Protein AF-A0A3D5VA71-F1 (afdb_monomer)

Mean predicted aligned error: 4.75 Å

Solvent-accessible surface area (backbone atoms only — not comparable to full-atom values): 30125 Å² total; per-residue (Å²): 144,67,93,59,56,64,62,50,46,34,53,52,24,50,50,48,34,55,50,43,77,68,68,74,83,56,94,90,53,59,68,71,60,49,56,46,53,46,51,45,49,33,52,52,28,47,49,49,28,36,53,32,28,53,81,69,69,39,36,70,58,33,41,58,54,42,55,51,45,65,71,71,57,82,69,53,42,80,35,70,55,57,67,8,50,50,28,22,54,39,11,54,28,27,44,78,71,72,38,51,73,60,14,50,55,25,14,50,50,3,35,52,66,26,41,68,67,46,59,33,14,53,50,12,50,51,50,47,30,70,76,68,72,45,55,76,70,54,42,52,56,48,47,29,63,75,71,66,65,81,69,54,34,41,43,80,41,28,80,76,25,59,48,63,93,40,71,22,47,11,29,18,39,39,49,64,80,76,76,88,30,44,19,40,35,36,14,32,44,40,38,29,46,45,54,82,52,56,36,42,44,80,42,32,82,82,23,49,55,87,36,91,68,27,65,11,19,43,73,44,26,51,58,55,81,69,44,48,17,37,41,24,27,57,59,33,32,33,28,43,55,55,98,78,28,36,44,83,66,45,82,67,56,80,86,65,46,62,38,7,36,25,43,36,46,38,46,72,78,54,35,45,21,40,40,37,22,17,16,56,44,66,63,100,79,49,83,42,54,30,66,56,46,31,30,45,44,52,89,45,68,47,75,41,84,34,28,80,80,22,47,63,74,62,100,66,50,46,30,21,25,4,17,27,54,44,51,66,86,68,85,64,43,48,21,41,41,36,24,13,19,88,32,30,61,26,46,25,31,46,49,73,56,66,40,37,35,42,80,40,13,72,84,44,56,62,22,57,56,80,38,97,89,23,12,17,26,22,30,7,33,51,76,43,37,66,81,38,84,64,55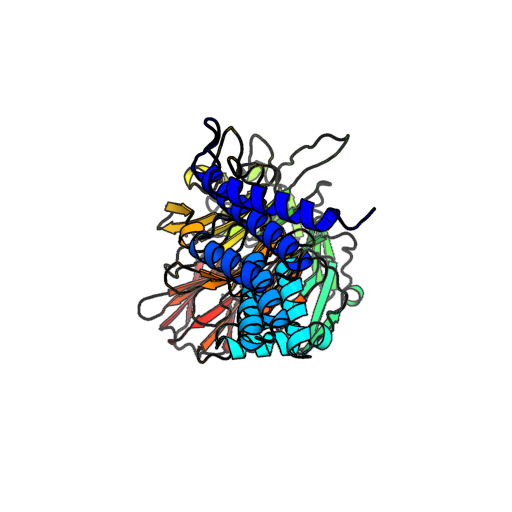,52,20,41,39,40,19,6,46,22,45,84,92,42,50,90,38,26,26,58,56,38,30,28,48,50,61,93,78,46,53,40,76,39,28,69,80,22,44,52,60,52,53,49,31,33,27,27,59,37,79,45,41,56,65,24,71,50,50,43,19,43,36,36,25,7,47,52,84,44,23,56,32,45,33,28,44,54,66,89,74,75,33,39,44,83,41,20,53,75,22,54,66,65,41,53,19,24,58,19,38,24,40,42,48,46,60,72,80,71,47,44,20,42,39,38,14,22,80,45,42,43,43,32,45,44,67,49,87,67,90,49,38,28,37,34,37,42,54,31,36,91,48,26,35,64,30,44,60,19,36,42,37,41,33,42,96,90,51,40,40,55,52,64,31,53,35,24,27,8,50,14,16,16,44,35,63,55,49,77,45,25,26,83,65,84,47,65,34,38,39,39,35,41,54,90,67,51,74,49,77,47,66,82,74,69,72,70,42,77,42,84,42,70,113

Sequence (605 aa):
MEMGKPVKALEFARKGYRLSKDYPVLSHYPPQQWNLERRAASVVAAETYAEALKENGNYEKIIEVLKTELQINKLGVNDEKTAAGLHYWVAAAYFKLGREQLALQHSITAAQLGDRGNIYAKKAEKLLQEITGFSEEELLQFARQKVGYNRVVFSNINKQVGLQNIKAKRVAWSDFNKDDFDDILVNGNRIFKNLAGKEFIEVTDSIFLEAPNSNGGLWADFNNDGWLDIISKDPEQIYVQEDGKFQLLANLDNKVSTEGVAVGDVNNDGWLDVYLANYESRQDGTIKYLSDQFYVNKNGEKFYEASERADLYSPEPMAGRGVNMCDFDKDGDLDIYVSNYRLCENFLWENDGSGHFQNKAEKFGLAGNETDGWWGHTIGSQWADIDSDGDWDLLTCNLAHPRYIDFSNKTMLYENENLEFRDIRAEAGIKFAETHSEPCWADFNNDGYLDLYITCVYPQRRSFLYLNNADGTFSDVTYLSGTRYFNGWGVASSDFDNDGDVDLLVAGNKLTLYENRTANDYNWIEFRIYGENHLDAIGSKIILQHANDSQIRQIQGGKGTTNQNSLKQHFGFNTVPKYVKIIFPDGKQRVLENIIPNNIYDIYQ

Foldseek 3Di:
DPPCPLVVQLVVLVVQLVVLVVDDDDPVDDPVLCVQVSLVSNLVSLLSNLVSCVVVVNLVVNLVSLVVNVVPRPDAQAHLAWCLSSLQSNLVSCVSVVNNVSSLVSLLVSLQRAHQQNPRNVSSLVVLCVSPVDDSVVSLVVSCVVVVPAFWAWDWCCVFAVQPPDAAQFWAWEDQPPPPFIWIDGLQQWTWDFDQPGYTDICRVVQARPPVQGRFKFWFQQQLPQGTWMATVRFTFTWDHDPSHTDTQDGPGPVAHFFEKFWDDQQLPLGIKIKTQTAWDCPPNDTAADQIWIWDRDNSRDTDTCCVVQQVDDPGHFGFAYKWWAPQLPPQGIWIWTFGADQFFTFIWDGPNRSHTDTCCVVLVNRADADPNGEFRWHWKDWFDQLQQPGIKMWTCGQADSVCVVGYGFTFTWDDDNSRTDGCCSVQRNHTDNFFHYKEWDQQQLAFGTWIWTQGADQRGWIFTWDHPSPSHTDTCCSSNPPIDGHWNYKAWDPRNLQQGIWIWTHGRGITTIHIDNDDPWWKEKEQEQENSIGLLAQKKKWFAADPGIGIDGQMRAIGRRYYYYSIDMHGHRDHGQWMWIQGSSRDIDIGGPDDTSYYDYHYD

Nearest PDB structures (foldseek):
  3gw4-assembly1_A  TM=6.391E-01  e=2.497E-02  Deinococcus radiodurans R1 = ATCC 13939 = DSM 20539
  3esk-assembly1_A  TM=5.382E-01  e=2.016E-02  Homo sapiens
  3uq3-assembly1_A  TM=4.932E-01  e=5.001E-02  Saccharomyces cerevisiae S288C
  9gaw-assembly1_Z  TM=5.793E-01  e=1.902E-01  Homo sapiens
  5gjr-assembly1_2  TM=6.582E-01  e=4.977E-01  Homo sapiens

Secondary structure (DSSP, 8-state):
--TTHHHHHHHHHHHHHHHTTS-PPPTTS-HHHHHHHHHHHHHHHHHHHHHHHHHTT-HHHHHHHHHHHHHH----TT-SS-THHHHHHHHHHHHHTT-HHHHHHHHHHHHHH--TTSSHHHHHHHHHHHHH---HHHHHHHHHHHHT--S--EEE-TTTTT-TT--BS-EEEE-TTSSSS-EEEETTTEEEEE-TTS-EEE-GGGGT---TT-S-EEEE-SSSSSS-EEEETTTTEEEEEETTEEEEEEE---SS-EEEEEEE-SSSSSS-EEEEEE-EE-STT--EE---EEEEEETTTEEEE-TTTTT---SS--EEEEEEEE--SSSSS-EEEEEEETTPPPEEEEE-SSS-EEE-TTTTT-S---BTTB---EEEEEEE-SSSSSS-EEEEEE---TTTTTTS---EEEEEETTEEEE-TTTTTPPP-TTEEEEEEE-SSSSSSPEEEEEE-STTPBPEEEEE-SSS-EEE-HHHHT---BSEEEEEEE-SSSSSS-EEEEEESS-EEEEE------EEEEEEEE-SSSTT-TT-EEEEE-SS-EEEEE--S-BTTTBB--SSEEEEESS--SEEEEE-TTS-EEEEESPPSSEEEEEE-

Structure (mmCIF, N/CA/C/O backbone):
data_AF-A0A3D5VA71-F1
#
_entry.id   AF-A0A3D5VA71-F1
#
loop_
_atom_site.group_PDB
_atom_site.id
_atom_site.type_symbol
_atom_site.label_atom_id
_atom_site.label_alt_id
_atom_site.label_comp_id
_atom_site.label_asym_id
_atom_site.label_entity_id
_atom_site.label_seq_id
_atom_site.pdbx_PDB_ins_code
_atom_site.Cartn_x
_atom_site.Cartn_y
_atom_site.Cartn_z
_atom_site.occupancy
_atom_site.B_iso_or_equiv
_atom_site.auth_seq_id
_atom_site.auth_comp_id
_atom_site.auth_asym_id
_atom_site.auth_atom_id
_atom_site.pdbx_PDB_model_num
ATOM 1 N N . MET A 1 1 ? -2.534 17.554 53.894 1.00 39.38 1 MET A N 1
ATOM 2 C CA . MET A 1 1 ? -2.551 18.731 52.993 1.00 39.38 1 MET A CA 1
ATOM 3 C C . MET A 1 1 ? -2.848 18.314 51.536 1.00 39.38 1 MET A C 1
ATOM 5 O O . MET A 1 1 ? -2.313 18.908 50.611 1.00 39.38 1 MET A O 1
ATOM 9 N N . GLU A 1 2 ? -3.728 17.321 51.311 1.00 49.09 2 GLU A N 1
ATOM 10 C CA . GLU A 1 2 ? -3.989 16.750 49.968 1.00 49.09 2 GLU A CA 1
ATOM 11 C C . GLU A 1 2 ? -5.442 16.876 49.469 1.00 49.09 2 GLU A C 1
ATOM 13 O O . GLU A 1 2 ? -5.679 16.733 48.275 1.00 49.09 2 GLU A O 1
ATOM 18 N N . MET A 1 3 ? -6.407 17.265 50.316 1.00 45.78 3 MET A N 1
ATOM 19 C CA . MET A 1 3 ? -7.835 17.358 49.941 1.00 45.78 3 MET A CA 1
ATOM 20 C C . MET A 1 3 ? -8.200 18.525 48.990 1.00 45.78 3 MET A C 1
ATOM 22 O O . MET A 1 3 ? -9.363 18.686 48.644 1.00 45.78 3 MET A O 1
ATOM 26 N N . GLY A 1 4 ? -7.242 19.357 48.558 1.00 58.56 4 GLY A N 1
ATOM 27 C CA . GLY A 1 4 ? -7.505 20.539 47.716 1.00 58.56 4 GLY A CA 1
ATOM 28 C C . GLY A 1 4 ? -7.116 20.407 46.238 1.00 58.56 4 GLY A C 1
ATOM 29 O O . GLY A 1 4 ? -7.447 21.287 45.445 1.00 58.56 4 GLY A O 1
ATOM 30 N N . LYS A 1 5 ? -6.391 19.348 45.853 1.00 69.69 5 LYS A N 1
ATOM 31 C CA . LYS A 1 5 ? -5.879 19.190 44.479 1.00 69.69 5 LYS A CA 1
ATOM 32 C C . LYS A 1 5 ? -6.989 18.859 43.458 1.00 69.69 5 LYS A C 1
ATOM 34 O O . LYS A 1 5 ? -7.014 19.532 42.428 1.00 69.69 5 LYS A O 1
ATOM 39 N N . PRO A 1 6 ? -7.947 17.944 43.732 1.00 74.25 6 PRO A N 1
ATOM 40 C CA . PRO A 1 6 ? -9.007 17.605 42.770 1.00 74.25 6 PRO A CA 1
ATOM 41 C C . PRO A 1 6 ? -9.989 18.754 42.499 1.00 74.25 6 PRO A C 1
ATOM 43 O O . PRO A 1 6 ? -10.399 18.964 41.361 1.00 74.25 6 PRO A O 1
ATOM 46 N N . VAL A 1 7 ? -10.322 19.545 43.526 1.00 79.44 7 VAL A N 1
ATOM 47 C CA . VAL A 1 7 ? -11.228 20.703 43.396 1.00 79.44 7 VAL A CA 1
ATOM 48 C C . VAL A 1 7 ? -10.593 21.804 42.545 1.00 79.44 7 VAL A C 1
ATOM 50 O O . VAL A 1 7 ? -11.234 22.335 41.641 1.00 79.44 7 VAL A O 1
ATOM 53 N N . LYS A 1 8 ? -9.310 22.112 42.781 1.00 84.94 8 LYS A N 1
ATOM 54 C CA . LYS A 1 8 ? -8.570 23.083 41.962 1.00 84.94 8 LYS A CA 1
ATOM 55 C C . LYS A 1 8 ? -8.409 22.603 40.521 1.00 84.94 8 LYS A C 1
ATOM 57 O O . LYS A 1 8 ? -8.595 23.392 39.601 1.00 84.94 8 LYS A O 1
ATOM 62 N N . ALA A 1 9 ? -8.106 21.320 40.313 1.00 86.19 9 ALA A N 1
ATOM 63 C CA . ALA A 1 9 ? -8.023 20.737 38.974 1.00 86.19 9 ALA A CA 1
ATOM 64 C C . ALA A 1 9 ? -9.352 20.877 38.213 1.00 86.19 9 ALA A C 1
ATOM 66 O O . ALA A 1 9 ? -9.354 21.301 37.060 1.00 86.19 9 ALA A O 1
ATOM 67 N N . LEU A 1 10 ? -10.483 20.615 38.879 1.00 91.31 10 LEU A N 1
ATOM 68 C CA . LEU A 1 10 ? -11.815 20.798 38.303 1.00 91.31 10 LEU A CA 1
ATOM 69 C C . LEU A 1 10 ? -12.099 22.256 37.924 1.00 91.31 10 LEU A C 1
ATOM 71 O O . LEU A 1 10 ? -12.649 22.516 36.853 1.00 91.31 10 LEU A O 1
ATOM 75 N N . GLU A 1 11 ? -11.723 23.208 38.777 1.00 92.25 11 GLU A N 1
ATOM 76 C CA . GLU A 1 11 ? -11.881 24.636 38.496 1.00 92.25 11 GLU A CA 1
ATOM 77 C C . GLU A 1 11 ? -11.063 25.067 37.270 1.00 92.25 11 GLU A C 1
ATOM 79 O O . GLU A 1 11 ? -11.604 25.697 36.355 1.00 92.25 11 GLU A O 1
ATOM 84 N N . PHE A 1 12 ? -9.785 24.676 37.209 1.00 93.56 12 PHE A N 1
ATOM 85 C CA . PHE A 1 12 ? -8.914 24.985 36.075 1.00 93.56 12 PHE A CA 1
ATOM 86 C C . PHE A 1 12 ? -9.399 24.334 34.780 1.00 93.56 12 PHE A C 1
ATOM 88 O O . PHE A 1 12 ? -9.487 25.021 33.763 1.00 93.56 12 PHE A O 1
ATOM 95 N N . ALA A 1 13 ? -9.783 23.056 34.814 1.00 94.12 13 ALA A N 1
ATOM 96 C CA . ALA A 1 13 ? -10.282 22.351 33.637 1.00 94.12 13 ALA A CA 1
ATOM 97 C C . ALA A 1 13 ? -11.601 22.957 33.131 1.00 94.12 13 ALA A C 1
ATOM 99 O O . ALA A 1 13 ? -11.752 23.204 31.935 1.00 94.12 13 ALA A O 1
ATOM 100 N N . ARG A 1 14 ? -12.524 23.314 34.038 1.00 94.94 14 ARG A N 1
ATOM 101 C CA . ARG A 1 14 ? -13.766 24.025 33.686 1.00 94.94 14 ARG A CA 1
ATOM 102 C C . ARG A 1 14 ? -13.479 25.380 33.041 1.00 94.94 14 ARG A C 1
ATOM 104 O O . ARG A 1 14 ? -14.166 25.762 32.093 1.00 94.94 14 ARG A O 1
ATOM 111 N N . LYS A 1 15 ? -12.503 26.129 33.567 1.00 93.31 15 LYS A N 1
ATOM 112 C CA . LYS A 1 15 ? -12.088 27.419 33.001 1.00 93.31 15 LYS A CA 1
ATOM 113 C C . LYS A 1 15 ? -11.472 27.235 31.612 1.00 93.31 15 LYS A C 1
ATOM 115 O O . LYS A 1 15 ? -11.880 27.944 30.700 1.00 93.31 15 LYS A O 1
ATOM 120 N N . GLY A 1 16 ? -10.562 26.276 31.443 1.00 92.88 16 GLY A N 1
ATOM 121 C CA . GLY A 1 16 ? -9.945 25.952 30.153 1.00 92.88 16 GLY A CA 1
ATOM 122 C C . GLY A 1 16 ? -10.976 25.542 29.102 1.00 92.88 16 GLY A C 1
ATOM 123 O O . GLY A 1 16 ? -10.998 26.104 28.013 1.00 92.88 16 GLY A O 1
ATOM 124 N N . TYR A 1 17 ? -11.907 24.658 29.462 1.00 94.25 17 TYR A N 1
ATOM 125 C CA . TYR A 1 17 ? -13.011 24.258 28.590 1.00 94.25 17 TYR A CA 1
ATOM 126 C C . TYR A 1 17 ? -13.891 25.439 28.157 1.00 94.25 17 TYR A C 1
ATOM 128 O O . TYR A 1 17 ? -14.213 25.561 26.979 1.00 94.25 17 TYR A O 1
ATOM 136 N N . ARG A 1 18 ? -14.232 26.357 29.071 1.00 91.81 18 ARG A N 1
ATOM 137 C CA . ARG A 1 18 ? -14.972 27.582 28.712 1.00 91.81 18 ARG A CA 1
ATOM 138 C C . ARG A 1 18 ? -14.194 28.458 27.735 1.00 91.81 18 ARG A C 1
ATOM 140 O O . ARG A 1 18 ? -14.738 28.822 26.704 1.00 91.81 18 ARG A O 1
ATOM 147 N N . LEU A 1 19 ? -12.927 28.739 28.041 1.00 90.25 19 LEU A N 1
ATOM 148 C CA . LEU A 1 19 ? -12.062 29.549 27.179 1.00 90.25 19 LEU A CA 1
ATOM 149 C C . LEU A 1 19 ? -11.878 28.921 25.794 1.00 90.25 19 LEU A C 1
ATOM 151 O O . LEU A 1 19 ? -11.750 29.650 24.818 1.00 90.25 19 LEU A O 1
ATOM 155 N N . SER A 1 20 ? -11.934 27.588 25.696 1.00 89.31 20 SER A N 1
ATOM 156 C CA . SER A 1 20 ? -11.790 26.894 24.416 1.00 89.31 20 SER A CA 1
ATOM 157 C C . SER A 1 20 ? -12.874 27.214 23.385 1.00 89.31 20 SER A C 1
ATOM 159 O O . SER A 1 20 ? -12.655 27.029 22.191 1.00 89.31 20 SER A O 1
ATOM 161 N N . LYS A 1 21 ? -14.025 27.728 23.831 1.00 83.44 21 LYS A N 1
ATOM 162 C CA . LYS A 1 21 ? -15.143 28.108 22.957 1.00 83.44 21 LYS A CA 1
ATOM 163 C C . LYS A 1 21 ? -14.992 29.507 22.365 1.00 83.44 21 LYS A C 1
ATOM 165 O O . LYS A 1 21 ? -15.554 29.774 21.309 1.00 83.44 21 LYS A O 1
ATOM 170 N N . ASP A 1 22 ? -14.195 30.354 23.013 1.00 80.31 22 ASP A N 1
ATOM 171 C CA . ASP A 1 22 ? -14.071 31.782 22.710 1.00 80.31 22 ASP A CA 1
ATOM 172 C C . ASP A 1 22 ? -12.673 32.145 22.167 1.00 80.31 22 ASP A C 1
ATOM 174 O O . ASP A 1 22 ? -12.248 33.297 22.250 1.00 80.31 22 ASP A O 1
ATOM 178 N N . TYR A 1 23 ? -11.923 31.171 21.636 1.00 77.44 23 TYR A N 1
ATOM 179 C CA . TYR A 1 23 ? -10.570 31.390 21.111 1.00 77.44 23 TYR A CA 1
ATOM 180 C C . TYR A 1 23 ? -10.576 32.391 19.933 1.00 77.44 23 TYR A C 1
ATOM 182 O O . TYR A 1 23 ? -11.142 32.081 18.877 1.00 77.44 23 TYR A O 1
ATOM 190 N N . PRO A 1 24 ? -9.936 33.573 20.063 1.00 77.88 24 PRO A N 1
ATOM 191 C CA . PRO A 1 24 ? -9.893 34.555 18.985 1.00 77.88 24 PRO A CA 1
ATOM 192 C C . PRO A 1 24 ? -8.967 34.082 17.862 1.00 77.88 24 PRO A C 1
ATOM 194 O O . PRO A 1 24 ? -7.896 33.547 18.133 1.00 77.88 24 PRO A O 1
ATOM 197 N N . VAL A 1 25 ? -9.353 34.319 16.604 1.00 76.88 25 VAL A N 1
ATOM 198 C CA . VAL A 1 25 ? -8.471 34.079 15.450 1.00 76.88 25 VAL A CA 1
ATOM 199 C C . VAL A 1 25 ? -7.248 34.987 15.566 1.00 76.88 25 VAL A C 1
ATOM 201 O O . VAL A 1 25 ? -7.387 36.207 15.672 1.00 76.88 25 VAL A O 1
ATOM 204 N N . LEU A 1 26 ? -6.051 34.403 15.561 1.00 76.50 26 LEU A N 1
ATOM 205 C CA . LEU A 1 26 ? -4.805 35.165 15.564 1.00 76.50 26 LEU A CA 1
ATOM 206 C C . LEU A 1 26 ? -4.587 35.784 14.176 1.00 76.50 26 LEU A C 1
ATOM 208 O O . LEU A 1 26 ? -4.645 35.093 13.167 1.00 76.50 26 LEU A O 1
ATOM 212 N N . SER A 1 27 ? -4.322 37.091 14.115 1.00 76.38 27 SER A N 1
ATOM 213 C CA . SER A 1 27 ? -4.293 37.862 12.858 1.00 76.38 27 SER A CA 1
ATOM 214 C C . SER A 1 27 ? -3.198 37.462 11.861 1.00 76.38 27 SER A C 1
ATOM 216 O O . SER A 1 27 ? -3.255 37.876 10.711 1.00 76.38 27 SER A O 1
ATOM 218 N N . HIS A 1 28 ? -2.192 36.708 12.302 1.00 76.88 28 HIS A N 1
ATOM 219 C CA . HIS A 1 28 ? -1.075 36.219 11.486 1.00 76.88 28 HIS A CA 1
ATOM 220 C C . HIS A 1 28 ? -1.213 34.733 11.126 1.00 76.88 28 HIS A C 1
ATOM 222 O O . HIS A 1 28 ? -0.292 34.160 10.557 1.00 76.88 28 HIS A O 1
ATOM 228 N N . TYR A 1 29 ? -2.322 34.098 11.508 1.00 74.50 29 TYR A N 1
ATOM 229 C CA . TYR A 1 29 ? -2.500 32.661 11.392 1.00 74.50 29 TYR A CA 1
ATOM 230 C C . TYR A 1 29 ? -3.514 32.342 10.280 1.00 74.50 29 TYR A C 1
ATOM 232 O O . TYR A 1 29 ? -4.600 32.938 10.281 1.00 74.50 29 TYR A O 1
ATOM 240 N N . PRO A 1 30 ? -3.214 31.425 9.338 1.00 80.00 30 PRO A N 1
ATOM 241 C CA . PRO A 1 30 ? -4.131 31.084 8.254 1.00 80.00 30 PRO A CA 1
ATOM 242 C C . PRO A 1 30 ? -5.509 30.655 8.792 1.00 80.00 30 PRO A C 1
ATOM 244 O O . PRO A 1 30 ? -5.590 29.729 9.605 1.00 80.00 30 PRO A O 1
ATOM 247 N N . PRO A 1 31 ? -6.626 31.276 8.359 1.00 80.56 31 PRO A N 1
ATOM 248 C CA . PRO A 1 31 ? -7.941 31.002 8.942 1.00 80.56 31 PRO A CA 1
ATOM 249 C C . PRO A 1 31 ? -8.373 29.533 8.859 1.00 80.56 31 PRO A C 1
ATOM 251 O O . PRO A 1 31 ? -9.013 29.022 9.778 1.00 80.56 31 PRO A O 1
ATOM 254 N N . GLN A 1 32 ? -8.032 28.840 7.769 1.00 79.88 32 GLN A N 1
ATOM 255 C CA . GLN A 1 32 ? -8.378 27.430 7.573 1.00 79.88 32 GLN A CA 1
ATOM 256 C C . GLN A 1 32 ? -7.653 26.526 8.574 1.00 79.88 32 GLN A C 1
ATOM 258 O O . GLN A 1 32 ? -8.298 25.705 9.230 1.00 79.88 32 GLN A O 1
ATOM 263 N N . GLN A 1 33 ? -6.350 26.739 8.756 1.00 79.06 33 GLN A N 1
ATOM 264 C CA . GLN A 1 33 ? -5.560 26.010 9.739 1.00 79.06 33 GLN A CA 1
ATOM 265 C C . GLN A 1 33 ? -6.021 26.335 11.164 1.00 79.06 33 GLN A C 1
ATOM 267 O O . GLN A 1 33 ? -6.220 25.430 11.976 1.00 79.06 33 GLN A O 1
ATOM 272 N N . TRP A 1 34 ? -6.318 27.608 11.457 1.00 83.25 34 TRP A N 1
ATOM 273 C CA . TRP A 1 34 ? -6.833 27.994 12.772 1.00 83.25 34 TRP A CA 1
ATOM 274 C C . TRP A 1 34 ? -8.123 27.248 13.101 1.00 83.25 34 TRP A C 1
ATOM 276 O O . TRP A 1 34 ? -8.341 26.814 14.230 1.00 83.25 34 TRP A O 1
ATOM 286 N N . ASN A 1 35 ? -8.994 27.075 12.104 1.00 83.81 35 ASN A N 1
ATOM 287 C CA . ASN A 1 35 ? -10.247 26.359 12.282 1.00 83.81 35 ASN A CA 1
ATOM 288 C C . ASN A 1 35 ? -10.028 24.885 12.665 1.00 83.81 35 ASN A C 1
ATOM 290 O O . ASN A 1 35 ? -10.815 24.386 13.472 1.00 83.81 35 ASN A O 1
ATOM 294 N N . LEU A 1 36 ? -8.998 24.223 12.120 1.00 85.19 36 LEU A N 1
ATOM 295 C CA . LEU A 1 36 ? -8.606 22.849 12.467 1.00 85.19 36 LEU A CA 1
ATOM 296 C C . LEU A 1 36 ? -8.064 22.780 13.901 1.00 85.19 36 LEU A C 1
ATOM 298 O O . LEU A 1 36 ? -8.580 22.032 14.735 1.00 85.19 36 LEU A O 1
ATOM 302 N N . GLU A 1 37 ? -7.083 23.624 14.227 1.00 84.69 37 GLU A N 1
ATOM 303 C CA . GLU A 1 37 ? -6.453 23.636 15.552 1.00 84.69 37 GLU A CA 1
ATOM 304 C C . GLU A 1 37 ? -7.438 23.985 16.669 1.00 84.69 37 GLU A C 1
ATOM 306 O O . GLU A 1 37 ? -7.460 23.338 17.716 1.00 84.69 37 GLU A O 1
ATOM 311 N N . ARG A 1 38 ? -8.313 24.966 16.431 1.00 86.06 38 ARG A N 1
ATOM 312 C CA . ARG A 1 38 ? -9.390 25.359 17.347 1.00 86.06 38 ARG A CA 1
ATOM 313 C C . ARG A 1 38 ? -10.287 24.181 17.719 1.00 86.06 38 ARG A C 1
ATOM 315 O O . ARG A 1 38 ? -10.606 24.009 18.897 1.00 86.06 38 ARG A O 1
ATOM 322 N N . ARG A 1 39 ? -10.720 23.382 16.734 1.00 87.81 39 ARG A N 1
ATOM 323 C CA . ARG A 1 39 ? -11.571 22.206 16.986 1.00 87.81 39 ARG A CA 1
ATOM 324 C C . ARG A 1 39 ? -10.816 21.159 17.794 1.00 87.81 39 ARG A C 1
ATOM 326 O O . ARG A 1 39 ? -11.326 20.687 18.809 1.00 87.81 39 ARG A O 1
ATOM 333 N N . ALA A 1 40 ? -9.572 20.862 17.417 1.00 88.69 40 ALA A N 1
ATOM 334 C CA . ALA A 1 40 ? -8.725 19.939 18.167 1.00 88.69 40 ALA A CA 1
ATOM 335 C C . ALA A 1 40 ? -8.517 20.396 19.626 1.00 88.69 40 ALA A C 1
ATOM 337 O O . ALA A 1 40 ? -8.663 19.597 20.554 1.00 88.69 40 ALA A O 1
ATOM 338 N N . ALA A 1 41 ? -8.251 21.686 19.848 1.00 89.38 41 ALA A N 1
ATOM 339 C CA . ALA A 1 41 ? -8.089 22.273 21.176 1.00 89.38 41 ALA A CA 1
ATOM 340 C C . ALA A 1 41 ? -9.378 22.193 22.011 1.00 89.38 41 ALA A C 1
ATOM 342 O O . ALA A 1 41 ? -9.324 21.864 23.198 1.00 89.38 41 ALA A O 1
ATOM 343 N N . SER A 1 42 ? -10.538 22.439 21.394 1.00 90.38 42 SER A N 1
ATOM 344 C CA . SER A 1 42 ? -11.851 22.299 22.035 1.00 90.38 42 SER A CA 1
ATOM 345 C C . SER A 1 42 ? -12.094 20.867 22.527 1.00 90.38 42 SER A C 1
ATOM 347 O O . SER A 1 42 ? -12.461 20.666 23.688 1.00 90.38 42 SER A O 1
ATOM 349 N N . VAL A 1 43 ? -11.781 19.866 21.697 1.00 92.88 43 VAL A N 1
ATOM 350 C CA . VAL A 1 43 ? -11.872 18.443 22.063 1.00 92.88 43 VAL A CA 1
ATOM 351 C C . VAL A 1 43 ? -10.944 18.112 23.236 1.00 92.88 43 VAL A C 1
ATOM 353 O O . VAL A 1 43 ? -11.380 17.505 24.213 1.00 92.88 43 VAL A O 1
ATOM 356 N N . VAL A 1 44 ? -9.682 18.553 23.197 1.00 92.94 44 VAL A N 1
ATOM 357 C CA . VAL A 1 44 ? -8.711 18.314 24.284 1.00 92.94 44 VAL A CA 1
ATOM 358 C C . VAL A 1 44 ? -9.163 18.960 25.598 1.00 92.94 44 VAL A C 1
ATOM 360 O O . VAL A 1 44 ? -9.069 18.344 26.665 1.00 92.94 44 VAL A O 1
ATOM 363 N N . ALA A 1 45 ? -9.690 20.184 25.546 1.00 94.81 45 ALA A N 1
ATOM 364 C CA . ALA A 1 45 ? -10.197 20.869 26.730 1.00 94.81 45 ALA A CA 1
ATOM 365 C C . ALA A 1 45 ? -11.422 20.148 27.323 1.00 94.81 45 ALA A C 1
ATOM 367 O O . ALA A 1 45 ? -11.539 20.034 28.546 1.00 94.81 45 ALA A O 1
ATOM 368 N N . ALA A 1 46 ? -12.302 19.614 26.472 1.00 95.44 46 ALA A N 1
ATOM 369 C CA . ALA A 1 46 ? -13.446 18.810 26.889 1.00 95.44 46 ALA A CA 1
ATOM 370 C C . ALA A 1 46 ? -13.027 17.477 27.534 1.00 95.44 46 ALA A C 1
ATOM 372 O O . ALA A 1 46 ? -13.523 17.141 28.610 1.00 95.44 46 ALA A O 1
ATOM 373 N N . GLU A 1 47 ? -12.074 16.757 26.931 1.00 95.50 47 GLU A N 1
ATOM 374 C CA . GLU A 1 47 ? -11.485 15.528 27.486 1.00 95.50 47 GLU A CA 1
ATOM 375 C C . GLU A 1 47 ? -10.864 15.784 28.871 1.00 95.50 47 GLU A C 1
ATOM 377 O O . GLU A 1 47 ? -11.130 15.050 29.823 1.00 95.50 47 GLU A O 1
ATOM 382 N N . THR A 1 48 ? -10.106 16.877 29.010 1.00 95.69 48 THR A N 1
ATOM 383 C CA . THR A 1 48 ? -9.477 17.278 30.281 1.00 95.69 48 THR A CA 1
ATOM 384 C C . THR A 1 48 ? -10.524 17.607 31.350 1.00 95.69 48 THR A C 1
ATOM 386 O O . THR A 1 48 ? -10.376 17.257 32.523 1.00 95.69 48 THR A O 1
ATOM 389 N N . TYR A 1 49 ? -11.617 18.275 30.965 1.00 96.94 49 TYR A N 1
ATOM 390 C CA . TYR A 1 49 ? -12.707 18.578 31.889 1.00 96.94 49 TYR A CA 1
ATOM 391 C C . TYR A 1 49 ? -13.468 17.320 32.319 1.00 96.94 49 TYR A C 1
ATOM 393 O O . TYR A 1 49 ? -13.801 17.186 33.499 1.00 96.94 49 TYR A O 1
ATOM 401 N N . ALA A 1 50 ? -13.683 16.372 31.405 1.00 97.00 50 ALA A N 1
ATOM 402 C CA . ALA A 1 50 ? -14.280 15.080 31.723 1.00 97.00 50 ALA A CA 1
ATOM 403 C C . ALA A 1 50 ? -13.428 14.274 32.713 1.00 97.00 50 ALA A C 1
ATOM 405 O O . ALA A 1 50 ? -13.964 13.729 33.681 1.00 97.00 50 ALA A O 1
ATOM 406 N N . GLU A 1 51 ? -12.107 14.259 32.530 1.00 95.44 51 GLU A N 1
ATOM 407 C CA . GLU A 1 51 ? -11.182 13.618 33.465 1.00 95.44 51 GLU A CA 1
ATOM 408 C C . GLU A 1 51 ? -11.280 14.235 34.869 1.00 95.44 51 GLU A C 1
ATOM 410 O O . GLU A 1 51 ? -11.449 13.517 35.856 1.00 95.44 51 GLU A O 1
ATOM 415 N N . ALA A 1 52 ? -11.293 15.567 34.972 1.00 94.94 52 ALA A N 1
ATOM 416 C CA . ALA A 1 52 ? -11.445 16.243 36.260 1.00 94.94 52 ALA A CA 1
ATOM 417 C C . ALA A 1 52 ? -12.819 15.989 36.917 1.00 94.94 52 ALA A C 1
ATOM 419 O O . ALA A 1 52 ? -12.913 15.865 38.140 1.00 94.94 52 ALA A O 1
ATOM 420 N N . LEU A 1 53 ? -13.895 15.894 36.128 1.00 96.06 53 LEU A N 1
ATOM 421 C CA . LEU A 1 53 ? -15.232 15.541 36.624 1.00 96.06 53 LEU A CA 1
ATOM 422 C C . LEU A 1 53 ? -15.285 14.104 37.158 1.00 96.06 53 LEU A C 1
ATOM 424 O O . LEU A 1 53 ? -15.918 13.874 38.192 1.00 96.06 53 LEU A O 1
ATOM 428 N N . LYS A 1 54 ? -14.594 13.160 36.505 1.00 95.06 54 LYS A N 1
ATOM 429 C CA . LYS A 1 54 ? -14.488 11.764 36.956 1.00 95.06 54 LYS A CA 1
ATOM 430 C C . LYS A 1 54 ? -13.854 11.673 38.340 1.00 95.06 54 LYS A C 1
ATOM 432 O O . LYS A 1 54 ? -14.393 10.980 39.197 1.00 95.06 54 LYS A O 1
ATOM 437 N N . GLU A 1 55 ? -12.766 12.402 38.583 1.00 92.06 55 GLU A N 1
ATOM 438 C CA . GLU A 1 55 ? -12.089 12.418 39.891 1.00 92.06 55 GLU A CA 1
ATOM 439 C C . GLU A 1 55 ? -12.971 12.989 41.020 1.00 92.06 55 GLU A C 1
ATOM 441 O O . GLU A 1 55 ? -12.707 12.766 42.198 1.00 92.06 55 GLU A O 1
ATOM 446 N N . ASN A 1 56 ? -14.057 13.686 40.668 1.00 89.50 56 ASN A N 1
ATOM 447 C CA . ASN A 1 56 ? -15.071 14.187 41.597 1.00 89.50 56 ASN A CA 1
ATOM 448 C C . ASN A 1 56 ? -16.382 13.369 41.561 1.00 89.50 56 ASN A C 1
ATOM 450 O O . ASN A 1 56 ? -17.385 13.796 42.128 1.00 89.50 56 ASN A O 1
ATOM 454 N N . GLY A 1 57 ? -16.406 12.219 40.876 1.00 92.94 57 GLY A N 1
ATOM 455 C CA . GLY A 1 57 ? -17.570 11.330 40.782 1.00 92.94 57 GLY A CA 1
ATOM 456 C C . GLY A 1 57 ? -18.761 11.889 39.992 1.00 92.94 57 GLY A C 1
ATOM 457 O O . GLY A 1 57 ? -19.869 11.369 40.109 1.00 92.94 57 GLY A O 1
ATOM 458 N N . ASN A 1 58 ? -18.572 12.944 39.194 1.00 96.19 58 ASN A N 1
ATOM 459 C CA . ASN A 1 58 ? -19.668 13.649 38.525 1.00 96.19 58 ASN A CA 1
ATOM 460 C C . ASN A 1 58 ? -19.921 13.135 37.095 1.00 96.19 58 ASN A C 1
ATOM 462 O O . ASN A 1 58 ? -19.725 13.847 36.109 1.00 96.19 58 ASN A O 1
ATOM 466 N N . TYR A 1 59 ? -20.346 11.875 36.987 1.00 97.94 59 TYR A N 1
ATOM 467 C CA . TYR A 1 59 ? -20.490 11.171 35.707 1.00 97.94 59 TYR A CA 1
ATOM 468 C C . TYR A 1 59 ? -21.628 11.697 34.819 1.00 97.94 59 TYR A C 1
ATOM 470 O O . TYR A 1 59 ? -21.462 11.771 33.603 1.00 97.94 59 TYR A O 1
ATOM 478 N N . GLU A 1 60 ? -22.754 12.134 35.391 1.00 98.25 60 GLU A N 1
ATOM 479 C CA . GLU A 1 60 ? -23.841 12.737 34.598 1.00 98.25 60 GLU A CA 1
ATOM 480 C C . GLU A 1 60 ? -23.383 14.029 33.915 1.00 98.25 60 GLU A C 1
ATOM 482 O O . GLU A 1 60 ? -23.704 14.274 32.750 1.00 98.25 60 GLU A O 1
ATOM 487 N N . LYS A 1 61 ? -22.553 14.830 34.599 1.00 97.62 61 LYS A N 1
ATOM 488 C CA . LYS A 1 61 ? -22.014 16.054 34.007 1.00 97.62 61 LYS A CA 1
ATOM 489 C C . LYS A 1 61 ? -21.035 15.772 32.870 1.00 97.62 61 LYS A C 1
ATOM 491 O O . LYS A 1 61 ? -21.011 16.541 31.914 1.00 97.62 61 LYS A O 1
ATOM 496 N N . ILE A 1 62 ? -20.263 14.681 32.944 1.00 98.25 62 ILE A N 1
ATOM 497 C CA . ILE A 1 62 ? -19.413 14.231 31.827 1.00 98.25 62 ILE A CA 1
ATOM 498 C C . ILE A 1 62 ? -20.281 13.988 30.591 1.00 98.25 62 ILE A C 1
ATOM 500 O O . ILE A 1 62 ? -19.990 14.527 29.527 1.00 98.25 62 ILE A O 1
ATOM 504 N N . ILE A 1 63 ? -21.371 13.229 30.738 1.00 98.31 63 ILE A N 1
ATOM 505 C CA . ILE A 1 63 ? -22.273 12.900 29.627 1.00 98.31 63 ILE A CA 1
ATOM 506 C C . ILE A 1 63 ? -22.882 14.173 29.025 1.00 98.31 63 ILE A C 1
ATOM 508 O O . ILE A 1 63 ? -22.857 14.335 27.807 1.00 98.31 63 ILE A O 1
ATOM 512 N N . GLU A 1 64 ? -23.393 15.086 29.856 1.00 97.06 64 GLU A N 1
ATOM 513 C CA . GLU A 1 64 ? -23.988 16.355 29.409 1.00 97.06 64 GLU A CA 1
ATOM 514 C C . GLU A 1 64 ? -22.999 17.197 28.583 1.00 97.06 64 GLU A C 1
ATOM 516 O O . GLU A 1 64 ? -23.307 17.637 27.471 1.00 97.06 64 GLU A O 1
ATOM 521 N N . VAL A 1 65 ? -21.791 17.394 29.119 1.00 95.50 65 VAL A N 1
ATOM 522 C CA . VAL A 1 65 ? -20.742 18.202 28.486 1.00 95.50 65 VAL A CA 1
ATOM 523 C C . VAL A 1 65 ? -20.311 17.572 27.167 1.00 95.50 65 VAL A C 1
ATOM 525 O O . VAL A 1 65 ? -20.325 18.233 26.132 1.00 95.50 65 VAL A O 1
ATOM 528 N N . LEU A 1 66 ? -19.962 16.286 27.179 1.00 97.31 66 LEU A N 1
ATOM 529 C CA . LEU A 1 66 ? -19.367 15.643 26.013 1.00 97.31 66 LEU A CA 1
ATOM 530 C C . LEU A 1 66 ? -20.380 15.349 24.907 1.00 97.31 66 LEU A C 1
ATOM 532 O O . LEU A 1 66 ? -20.015 15.411 23.738 1.00 97.31 66 LEU A O 1
ATOM 536 N N . LYS A 1 67 ? -21.658 15.105 25.227 1.00 95.31 67 LYS A N 1
ATOM 537 C CA . LYS A 1 67 ? -22.705 15.033 24.193 1.00 95.31 67 LYS A CA 1
ATOM 538 C C . LYS A 1 67 ? -22.911 16.368 23.489 1.00 95.31 67 LYS A C 1
ATOM 540 O O . LYS A 1 67 ? -23.130 16.373 22.283 1.00 95.31 67 LYS A O 1
ATOM 545 N N . THR A 1 68 ? -22.803 17.478 24.217 1.00 93.00 68 THR A N 1
ATOM 546 C CA . THR A 1 68 ? -22.827 18.813 23.603 1.00 93.00 68 THR A CA 1
ATOM 547 C C . THR A 1 68 ? -21.633 18.985 22.665 1.00 93.00 68 THR A C 1
ATOM 549 O O . THR A 1 68 ? -21.800 19.439 21.538 1.00 93.00 68 THR A O 1
ATOM 552 N N . GLU A 1 69 ? -20.439 18.564 23.091 1.00 93.69 69 GLU A N 1
ATOM 553 C CA . GLU A 1 69 ? -19.236 18.631 22.253 1.00 93.69 69 GLU A CA 1
ATOM 554 C C . GLU A 1 69 ? -19.342 17.783 20.989 1.00 93.69 69 GLU A C 1
ATOM 556 O O . GLU A 1 69 ? -19.038 18.275 19.908 1.00 93.69 69 GLU A O 1
ATOM 561 N N . LEU A 1 70 ? -19.865 16.562 21.092 1.00 94.50 70 LEU A N 1
ATOM 562 C CA . LEU A 1 70 ? -20.116 15.698 19.936 1.00 94.50 70 LEU A CA 1
ATOM 563 C C . LEU A 1 70 ? -21.097 16.312 18.921 1.00 94.50 70 LEU A C 1
ATOM 565 O O . LEU A 1 70 ? -21.034 15.982 17.743 1.00 94.50 70 LEU A O 1
ATOM 569 N N . GLN A 1 71 ? -21.996 17.203 19.351 1.00 91.50 71 GLN A N 1
ATOM 570 C CA . GLN A 1 71 ? -22.931 17.888 18.451 1.00 91.50 71 GLN A CA 1
ATOM 571 C C . GLN A 1 71 ? -22.308 19.098 17.743 1.00 91.50 71 GLN A C 1
ATOM 573 O O . GLN A 1 71 ? -22.665 19.381 16.598 1.00 91.50 71 GLN A O 1
ATOM 578 N N . ILE A 1 72 ? -21.407 19.825 18.412 1.00 87.81 72 ILE A N 1
ATOM 579 C CA . ILE A 1 72 ? -20.842 21.079 17.886 1.00 87.81 72 ILE A CA 1
ATOM 580 C C . ILE A 1 72 ? -19.493 20.886 17.181 1.00 87.81 72 ILE A C 1
ATOM 582 O O . ILE A 1 72 ? -19.194 21.619 16.238 1.00 87.81 72 ILE A O 1
ATOM 586 N N . ASN A 1 73 ? -18.688 19.902 17.592 1.00 86.44 73 ASN A N 1
ATOM 587 C CA . ASN A 1 73 ? -17.397 19.598 16.977 1.00 86.44 73 ASN A CA 1
ATOM 588 C C . ASN A 1 73 ? -17.570 18.581 15.842 1.00 86.44 73 ASN A C 1
ATOM 590 O O . ASN A 1 73 ? -17.456 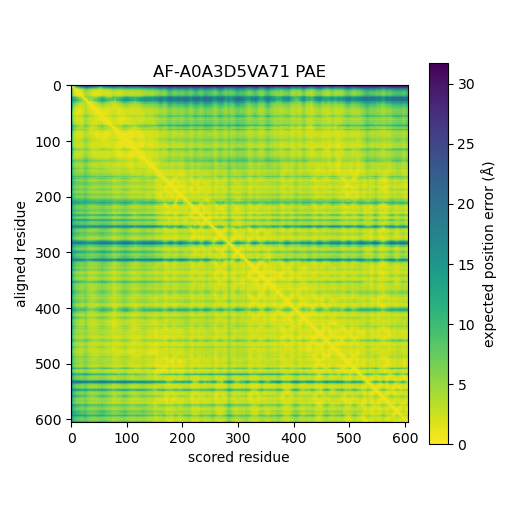17.372 16.031 1.00 86.44 73 ASN A O 1
ATOM 594 N N . LYS A 1 74 ? -17.818 19.098 14.635 1.00 84.75 74 LYS A N 1
ATOM 595 C CA . LYS A 1 74 ? -17.835 18.314 13.393 1.00 84.75 74 LYS A CA 1
ATOM 596 C C . LYS A 1 74 ? -16.414 18.175 12.844 1.00 84.75 74 LYS A C 1
ATOM 598 O O . LYS A 1 74 ? -15.991 18.975 12.014 1.00 84.75 74 LYS A O 1
ATOM 603 N N . LEU A 1 75 ? -15.671 17.208 13.377 1.00 90.31 75 LEU A N 1
ATOM 604 C CA . LEU A 1 75 ? -14.326 16.861 12.907 1.00 90.31 75 LEU A CA 1
ATOM 605 C C . LEU A 1 75 ? -14.444 16.173 11.542 1.00 90.31 75 LEU A C 1
ATOM 607 O O . LEU A 1 75 ? -15.181 15.194 11.414 1.00 90.31 75 LEU A O 1
ATOM 611 N N . GLY A 1 76 ? -13.768 16.715 10.533 1.00 90.19 76 GLY A N 1
ATOM 612 C CA . GLY A 1 76 ? -13.781 16.204 9.165 1.00 90.19 76 GLY A CA 1
ATOM 613 C C . GLY A 1 76 ? -12.500 15.457 8.806 1.00 90.19 76 GLY A C 1
ATOM 614 O O . GLY A 1 76 ? -11.625 15.235 9.637 1.00 90.19 76 GLY A O 1
ATOM 615 N N . VAL A 1 77 ? -12.363 15.122 7.525 1.00 93.12 77 VAL A N 1
ATOM 616 C CA . VAL A 1 77 ? -11.206 14.388 6.982 1.00 93.12 77 VAL A CA 1
ATOM 617 C C . VAL A 1 77 ? -9.878 15.129 7.124 1.00 93.12 77 VAL A C 1
ATOM 619 O O . VAL A 1 77 ? -8.832 14.509 7.045 1.00 93.12 77 VAL A O 1
ATOM 622 N N . ASN A 1 78 ? -9.893 16.445 7.337 1.00 91.62 78 ASN A N 1
ATOM 623 C CA . ASN A 1 78 ? -8.680 17.245 7.524 1.00 91.62 78 ASN A CA 1
ATOM 624 C C . ASN A 1 78 ? -8.259 17.370 8.994 1.00 91.62 78 ASN A C 1
ATOM 626 O O . ASN A 1 78 ? -7.154 17.832 9.270 1.00 91.62 78 ASN A O 1
ATOM 630 N N . ASP A 1 79 ? -9.130 17.004 9.937 1.00 90.12 79 ASP A N 1
ATOM 631 C CA . ASP A 1 79 ? -8.838 17.090 11.363 1.00 90.12 79 ASP A CA 1
ATOM 632 C C . ASP A 1 79 ? -7.985 15.888 11.797 1.00 90.12 79 ASP A C 1
ATOM 634 O O . ASP A 1 79 ? -8.405 14.738 11.703 1.00 90.12 79 ASP A O 1
ATOM 638 N N . GLU A 1 80 ? -6.792 16.147 12.340 1.00 84.56 80 GLU A N 1
ATOM 639 C CA . GLU A 1 80 ? -5.939 15.087 12.906 1.00 84.56 80 GLU A CA 1
ATOM 640 C C . GLU A 1 80 ? -6.579 14.428 14.142 1.00 84.56 80 GLU A C 1
ATOM 642 O O . GLU A 1 80 ? -6.387 13.245 14.442 1.00 84.56 80 GLU A O 1
ATOM 647 N N . LYS A 1 81 ? -7.325 15.225 14.914 1.00 89.94 81 LYS A N 1
ATOM 648 C CA . LYS A 1 81 ? -8.026 14.771 16.112 1.00 89.94 81 LYS A CA 1
ATOM 649 C C . LYS A 1 81 ? -9.351 14.134 15.698 1.00 89.94 81 LYS A C 1
ATOM 651 O O . LYS A 1 81 ? -10.096 14.693 14.904 1.00 89.94 81 LYS A O 1
ATOM 656 N N . THR A 1 82 ? -9.679 13.001 16.312 1.00 93.19 82 THR A N 1
ATOM 657 C CA . THR A 1 82 ? -10.974 12.329 16.156 1.00 93.19 82 THR A CA 1
ATOM 658 C C . THR A 1 82 ? -11.846 12.527 17.398 1.00 93.19 82 THR A C 1
ATOM 660 O O . THR A 1 82 ? -11.372 12.923 18.467 1.00 93.19 82 THR A O 1
ATOM 663 N N . ALA A 1 83 ? -13.126 12.165 17.293 1.00 95.38 83 ALA A N 1
ATOM 664 C CA . ALA A 1 83 ? -14.044 12.152 18.430 1.00 95.38 83 ALA A CA 1
ATOM 665 C C . ALA A 1 83 ? -13.879 10.920 19.350 1.00 95.38 83 ALA A C 1
ATOM 667 O O . ALA A 1 83 ? -14.661 10.755 20.289 1.00 95.38 83 ALA A O 1
ATOM 668 N N . ALA A 1 84 ? -12.878 10.055 19.128 1.00 96.31 84 ALA A N 1
ATOM 669 C CA . ALA A 1 84 ? -12.713 8.814 19.893 1.00 96.31 84 ALA A CA 1
ATOM 670 C C . ALA A 1 84 ? -12.590 9.057 21.405 1.00 96.31 84 ALA A C 1
ATOM 672 O O . ALA A 1 84 ? -13.211 8.347 22.196 1.00 96.31 84 ALA A O 1
ATOM 673 N N . GLY A 1 85 ? -11.854 10.094 21.819 1.00 96.81 85 GLY A N 1
ATOM 674 C CA . GLY A 1 85 ? -11.720 10.448 23.234 1.00 96.81 85 GLY A CA 1
ATOM 675 C C . GLY A 1 85 ? -13.025 10.917 23.872 1.00 96.81 85 GLY A C 1
ATOM 676 O O . GLY A 1 85 ? -13.346 10.499 24.986 1.00 96.81 85 GLY A O 1
ATOM 677 N N . LEU A 1 86 ? -13.831 11.699 23.145 1.00 97.62 86 LEU A N 1
ATOM 678 C CA . LEU A 1 86 ? -15.162 12.113 23.598 1.00 97.62 86 LEU A CA 1
ATOM 679 C C . LEU A 1 86 ? -16.075 10.895 23.794 1.00 97.62 86 LEU A C 1
ATOM 681 O O . LEU A 1 86 ? -16.690 10.748 24.850 1.00 97.62 86 LEU A O 1
ATOM 685 N N . HIS A 1 87 ? -16.120 9.990 22.811 1.00 98.19 87 HIS A N 1
ATOM 686 C CA . HIS A 1 87 ? -16.907 8.758 22.903 1.00 98.19 87 HIS A CA 1
ATOM 687 C C . HIS A 1 87 ? -16.440 7.859 24.053 1.00 98.19 87 HIS A C 1
ATOM 689 O O . HIS A 1 87 ? -17.278 7.385 24.819 1.00 98.19 87 HIS A O 1
ATOM 695 N N . TYR A 1 88 ? -15.129 7.679 24.238 1.00 98.38 88 TYR A N 1
ATOM 696 C CA . TYR A 1 88 ? -14.587 6.891 25.346 1.00 98.38 88 TYR A CA 1
ATOM 697 C C . TYR A 1 88 ? -15.029 7.436 26.710 1.00 98.38 88 TYR A C 1
ATOM 699 O O . TYR A 1 88 ? -15.502 6.682 27.560 1.00 98.38 88 TYR A O 1
ATOM 707 N N . TRP A 1 89 ? -14.908 8.747 26.936 1.00 98.50 89 TRP A N 1
ATOM 708 C CA . TRP A 1 89 ? -15.283 9.337 28.222 1.00 98.50 89 TRP A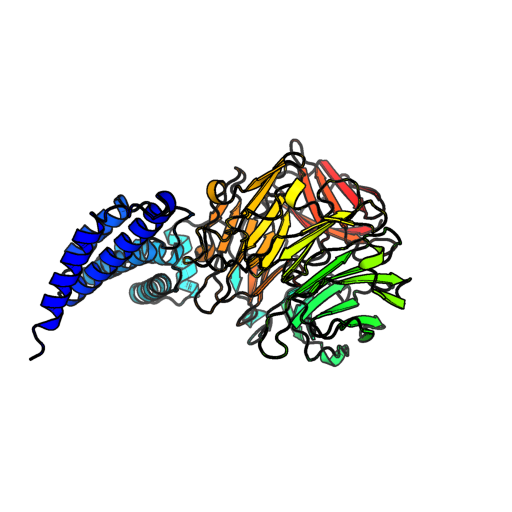 CA 1
ATOM 709 C C . TRP A 1 89 ? -16.790 9.254 28.490 1.00 98.50 89 TRP A C 1
ATOM 711 O O . TRP A 1 89 ? -17.191 9.000 29.629 1.00 98.50 89 TRP A O 1
ATOM 721 N N . VAL A 1 90 ? -17.623 9.400 27.454 1.00 98.62 90 VAL A N 1
ATOM 722 C CA . VAL A 1 90 ? -19.071 9.153 27.554 1.00 98.62 90 VAL A CA 1
ATOM 723 C C . VAL A 1 90 ? -19.348 7.690 27.910 1.00 98.62 90 VAL A C 1
ATOM 725 O O . VAL A 1 90 ? -20.141 7.427 28.816 1.00 98.62 90 VAL A O 1
ATOM 728 N N . ALA A 1 91 ? -18.667 6.740 27.263 1.00 98.56 91 ALA A N 1
ATOM 729 C CA . ALA A 1 91 ? -18.808 5.317 27.558 1.00 98.56 91 ALA A CA 1
ATOM 730 C C . ALA A 1 91 ? -18.430 4.988 29.008 1.00 98.56 91 ALA A C 1
ATOM 732 O O . ALA A 1 91 ? -19.195 4.339 29.722 1.00 98.56 91 ALA A O 1
ATOM 733 N N . ALA A 1 92 ? -17.284 5.492 29.472 1.00 98.44 92 ALA A N 1
ATOM 734 C CA . ALA A 1 92 ? -16.802 5.283 30.833 1.00 98.44 92 ALA A CA 1
ATOM 735 C C . ALA A 1 92 ? -17.780 5.842 31.881 1.00 98.44 92 ALA A C 1
ATOM 737 O O . ALA A 1 92 ? -18.032 5.197 32.900 1.00 98.44 92 ALA A O 1
ATOM 738 N N . ALA A 1 93 ? -18.370 7.015 31.628 1.00 98.50 93 ALA A N 1
ATOM 739 C CA . ALA A 1 93 ? -19.387 7.593 32.501 1.00 98.50 93 ALA A CA 1
ATOM 740 C C . ALA A 1 93 ? -20.676 6.756 32.525 1.00 98.50 93 ALA A C 1
ATOM 742 O O . ALA A 1 93 ? -21.212 6.496 33.603 1.00 98.50 93 ALA A O 1
ATOM 743 N N . TYR A 1 94 ? -21.149 6.279 31.367 1.00 98.62 94 TYR A N 1
ATOM 744 C CA . TYR A 1 94 ? -22.305 5.381 31.302 1.00 98.62 94 TYR A CA 1
ATOM 745 C C . TYR A 1 94 ? -22.073 4.077 32.062 1.00 98.62 94 TYR A C 1
ATOM 747 O O . TYR A 1 94 ? -22.942 3.662 32.830 1.00 98.62 94 TYR A O 1
ATOM 755 N N . PHE A 1 95 ? -20.895 3.475 31.908 1.00 98.31 95 PHE A N 1
ATOM 756 C CA . PHE A 1 95 ? -20.540 2.249 32.612 1.00 98.31 95 PHE A CA 1
ATOM 757 C C . PHE A 1 95 ? -20.555 2.444 34.134 1.00 98.31 95 PHE A C 1
ATOM 759 O O . PHE A 1 95 ? -21.180 1.668 34.851 1.00 98.31 95 PHE A O 1
ATOM 766 N N . LYS A 1 96 ? -19.977 3.543 34.641 1.00 97.81 96 LYS A N 1
ATOM 767 C CA . LYS A 1 96 ? -20.005 3.862 36.083 1.00 97.81 96 LYS A CA 1
ATOM 768 C C . LYS A 1 96 ? -21.402 4.143 36.637 1.00 97.81 96 LYS A C 1
ATOM 770 O O . LYS A 1 96 ? -21.608 3.988 37.836 1.00 97.81 96 LYS A O 1
ATOM 775 N N . LEU A 1 97 ? -22.353 4.519 35.786 1.00 98.19 97 LEU A N 1
ATOM 776 C CA . LEU A 1 97 ? -23.761 4.704 36.144 1.00 98.19 97 LEU A CA 1
ATOM 777 C C . LEU A 1 97 ? -24.612 3.434 35.945 1.00 98.19 97 LEU A C 1
ATOM 779 O O . LEU A 1 97 ? -25.833 3.507 36.070 1.00 98.19 97 LEU A O 1
ATOM 783 N N . GLY A 1 98 ? -24.006 2.289 35.604 1.00 97.75 98 GLY A N 1
ATOM 784 C CA . GLY A 1 98 ? -24.718 1.027 35.361 1.00 97.75 98 GLY A CA 1
ATOM 785 C C . GLY A 1 98 ? -25.518 0.993 34.052 1.00 97.75 98 GLY A C 1
ATOM 786 O O . GLY A 1 98 ? -26.448 0.206 33.912 1.00 97.75 98 GLY A O 1
ATOM 787 N N . ARG A 1 99 ? -25.198 1.865 33.086 1.00 98.25 99 ARG A N 1
ATOM 788 C CA . ARG A 1 99 ? -25.877 1.973 31.780 1.00 98.25 99 ARG A CA 1
ATOM 789 C C . ARG A 1 99 ? -25.068 1.270 30.687 1.00 98.25 99 ARG A C 1
ATOM 791 O O . ARG A 1 99 ? -24.599 1.898 29.738 1.00 98.25 99 ARG A O 1
ATOM 798 N N . GLU A 1 100 ? -24.887 -0.038 30.832 1.00 96.81 100 GLU A N 1
ATOM 799 C CA . GLU A 1 100 ? -23.941 -0.832 30.032 1.00 96.81 100 GLU A CA 1
ATOM 800 C C . GLU A 1 100 ? -24.209 -0.797 28.525 1.00 96.81 100 GLU A C 1
ATOM 802 O O . GLU A 1 100 ? -23.274 -0.636 27.748 1.00 96.81 100 GLU A O 1
ATOM 807 N N . GLN A 1 101 ? -25.469 -0.859 28.084 1.00 96.31 101 GLN A N 1
ATOM 808 C CA . GLN A 1 101 ? -25.792 -0.834 26.650 1.00 96.31 101 GLN A CA 1
ATOM 809 C C . GLN A 1 101 ? -25.310 0.454 25.959 1.00 96.31 101 GLN A C 1
ATOM 811 O O . GLN A 1 101 ? -24.783 0.408 24.848 1.00 96.31 101 GLN A O 1
ATOM 816 N N . LEU A 1 102 ? -25.447 1.599 26.634 1.00 97.88 102 LEU A N 1
ATOM 817 C CA . LEU A 1 102 ? -24.955 2.882 26.128 1.00 97.88 102 LEU A CA 1
ATOM 818 C C . LEU A 1 102 ? -23.426 2.954 26.189 1.00 97.88 102 LEU A C 1
ATOM 820 O O . LEU A 1 102 ? -22.800 3.505 25.284 1.00 97.88 102 LEU A O 1
ATOM 824 N N . ALA A 1 103 ? -22.820 2.371 27.228 1.00 98.25 103 ALA A N 1
ATOM 825 C CA . ALA A 1 103 ? -21.370 2.264 27.323 1.00 98.25 103 ALA A CA 1
ATOM 826 C C . ALA A 1 103 ? -20.792 1.446 26.159 1.00 98.25 103 ALA A C 1
ATOM 828 O O . ALA A 1 103 ? -19.868 1.910 25.499 1.00 98.25 103 ALA A O 1
ATOM 829 N N . LEU A 1 104 ? -21.387 0.293 25.841 1.00 97.50 104 LEU A N 1
ATOM 830 C CA . LEU A 1 104 ? -20.989 -0.556 24.715 1.00 97.50 104 LEU A CA 1
ATOM 831 C C . LEU A 1 104 ? -21.025 0.203 23.386 1.00 97.50 104 LEU A C 1
ATOM 833 O O . LEU A 1 104 ? -20.033 0.209 22.662 1.00 97.50 104 LEU A O 1
ATOM 837 N N . GLN A 1 105 ? -22.133 0.888 23.085 1.00 97.31 105 GLN A N 1
ATOM 838 C CA . GLN A 1 105 ? -22.282 1.642 21.837 1.00 97.31 105 GLN A CA 1
ATOM 839 C C . GLN A 1 105 ? -21.188 2.709 21.676 1.00 97.31 105 GLN A C 1
ATOM 841 O O . GLN A 1 105 ? -20.542 2.804 20.627 1.00 97.31 105 GLN A O 1
ATOM 846 N N . HIS A 1 106 ? -20.951 3.505 22.722 1.00 98.31 106 HIS A N 1
ATOM 847 C CA . HIS A 1 106 ? -19.932 4.550 22.681 1.00 98.31 106 HIS A CA 1
ATOM 848 C C . HIS A 1 106 ? -18.507 3.979 22.659 1.00 98.31 106 HIS A C 1
ATOM 850 O O . HIS A 1 106 ? -17.662 4.536 21.960 1.00 98.31 106 HIS A O 1
ATOM 856 N N . SER A 1 107 ? -18.236 2.865 23.344 1.00 98.50 107 SER A N 1
ATOM 857 C CA . SER A 1 107 ? -16.929 2.203 23.289 1.00 98.50 107 SER A CA 1
ATOM 858 C C . SER A 1 107 ? -16.626 1.636 21.902 1.00 98.50 107 SER A C 1
ATOM 860 O O . SER A 1 107 ? -15.527 1.856 21.400 1.00 98.50 107 SER A O 1
ATOM 862 N N . ILE A 1 108 ? -17.596 0.986 21.242 1.00 98.12 108 ILE A N 1
ATOM 863 C CA . ILE A 1 108 ? -17.434 0.517 19.853 1.00 98.12 108 ILE A CA 1
ATOM 864 C C . ILE A 1 108 ? -17.143 1.706 18.930 1.00 98.12 108 ILE A C 1
ATOM 866 O O . ILE A 1 108 ? -16.206 1.652 18.140 1.00 98.12 108 ILE A O 1
ATOM 870 N N . THR A 1 109 ? -17.877 2.813 19.081 1.00 97.94 109 THR A N 1
ATOM 871 C CA . THR A 1 109 ? -17.653 4.019 18.263 1.00 97.94 109 THR A CA 1
ATOM 872 C C . THR A 1 109 ? -16.255 4.610 18.492 1.00 97.94 109 THR A C 1
ATOM 874 O O . THR A 1 109 ? -15.563 4.969 17.542 1.00 97.94 109 THR A O 1
ATOM 877 N N . ALA A 1 110 ? -15.800 4.693 19.747 1.00 98.00 110 ALA A N 1
ATOM 878 C CA . ALA A 1 110 ? -14.456 5.172 20.071 1.00 98.00 110 ALA A CA 1
ATOM 879 C C . ALA A 1 110 ? -13.365 4.265 19.483 1.00 98.00 110 ALA A C 1
ATOM 881 O O . ALA A 1 110 ? -12.384 4.762 18.925 1.00 98.00 110 ALA A O 1
ATOM 882 N N . ALA A 1 111 ? -13.555 2.947 19.581 1.00 97.31 111 ALA A N 1
ATOM 883 C CA . ALA A 1 111 ? -12.646 1.970 19.008 1.00 97.31 111 ALA A CA 1
ATOM 884 C C . ALA A 1 111 ? -12.604 2.085 17.480 1.00 97.31 111 ALA A C 1
ATOM 886 O O . ALA A 1 111 ? -11.507 2.116 16.938 1.00 97.31 111 ALA A O 1
ATOM 887 N N . GLN A 1 112 ? -13.743 2.256 16.799 1.00 96.75 112 GLN A N 1
ATOM 888 C CA . GLN A 1 112 ? -13.827 2.460 15.346 1.00 96.75 112 GLN A CA 1
ATOM 889 C C . GLN A 1 112 ? -13.098 3.718 14.877 1.00 96.75 112 GLN A C 1
ATOM 891 O O . GLN A 1 112 ? -12.224 3.634 14.017 1.00 96.75 112 GLN A O 1
ATOM 896 N N . LEU A 1 113 ? -13.416 4.871 15.476 1.00 95.62 113 LEU A N 1
ATOM 897 C CA . LEU A 1 113 ? -12.829 6.157 15.093 1.00 95.62 113 LEU A CA 1
ATOM 898 C C . LEU A 1 113 ? -11.295 6.136 15.189 1.00 95.62 113 LEU A C 1
ATOM 900 O O . LEU A 1 113 ? -10.607 6.685 14.320 1.00 95.62 113 LEU A O 1
ATOM 904 N N . GLY A 1 114 ? -10.758 5.475 16.222 1.00 94.88 114 GLY A N 1
ATOM 905 C CA . GLY A 1 114 ? -9.325 5.467 16.498 1.00 94.88 114 GLY A CA 1
ATOM 906 C C . GLY A 1 114 ? -8.819 6.844 16.938 1.00 94.88 114 GLY A C 1
ATOM 907 O O . GLY A 1 114 ? -9.523 7.842 16.828 1.00 94.88 114 GLY A O 1
ATOM 908 N N . ASP A 1 115 ? -7.584 6.940 17.419 1.00 93.12 115 ASP A N 1
ATOM 909 C CA . ASP A 1 115 ? -6.937 8.226 17.693 1.00 93.12 115 ASP A CA 1
ATOM 910 C C . ASP A 1 115 ? -5.436 8.158 17.406 1.00 93.12 115 ASP A C 1
ATOM 912 O O . ASP A 1 115 ? -4.833 7.087 17.482 1.00 93.12 115 ASP A O 1
ATOM 916 N N . ARG A 1 116 ? -4.835 9.313 17.089 1.00 88.62 116 ARG A N 1
ATOM 917 C CA . ARG A 1 116 ? -3.429 9.460 16.670 1.00 88.62 116 ARG A CA 1
ATOM 918 C C . ARG A 1 116 ? -2.433 8.741 17.596 1.00 88.62 116 ARG A C 1
ATOM 920 O O . ARG A 1 116 ? -1.412 8.253 17.121 1.00 88.62 116 ARG A O 1
ATOM 927 N N . GLY A 1 117 ? -2.693 8.719 18.907 1.00 89.69 117 GLY A N 1
ATOM 928 C CA . GLY A 1 117 ? -1.810 8.131 19.923 1.00 89.69 117 GLY A CA 1
ATOM 929 C C . GLY A 1 117 ? -2.211 6.729 20.389 1.00 89.69 117 GLY A C 1
ATOM 930 O O . GLY A 1 117 ? -1.564 6.190 21.287 1.00 89.69 117 GLY A O 1
ATOM 931 N N . ASN A 1 118 ? -3.286 6.158 19.835 1.00 94.06 118 ASN A N 1
ATOM 932 C CA . ASN A 1 118 ? -3.925 4.933 20.319 1.00 94.06 118 ASN A CA 1
ATOM 933 C C . ASN A 1 118 ? -4.185 4.935 21.841 1.00 94.06 118 ASN A C 1
ATOM 935 O O . ASN A 1 118 ? -3.967 3.942 22.545 1.00 94.06 118 ASN A O 1
ATOM 939 N N . ILE A 1 119 ? -4.597 6.082 22.380 1.00 95.19 119 ILE A N 1
ATOM 940 C CA . ILE A 1 119 ? -4.857 6.249 23.811 1.00 95.19 119 ILE A CA 1
ATOM 941 C C . ILE A 1 119 ? -6.297 5.856 24.116 1.00 95.19 119 ILE A C 1
ATOM 943 O O . ILE A 1 119 ? -6.548 5.064 25.025 1.00 95.19 119 ILE A O 1
ATOM 947 N N . TYR A 1 120 ? -7.250 6.433 23.392 1.00 96.81 120 TYR A N 1
ATOM 948 C CA . TYR A 1 120 ? -8.671 6.299 23.686 1.00 96.81 120 TYR A CA 1
ATOM 949 C C . TYR A 1 120 ? -9.283 5.080 23.021 1.00 96.81 120 TYR A C 1
ATOM 951 O O . TYR A 1 120 ? -10.096 4.420 23.658 1.00 96.81 120 TYR A O 1
ATOM 959 N N . ALA A 1 121 ? -8.841 4.726 21.814 1.00 95.62 121 ALA A N 1
ATOM 960 C CA . ALA A 1 121 ? -9.245 3.483 21.164 1.00 95.62 121 ALA A CA 1
ATOM 961 C C . ALA A 1 121 ? -8.874 2.265 22.026 1.00 95.62 121 ALA A C 1
ATOM 963 O O . ALA A 1 121 ? -9.748 1.500 22.425 1.00 95.62 121 ALA A O 1
ATOM 964 N N . LYS A 1 122 ? -7.612 2.182 22.466 1.00 96.00 122 LYS A N 1
ATOM 965 C CA . LYS A 1 122 ? -7.145 1.138 23.390 1.00 96.00 122 LYS A CA 1
ATOM 966 C C . LYS A 1 122 ? -7.887 1.128 24.729 1.00 96.00 122 LYS A C 1
ATOM 968 O O . LYS A 1 122 ? -8.140 0.069 25.301 1.00 96.00 122 LYS A O 1
ATOM 973 N N . LYS A 1 123 ? -8.213 2.300 25.286 1.00 97.56 123 LYS A N 1
ATOM 974 C CA . LYS A 1 123 ? -9.017 2.376 26.518 1.00 97.56 123 LYS A CA 1
ATOM 975 C C . LYS A 1 123 ? -10.462 1.919 26.282 1.00 97.56 123 LYS A C 1
ATOM 977 O O . LYS A 1 123 ? -11.029 1.284 27.164 1.00 97.56 123 LYS A O 1
ATOM 982 N N . ALA A 1 124 ? -11.040 2.218 25.122 1.00 97.94 124 ALA A N 1
ATOM 983 C CA . ALA A 1 124 ? -12.379 1.782 24.747 1.00 97.94 124 ALA A CA 1
ATOM 984 C C . ALA A 1 124 ? -12.446 0.264 24.543 1.00 97.94 124 ALA A C 1
ATOM 986 O O . ALA A 1 124 ? -13.349 -0.364 25.080 1.00 97.94 124 ALA A O 1
ATOM 987 N N . GLU A 1 125 ? -11.458 -0.334 23.873 1.00 96.69 125 GLU A N 1
ATOM 988 C CA . GLU A 1 125 ? -11.319 -1.792 23.745 1.00 96.69 125 GLU A CA 1
ATOM 989 C C . GLU A 1 125 ? -11.230 -2.462 25.123 1.00 96.69 125 GLU A C 1
ATOM 991 O O . GLU A 1 125 ? -11.991 -3.379 25.412 1.00 96.69 125 GLU A O 1
ATOM 996 N N . LYS A 1 126 ? -10.397 -1.942 26.034 1.00 97.31 126 LYS A N 1
ATOM 997 C CA . LYS A 1 126 ? -10.337 -2.442 27.421 1.00 97.31 126 LYS A CA 1
ATOM 998 C C . LYS A 1 126 ? -11.666 -2.322 28.161 1.00 97.31 126 LYS A C 1
ATOM 1000 O O . LYS A 1 126 ? -12.028 -3.224 28.908 1.00 97.31 126 LYS A O 1
ATOM 1005 N N . LEU A 1 127 ? -12.388 -1.220 27.969 1.00 97.94 127 LEU A N 1
ATOM 1006 C CA . LEU A 1 127 ? -13.709 -1.044 28.564 1.00 97.94 127 LEU A CA 1
ATOM 1007 C C . LEU A 1 127 ? -14.719 -2.040 27.973 1.00 97.94 127 LEU A C 1
ATOM 1009 O O . LEU A 1 127 ? -15.547 -2.564 28.709 1.00 97.94 127 LEU A O 1
ATOM 1013 N N . LEU A 1 128 ? -14.636 -2.355 26.675 1.00 97.25 128 LEU A N 1
ATOM 1014 C CA . LEU A 1 128 ? -15.432 -3.432 26.079 1.00 97.25 128 LEU A CA 1
ATOM 1015 C C . LEU A 1 128 ? -15.105 -4.784 26.723 1.00 97.25 128 LEU A C 1
ATOM 1017 O O . LEU A 1 128 ? -16.037 -5.513 27.059 1.00 97.25 128 LEU A O 1
ATOM 1021 N N . GLN A 1 129 ? -13.825 -5.099 26.950 1.00 97.06 129 GLN A N 1
ATOM 1022 C CA . GLN A 1 129 ? -13.418 -6.329 27.649 1.00 97.06 129 GLN A CA 1
ATOM 1023 C C . GLN A 1 129 ? -13.981 -6.369 29.071 1.00 97.06 129 GLN A C 1
ATOM 1025 O O . GLN A 1 129 ? -14.496 -7.395 29.495 1.00 97.06 129 GLN A O 1
ATOM 1030 N N . GLU A 1 130 ? -13.933 -5.251 29.799 1.00 96.88 130 GLU A N 1
ATOM 1031 C CA . GLU A 1 130 ? -14.469 -5.160 31.162 1.00 96.88 130 GLU A CA 1
ATOM 1032 C C . GLU A 1 130 ? -15.990 -5.375 31.201 1.00 96.88 130 GLU A C 1
ATOM 1034 O O . GLU A 1 130 ? -16.482 -6.064 32.090 1.00 96.88 130 GLU A O 1
ATOM 1039 N N . ILE A 1 131 ? -16.731 -4.827 30.231 1.00 96.25 131 ILE A N 1
ATOM 1040 C CA . ILE A 1 131 ? -18.193 -4.975 30.162 1.00 96.25 131 ILE A CA 1
ATOM 1041 C C . ILE A 1 131 ? -18.600 -6.393 29.730 1.00 96.25 131 ILE A C 1
ATOM 1043 O O . ILE A 1 131 ? -19.598 -6.919 30.212 1.00 96.25 131 ILE A O 1
ATOM 1047 N N . THR A 1 132 ? -17.871 -7.001 28.791 1.00 96.06 132 THR A N 1
ATOM 1048 C CA . THR A 1 132 ? -18.300 -8.246 28.121 1.00 96.06 132 THR A CA 1
ATOM 1049 C C . THR A 1 132 ? -17.622 -9.512 28.641 1.00 96.06 132 THR A C 1
ATOM 1051 O O . THR A 1 132 ? -18.189 -10.594 28.521 1.00 96.06 132 THR A O 1
ATOM 1054 N N . GLY A 1 133 ? -16.414 -9.403 29.199 1.00 95.88 133 GLY A N 1
ATOM 1055 C CA . GLY A 1 133 ? -15.553 -10.541 29.531 1.00 95.88 133 GLY A CA 1
ATOM 1056 C C . GLY A 1 133 ? -14.882 -11.212 28.325 1.00 95.88 133 GLY A C 1
ATOM 1057 O O . GLY A 1 133 ? -14.242 -12.245 28.502 1.00 95.88 133 GLY A O 1
ATOM 1058 N N . PHE A 1 134 ? -15.019 -10.653 27.120 1.00 96.62 134 PHE A N 1
ATOM 1059 C CA . PHE A 1 134 ? -14.504 -11.232 25.879 1.00 96.62 134 PHE A CA 1
ATOM 1060 C C . PHE A 1 134 ? -13.002 -11.001 25.672 1.00 96.62 134 PHE A C 1
ATOM 1062 O O . PHE A 1 134 ? -12.436 -9.976 26.067 1.00 96.62 134 PHE A O 1
ATOM 1069 N N . SER A 1 135 ? -12.365 -11.955 24.993 1.00 92.38 135 SER A N 1
ATOM 1070 C CA . SER A 1 135 ? -11.048 -11.801 24.372 1.00 92.38 135 SER A CA 1
ATOM 1071 C C . SER A 1 135 ? -11.077 -10.768 23.234 1.00 92.38 135 SER A C 1
ATOM 1073 O O . SER A 1 135 ? -12.131 -10.286 22.826 1.00 92.38 135 SER A O 1
ATOM 1075 N N . GLU A 1 136 ? -9.908 -10.390 22.715 1.00 86.44 136 GLU A N 1
ATOM 1076 C CA . GLU A 1 136 ? -9.800 -9.412 21.620 1.00 86.44 136 GLU A CA 1
ATOM 1077 C C . GLU A 1 136 ? -10.513 -9.872 20.335 1.00 86.44 136 GLU A C 1
ATOM 1079 O O . GLU A 1 136 ? -11.211 -9.083 19.699 1.00 86.44 136 GLU A O 1
ATOM 1084 N N . GLU A 1 137 ? -10.407 -11.158 19.996 1.00 84.12 137 GLU A N 1
ATOM 1085 C CA . GLU A 1 137 ? -11.054 -11.750 18.819 1.00 84.12 137 GLU A CA 1
ATOM 1086 C C . GLU A 1 137 ? -12.584 -11.782 18.968 1.00 84.12 137 GLU A C 1
ATOM 1088 O O . GLU A 1 137 ? -13.323 -11.330 18.090 1.00 84.12 137 GLU A O 1
ATOM 1093 N N . GLU A 1 138 ? -13.070 -12.222 20.132 1.00 94.44 138 GLU A N 1
ATOM 1094 C CA . GLU A 1 138 ? -14.499 -12.221 20.465 1.00 94.44 138 GLU A CA 1
ATOM 1095 C C . GLU A 1 138 ? -15.082 -10.800 20.479 1.00 94.44 138 GLU A C 1
ATOM 1097 O O . GLU A 1 138 ? -16.215 -10.586 20.040 1.00 94.44 138 GLU A O 1
ATOM 1102 N N . LEU A 1 139 ? -14.310 -9.808 20.939 1.00 94.50 139 LEU A N 1
ATOM 1103 C CA . LEU A 1 139 ? -14.723 -8.408 20.943 1.00 94.50 139 LEU A CA 1
ATOM 1104 C C . LEU A 1 139 ? -14.949 -7.848 19.547 1.00 94.50 139 LEU A C 1
ATOM 1106 O O . LEU A 1 139 ? -15.936 -7.141 19.335 1.00 94.50 139 LEU A O 1
ATOM 1110 N N . LEU A 1 140 ? -14.039 -8.125 18.615 1.00 94.69 140 LEU A N 1
ATOM 1111 C CA . LEU A 1 140 ? -14.169 -7.640 17.248 1.00 94.69 140 LEU A CA 1
ATOM 1112 C C . LEU A 1 140 ? -15.421 -8.231 16.591 1.00 94.69 140 LEU A C 1
ATOM 1114 O O . LEU A 1 140 ? -16.231 -7.494 16.022 1.00 94.69 140 LEU A O 1
ATOM 1118 N N . GLN A 1 141 ? -15.637 -9.539 16.754 1.00 95.06 141 GLN A N 1
ATOM 1119 C CA . GLN A 1 141 ? -16.830 -10.205 16.237 1.00 95.06 141 GLN A CA 1
ATOM 1120 C C . GLN A 1 141 ? -18.117 -9.671 16.878 1.00 95.06 141 GLN A C 1
ATOM 1122 O O . GLN A 1 141 ? -19.102 -9.399 16.186 1.00 95.06 141 GLN A O 1
ATOM 1127 N N . PHE A 1 142 ? -18.104 -9.442 18.190 1.00 95.81 142 PHE A N 1
ATOM 1128 C CA . PHE A 1 142 ? -19.211 -8.807 18.896 1.00 95.81 142 PHE A CA 1
ATOM 1129 C C . PHE A 1 142 ? -19.489 -7.388 18.383 1.00 95.81 142 PHE A C 1
ATOM 1131 O O . PHE A 1 142 ? -20.648 -7.030 18.160 1.00 95.81 142 PHE A O 1
ATOM 1138 N N . ALA A 1 143 ? -18.449 -6.576 18.170 1.00 96.50 143 ALA A N 1
ATOM 1139 C CA . ALA A 1 143 ? -18.588 -5.215 17.665 1.00 96.50 143 ALA A CA 1
ATOM 1140 C C . ALA A 1 143 ? -19.233 -5.201 16.273 1.00 96.50 143 ALA A C 1
ATOM 1142 O O . ALA A 1 143 ? -20.177 -4.437 16.064 1.00 96.50 143 ALA A O 1
ATOM 1143 N N . ARG A 1 144 ? -18.795 -6.090 15.367 1.00 96.38 144 ARG A N 1
ATOM 1144 C CA . ARG A 1 144 ? -19.397 -6.288 14.035 1.00 96.38 144 ARG A CA 1
ATOM 1145 C C . ARG A 1 144 ? -20.889 -6.596 14.137 1.00 96.38 144 ARG A C 1
ATOM 1147 O O . ARG A 1 144 ? -21.704 -5.877 13.564 1.00 96.38 144 ARG A O 1
ATOM 1154 N N . GLN A 1 145 ? -21.260 -7.595 14.941 1.00 96.12 145 GLN A N 1
ATOM 1155 C CA . GLN A 1 145 ? -22.662 -7.978 15.143 1.00 96.12 145 GLN A CA 1
ATOM 1156 C C . GLN A 1 145 ? -23.503 -6.836 15.723 1.00 96.12 145 GLN A C 1
ATOM 1158 O O . GLN A 1 145 ? -24.638 -6.621 15.302 1.00 96.12 145 GLN A O 1
ATOM 1163 N N . LYS A 1 146 ? -22.959 -6.077 16.682 1.00 95.81 146 LYS A N 1
ATOM 1164 C CA . LYS A 1 146 ? -23.685 -4.977 17.334 1.00 95.81 146 LYS A CA 1
ATOM 1165 C C . LYS A 1 146 ? -23.986 -3.805 16.416 1.00 95.81 146 LYS A C 1
ATOM 1167 O O . LYS A 1 146 ? -24.994 -3.139 16.643 1.00 95.81 146 LYS A O 1
ATOM 1172 N N . VAL A 1 147 ? -23.139 -3.550 15.423 1.00 95.94 147 VAL A N 1
ATOM 1173 C CA . VAL A 1 147 ? -23.345 -2.463 14.454 1.00 95.94 147 VAL A CA 1
ATOM 1174 C C . VAL A 1 147 ? -23.903 -2.953 13.118 1.00 95.94 147 VAL A C 1
ATOM 1176 O O . VAL A 1 147 ? -24.084 -2.140 12.220 1.00 95.94 147 VAL A O 1
ATOM 1179 N N . GLY A 1 148 ? -24.190 -4.254 12.986 1.00 96.12 148 GLY A N 1
ATOM 1180 C CA . GLY A 1 148 ? -24.681 -4.846 11.741 1.00 96.12 148 GLY A CA 1
ATOM 1181 C C . GLY A 1 148 ? -23.665 -4.768 10.599 1.00 96.12 148 GLY A C 1
ATOM 1182 O O . GLY A 1 148 ? -24.052 -4.530 9.463 1.00 96.12 148 GLY A O 1
ATOM 1183 N N . TYR A 1 149 ? -22.372 -4.911 10.901 1.00 96.25 149 TYR A N 1
ATOM 1184 C CA . TYR A 1 149 ? -21.308 -4.837 9.901 1.00 96.25 149 TYR A CA 1
ATOM 1185 C C . TYR A 1 149 ? -21.311 -6.068 8.988 1.00 96.25 149 TYR A C 1
ATOM 1187 O O . TYR A 1 149 ? -21.203 -7.193 9.473 1.00 96.25 149 TYR A O 1
ATOM 1195 N N . ASN A 1 150 ? -21.394 -5.830 7.682 1.00 94.38 150 ASN A N 1
ATOM 1196 C CA . ASN A 1 150 ? -21.463 -6.834 6.618 1.00 94.38 150 ASN A CA 1
ATOM 1197 C C . ASN A 1 150 ? -20.580 -6.465 5.407 1.00 94.38 150 ASN A C 1
ATOM 1199 O O . ASN A 1 150 ? -20.927 -6.781 4.276 1.00 94.38 150 ASN A O 1
ATOM 1203 N N . ARG A 1 151 ? -19.485 -5.734 5.644 1.00 95.62 151 ARG A N 1
ATOM 1204 C CA . ARG A 1 151 ? -18.485 -5.380 4.620 1.00 95.62 151 ARG A CA 1
ATOM 1205 C C . ARG A 1 151 ? -17.250 -6.276 4.782 1.00 95.62 151 ARG A C 1
ATOM 1207 O O . ARG A 1 151 ? -17.300 -7.247 5.536 1.00 95.62 151 ARG A O 1
ATOM 1214 N N . VAL A 1 152 ? -16.142 -5.901 4.146 1.00 97.50 152 VAL A N 1
ATOM 1215 C CA . VAL A 1 152 ? -14.875 -6.641 4.160 1.00 97.50 152 VAL A CA 1
ATOM 1216 C C . VAL A 1 152 ? -14.405 -7.040 5.567 1.00 97.50 152 VAL A C 1
ATOM 1218 O O . VAL A 1 152 ? -14.422 -6.219 6.497 1.00 97.50 152 VAL A O 1
ATOM 1221 N N . VAL A 1 153 ? -13.984 -8.293 5.744 1.00 97.69 153 VAL A N 1
ATOM 1222 C CA . VAL A 1 153 ? -13.490 -8.839 7.017 1.00 97.69 153 VAL A CA 1
ATOM 1223 C C . VAL A 1 153 ? -12.216 -9.647 6.823 1.00 97.69 153 VAL A C 1
ATOM 1225 O O . VAL A 1 153 ? -12.136 -10.507 5.962 1.00 97.69 153 VAL A O 1
ATOM 1228 N N . PHE A 1 154 ? -11.256 -9.423 7.714 1.00 98.44 154 PHE A N 1
ATOM 1229 C CA . PHE A 1 154 ? -9.983 -10.122 7.743 1.00 98.44 154 PHE A CA 1
ATOM 1230 C C . PHE A 1 154 ? -9.722 -10.781 9.097 1.00 98.44 154 PHE A C 1
ATOM 1232 O O . PHE A 1 154 ? -10.260 -10.360 10.135 1.00 98.44 154 PHE A O 1
ATOM 1239 N N . SER A 1 155 ? -8.834 -11.776 9.081 1.00 96.69 155 SER A N 1
ATOM 1240 C CA . SER A 1 155 ? -8.298 -12.463 10.258 1.00 96.69 155 SER A CA 1
ATOM 1241 C C . SER A 1 155 ? -6.770 -12.488 10.224 1.00 96.69 155 SER A C 1
ATOM 1243 O O . SER A 1 155 ? -6.169 -12.808 9.210 1.00 96.69 155 SER A O 1
ATOM 1245 N N . ASN A 1 156 ? -6.106 -12.182 11.343 1.00 96.50 156 ASN A N 1
ATOM 1246 C CA . ASN A 1 156 ? -4.658 -12.388 11.452 1.00 96.50 156 ASN A CA 1
ATOM 1247 C C . ASN A 1 156 ? -4.363 -13.885 11.599 1.00 96.50 156 ASN A C 1
ATOM 1249 O O . ASN A 1 156 ? -4.735 -14.479 12.617 1.00 96.50 156 ASN A O 1
ATOM 1253 N N . ILE A 1 157 ? -3.659 -14.460 10.623 1.00 97.56 157 ILE A N 1
ATOM 1254 C CA . ILE A 1 157 ? -3.421 -15.906 10.551 1.00 97.56 157 ILE A CA 1
ATOM 1255 C C . ILE A 1 157 ? -1.973 -16.334 10.815 1.00 97.56 157 ILE A C 1
ATOM 1257 O O . ILE A 1 157 ? -1.641 -17.512 10.687 1.00 97.56 157 ILE A O 1
ATOM 1261 N N . ASN A 1 158 ? -1.087 -15.429 11.255 1.00 97.31 158 ASN A N 1
ATOM 1262 C CA . ASN A 1 158 ? 0.344 -15.734 11.423 1.00 97.31 158 ASN A CA 1
ATOM 1263 C C . ASN A 1 158 ? 0.630 -16.988 12.257 1.00 97.31 158 ASN A C 1
ATOM 1265 O O . ASN A 1 158 ? 1.640 -17.656 12.049 1.00 97.31 158 ASN A O 1
ATOM 1269 N N . LYS A 1 159 ? -0.202 -17.268 13.267 1.00 96.38 159 LYS A N 1
ATOM 1270 C CA . LYS A 1 159 ? -0.030 -18.454 14.110 1.00 96.38 159 LYS A CA 1
ATOM 1271 C C . LYS A 1 159 ? -0.375 -19.734 13.363 1.00 96.38 159 LYS A C 1
ATOM 1273 O O . LYS A 1 159 ? 0.312 -20.727 13.577 1.00 96.38 159 LYS A O 1
ATOM 1278 N N . GLN A 1 160 ? -1.434 -19.707 12.564 1.00 97.50 160 GLN A N 1
ATOM 1279 C CA . GLN A 1 160 ? -1.903 -20.840 11.783 1.00 97.50 160 GLN A CA 1
ATOM 1280 C C . GLN A 1 160 ? -0.872 -21.219 10.718 1.00 97.50 160 GLN A C 1
ATOM 1282 O O . GLN A 1 160 ? -0.578 -22.398 10.573 1.00 97.50 160 GLN A O 1
ATOM 1287 N N . VAL A 1 161 ? -0.273 -20.221 10.062 1.00 98.00 161 VAL A N 1
ATOM 1288 C CA . VAL A 1 161 ? 0.558 -20.429 8.863 1.00 98.00 161 VAL A CA 1
ATOM 1289 C C . VAL A 1 161 ? 2.068 -20.331 9.101 1.00 98.00 161 VAL A C 1
ATOM 1291 O O . VAL A 1 161 ? 2.839 -20.265 8.156 1.00 98.00 161 VAL A O 1
ATOM 1294 N N . GLY A 1 162 ? 2.527 -20.284 10.355 1.00 97.12 162 GLY A N 1
ATOM 1295 C CA . GLY A 1 162 ? 3.964 -20.324 10.671 1.00 97.12 162 GLY A CA 1
ATOM 1296 C C . GLY A 1 162 ? 4.723 -18.989 10.592 1.00 97.12 162 GLY A C 1
ATOM 1297 O O . GLY A 1 162 ? 5.921 -18.955 10.857 1.00 97.12 162 GLY A O 1
ATOM 1298 N N . LEU A 1 163 ? 4.056 -17.856 10.350 1.00 97.25 163 LEU A N 1
ATOM 1299 C CA . LEU A 1 163 ? 4.685 -16.528 10.205 1.00 97.25 163 LEU A CA 1
ATOM 1300 C C . LEU A 1 163 ? 4.874 -15.758 11.532 1.00 97.25 163 LEU A C 1
ATOM 1302 O O . LEU A 1 163 ? 4.765 -14.528 11.606 1.00 97.25 163 LEU A O 1
ATOM 1306 N N . GLN A 1 164 ? 5.125 -16.455 12.639 1.00 94.69 164 GLN A N 1
ATOM 1307 C CA . GLN A 1 164 ? 5.267 -15.813 13.950 1.00 94.69 164 GLN A CA 1
ATOM 1308 C C . GLN A 1 164 ? 6.643 -15.164 14.149 1.00 94.69 164 GLN A C 1
ATOM 1310 O O . GLN A 1 164 ? 7.670 -15.706 13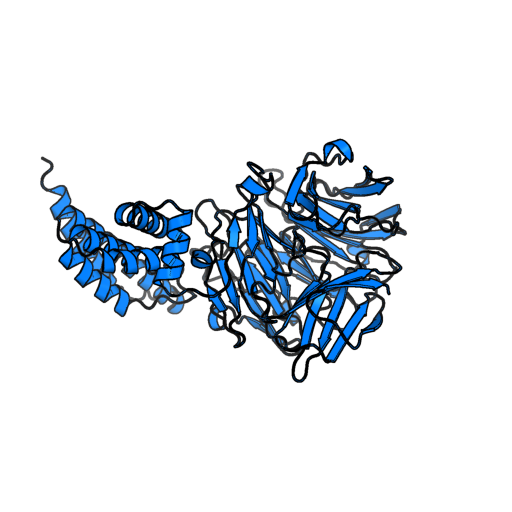.763 1.00 94.69 164 GLN A O 1
ATOM 1315 N N . ASN A 1 165 ? 6.681 -14.034 14.865 1.00 92.00 165 ASN A N 1
ATOM 1316 C CA . ASN A 1 165 ? 7.917 -13.365 15.311 1.00 92.00 165 ASN A CA 1
ATOM 1317 C C . ASN A 1 165 ? 8.869 -12.900 14.190 1.00 92.00 165 ASN A C 1
ATOM 1319 O O . ASN A 1 165 ? 10.038 -12.614 14.451 1.00 92.00 165 ASN A O 1
ATOM 1323 N N . ILE A 1 166 ? 8.372 -12.757 12.963 1.00 95.44 166 ILE A N 1
ATOM 1324 C CA . ILE A 1 166 ? 9.137 -12.206 11.843 1.00 95.44 166 ILE A CA 1
ATOM 1325 C C . ILE A 1 166 ? 9.105 -10.678 11.920 1.00 95.44 166 ILE A C 1
ATOM 1327 O O . ILE A 1 166 ? 8.042 -10.074 12.063 1.00 95.44 166 ILE A O 1
ATOM 1331 N N . LYS A 1 167 ? 10.274 -10.041 11.821 1.00 94.00 167 LYS A N 1
ATOM 1332 C CA . LYS A 1 167 ? 10.400 -8.591 11.639 1.00 94.00 167 LYS A CA 1
ATOM 1333 C C . LYS A 1 167 ? 10.709 -8.306 10.179 1.00 94.00 167 LYS A C 1
ATOM 1335 O O . LYS A 1 167 ? 11.619 -8.907 9.620 1.00 94.00 167 LYS A O 1
ATOM 1340 N N . ALA A 1 168 ? 9.974 -7.372 9.602 1.00 94.62 168 ALA A N 1
ATOM 1341 C CA . ALA A 1 168 ? 10.044 -7.030 8.192 1.00 94.62 168 ALA A CA 1
ATOM 1342 C C . ALA A 1 168 ? 9.731 -5.548 8.040 1.00 94.62 168 ALA A C 1
ATOM 1344 O O . ALA A 1 168 ? 8.855 -5.052 8.737 1.00 94.62 168 ALA A O 1
ATOM 1345 N N . LYS A 1 169 ? 10.393 -4.847 7.129 1.00 94.50 169 LYS A N 1
ATOM 1346 C CA . LYS A 1 169 ? 9.987 -3.503 6.706 1.00 94.50 169 LYS A CA 1
ATOM 1347 C C . LYS A 1 169 ? 9.465 -3.479 5.281 1.00 94.50 169 LYS A C 1
ATOM 1349 O O . LYS A 1 169 ? 8.735 -2.546 4.968 1.00 94.50 169 LYS A O 1
ATOM 1354 N N . ARG A 1 170 ? 9.838 -4.462 4.460 1.00 96.69 170 ARG A N 1
ATOM 1355 C CA . ARG A 1 170 ? 9.458 -4.594 3.052 1.00 96.69 170 ARG A CA 1
ATOM 1356 C C . ARG A 1 170 ? 9.014 -6.012 2.754 1.00 96.69 170 ARG A C 1
ATOM 1358 O O . ARG A 1 170 ? 9.539 -6.948 3.367 1.00 96.69 170 ARG A O 1
ATOM 1365 N N . VAL A 1 171 ? 8.061 -6.133 1.842 1.00 98.12 171 VAL A N 1
ATOM 1366 C CA . VAL A 1 171 ? 7.472 -7.402 1.413 1.00 98.12 171 VAL A CA 1
ATOM 1367 C C . VAL A 1 171 ? 7.223 -7.396 -0.089 1.00 98.12 171 VAL A C 1
ATOM 1369 O O . VAL A 1 171 ? 6.831 -6.368 -0.644 1.00 98.12 171 VAL A O 1
ATOM 1372 N N . ALA A 1 172 ? 7.426 -8.550 -0.708 1.00 98.62 172 ALA A N 1
ATOM 1373 C CA . ALA A 1 172 ? 7.114 -8.812 -2.102 1.00 98.62 172 ALA A CA 1
ATOM 1374 C C . ALA A 1 172 ? 6.492 -10.208 -2.244 1.00 98.62 172 ALA A C 1
ATOM 1376 O O . ALA A 1 172 ? 6.953 -11.152 -1.593 1.00 98.62 172 ALA A O 1
ATOM 1377 N N . TRP A 1 173 ? 5.454 -10.312 -3.072 1.00 98.50 173 TRP A N 1
ATOM 1378 C CA . TRP A 1 173 ? 4.773 -11.560 -3.422 1.00 98.50 173 TRP A CA 1
ATOM 1379 C C . TRP A 1 173 ? 5.168 -12.011 -4.824 1.00 98.50 173 TRP A C 1
ATOM 1381 O O . TRP A 1 173 ? 5.194 -11.179 -5.729 1.00 98.50 173 TRP A O 1
ATOM 1391 N N . SER A 1 174 ? 5.455 -13.302 -4.997 1.00 97.06 174 SER A N 1
ATOM 1392 C CA . SER A 1 174 ? 5.472 -13.960 -6.309 1.00 97.06 174 SER A CA 1
ATOM 1393 C C . SER A 1 174 ? 5.648 -15.474 -6.171 1.00 97.06 174 SER A C 1
ATOM 1395 O O . SER A 1 174 ? 6.214 -15.929 -5.180 1.00 97.06 174 SER A O 1
ATOM 1397 N N . ASP A 1 175 ? 5.229 -16.254 -7.163 1.00 96.25 175 ASP A N 1
ATOM 1398 C CA . ASP A 1 175 ? 5.456 -17.705 -7.232 1.00 96.25 175 ASP A CA 1
ATOM 1399 C C . ASP A 1 175 ? 6.858 -18.010 -7.797 1.00 96.25 175 ASP A C 1
ATOM 1401 O O . ASP A 1 175 ? 7.041 -18.222 -9.000 1.00 96.25 175 ASP A O 1
ATOM 1405 N N . PHE A 1 176 ? 7.887 -18.002 -6.937 1.00 94.56 176 PHE A N 1
ATOM 1406 C CA . PHE A 1 176 ? 9.280 -18.191 -7.387 1.00 94.56 176 PHE A CA 1
ATOM 1407 C C . PHE A 1 176 ? 9.562 -19.615 -7.869 1.00 94.56 176 PHE A C 1
ATOM 1409 O O . PHE A 1 176 ? 10.580 -19.854 -8.525 1.00 94.56 176 PHE A O 1
ATOM 1416 N N . ASN A 1 177 ? 8.693 -20.560 -7.498 1.00 95.44 177 ASN A N 1
ATOM 1417 C CA . ASN A 1 177 ? 8.939 -21.989 -7.608 1.00 95.44 177 ASN A CA 1
ATOM 1418 C C . ASN A 1 177 ? 7.967 -22.714 -8.565 1.00 95.44 177 ASN A C 1
ATOM 1420 O O . ASN A 1 177 ? 8.143 -23.910 -8.815 1.00 95.44 177 ASN A O 1
ATOM 1424 N N . LYS A 1 178 ? 7.027 -21.972 -9.164 1.00 94.75 178 LYS A N 1
ATOM 1425 C CA . LYS A 1 178 ? 6.019 -22.423 -10.134 1.00 94.75 178 LYS A CA 1
ATOM 1426 C C . LYS A 1 178 ? 5.112 -23.523 -9.589 1.00 94.75 178 LYS A C 1
ATOM 1428 O O . LYS A 1 178 ? 4.838 -24.498 -10.294 1.00 94.75 178 LYS A O 1
ATOM 1433 N N . ASP A 1 179 ? 4.695 -23.401 -8.331 1.00 96.50 179 ASP A N 1
ATOM 1434 C CA . ASP A 1 179 ? 3.724 -24.319 -7.725 1.00 96.50 179 ASP A CA 1
ATOM 1435 C C . ASP A 1 179 ? 2.311 -23.748 -7.607 1.00 96.50 179 ASP A C 1
ATOM 1437 O O . ASP A 1 179 ? 1.469 -24.371 -6.962 1.00 96.50 179 ASP A O 1
ATOM 1441 N N . ASP A 1 180 ? 2.040 -22.639 -8.303 1.00 96.19 180 ASP A N 1
ATOM 1442 C CA . ASP A 1 180 ? 0.763 -21.930 -8.395 1.00 96.19 180 ASP A CA 1
ATOM 1443 C C . ASP A 1 180 ? 0.399 -21.107 -7.151 1.00 96.19 180 ASP A C 1
ATOM 1445 O O . ASP A 1 180 ? -0.679 -20.504 -7.114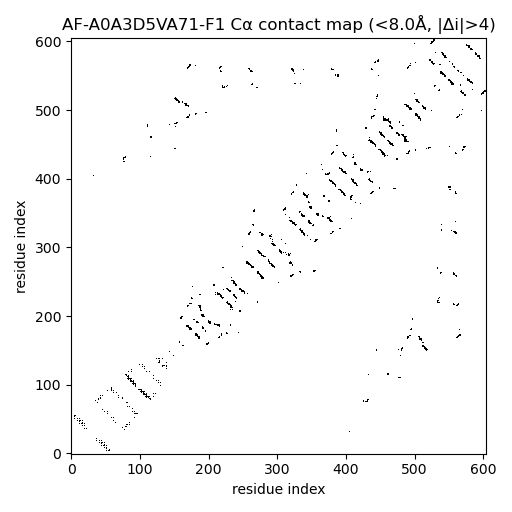 1.00 96.19 180 ASP A O 1
ATOM 1449 N N . PHE A 1 181 ? 1.272 -21.037 -6.146 1.00 98.19 181 PHE A N 1
ATOM 1450 C CA . PHE A 1 181 ? 1.036 -20.278 -4.920 1.00 98.19 181 PHE A CA 1
ATOM 1451 C C . PHE A 1 181 ? 2.105 -19.207 -4.741 1.00 98.19 181 PHE A C 1
ATOM 1453 O O . PHE A 1 181 ? 3.297 -19.491 -4.768 1.00 98.19 181 PHE A O 1
ATOM 1460 N N . ASP A 1 182 ? 1.678 -17.968 -4.504 1.00 98.31 182 ASP A N 1
ATOM 1461 C CA . ASP A 1 182 ? 2.631 -16.893 -4.258 1.00 98.31 182 ASP A CA 1
ATOM 1462 C C . ASP A 1 182 ? 3.400 -17.134 -2.954 1.00 98.31 182 ASP A C 1
ATOM 1464 O O . ASP A 1 182 ? 2.828 -17.390 -1.887 1.00 98.31 182 ASP A O 1
ATOM 1468 N N . ASP A 1 183 ? 4.713 -16.971 -3.045 1.00 98.50 183 ASP A N 1
ATOM 1469 C CA . ASP A 1 183 ? 5.668 -17.015 -1.954 1.00 98.50 183 ASP A CA 1
ATOM 1470 C C . ASP A 1 183 ? 6.006 -15.596 -1.469 1.00 98.50 183 ASP A C 1
ATOM 1472 O O . ASP A 1 183 ? 5.771 -14.593 -2.152 1.00 98.50 183 ASP A O 1
ATOM 1476 N N . ILE A 1 184 ? 6.599 -15.492 -0.276 1.00 98.56 184 ILE A N 1
ATOM 1477 C CA . ILE A 1 184 ? 6.927 -14.195 0.332 1.00 98.56 184 ILE A CA 1
ATOM 1478 C C . ILE A 1 184 ? 8.437 -13.968 0.325 1.00 98.56 184 ILE A C 1
ATOM 1480 O O . ILE A 1 184 ? 9.187 -14.713 0.961 1.00 98.56 184 ILE A O 1
ATOM 1484 N N . LEU A 1 185 ? 8.868 -12.849 -0.257 1.00 98.50 185 LEU A N 1
ATOM 1485 C CA . LEU A 1 185 ? 10.184 -12.255 -0.027 1.00 98.50 185 LEU A CA 1
ATOM 1486 C C . LEU A 1 185 ? 10.078 -11.151 1.029 1.00 98.50 185 LEU A C 1
ATOM 1488 O O . LEU A 1 185 ? 9.351 -10.168 0.878 1.00 98.50 185 LEU A O 1
ATOM 1492 N N . VAL A 1 186 ? 10.831 -11.295 2.115 1.00 97.31 186 VAL A N 1
ATOM 1493 C CA . VAL A 1 186 ? 10.920 -10.311 3.198 1.00 97.31 186 VAL A CA 1
ATOM 1494 C C . VAL A 1 186 ? 12.265 -9.604 3.131 1.00 97.31 186 VAL A C 1
ATOM 1496 O O . VAL A 1 186 ? 13.310 -10.253 3.142 1.00 97.31 186 VAL A O 1
ATOM 1499 N N . ASN A 1 187 ? 12.235 -8.266 3.129 1.00 96.00 187 ASN A N 1
ATOM 1500 C CA . ASN A 1 187 ? 13.416 -7.392 3.143 1.00 96.00 187 ASN A CA 1
ATOM 1501 C C . ASN A 1 187 ? 14.465 -7.682 2.049 1.00 96.00 187 ASN A C 1
ATOM 1503 O O . ASN A 1 187 ? 15.585 -7.213 2.188 1.00 96.00 187 ASN A O 1
ATOM 1507 N N . GLY A 1 188 ? 14.140 -8.440 0.999 1.00 96.06 188 GLY A N 1
ATOM 1508 C CA . GLY A 1 188 ? 15.106 -8.831 -0.033 1.00 96.06 188 GLY A CA 1
ATOM 1509 C C . GLY A 1 188 ? 16.105 -9.915 0.383 1.00 96.06 188 GLY A C 1
ATOM 1510 O O . GLY A 1 188 ? 17.049 -10.169 -0.355 1.00 96.06 188 GLY A O 1
ATOM 1511 N N . ASN A 1 189 ? 15.938 -10.550 1.551 1.00 95.44 189 ASN A N 1
ATOM 1512 C CA . ASN A 1 189 ? 16.919 -11.518 2.057 1.00 95.44 189 ASN A CA 1
ATOM 1513 C C . ASN A 1 189 ? 16.359 -12.763 2.731 1.00 95.44 189 ASN A C 1
ATOM 1515 O O . ASN A 1 189 ? 17.138 -13.598 3.185 1.00 95.44 189 ASN A O 1
ATOM 1519 N N . ARG A 1 190 ? 15.039 -12.891 2.850 1.00 97.06 190 ARG A N 1
ATOM 1520 C CA . ARG A 1 190 ? 14.408 -14.071 3.442 1.00 97.06 190 ARG A CA 1
ATOM 1521 C C . ARG A 1 190 ? 13.218 -14.488 2.610 1.00 97.06 190 ARG A C 1
ATOM 1523 O O . ARG A 1 190 ? 12.352 -13.657 2.351 1.00 97.06 190 ARG A O 1
ATOM 1530 N N . ILE A 1 191 ? 13.172 -15.761 2.242 1.00 97.81 191 ILE A N 1
ATOM 1531 C CA . ILE A 1 191 ? 12.111 -16.322 1.406 1.00 97.81 191 ILE A CA 1
ATOM 1532 C C . ILE A 1 191 ? 11.316 -17.323 2.225 1.00 97.81 191 ILE A C 1
ATOM 1534 O O . ILE A 1 191 ? 11.881 -18.223 2.856 1.00 97.81 191 ILE A O 1
ATOM 1538 N N . PHE A 1 192 ? 10.001 -17.156 2.198 1.00 98.44 192 PHE A N 1
ATOM 1539 C CA . PHE A 1 192 ? 9.045 -18.059 2.810 1.00 98.44 192 PHE A CA 1
ATOM 1540 C C . PHE A 1 192 ? 8.231 -18.720 1.711 1.00 98.44 192 PHE A C 1
ATOM 1542 O O . PHE A 1 192 ? 7.437 -18.051 1.052 1.00 98.44 192 PHE A O 1
ATOM 1549 N N . LYS A 1 193 ? 8.438 -20.026 1.547 1.00 98.56 193 LYS A N 1
ATOM 1550 C CA . LYS A 1 193 ? 7.705 -20.838 0.588 1.00 98.56 193 LYS A CA 1
ATOM 1551 C C . LYS A 1 193 ? 6.293 -21.105 1.103 1.00 98.56 193 LYS A C 1
ATOM 1553 O O . LYS A 1 193 ? 6.155 -21.587 2.231 1.00 98.56 193 LYS A O 1
ATOM 1558 N N . ASN A 1 194 ? 5.288 -20.821 0.291 1.00 98.69 194 ASN A N 1
ATOM 1559 C CA . ASN A 1 194 ? 3.889 -21.137 0.521 1.00 98.69 194 ASN A CA 1
ATOM 1560 C C . ASN A 1 194 ? 3.637 -22.618 0.222 1.00 98.69 194 ASN A C 1
ATOM 1562 O O . ASN A 1 194 ? 3.990 -23.134 -0.834 1.00 98.69 194 ASN A O 1
ATOM 1566 N N . LEU A 1 195 ? 3.049 -23.343 1.169 1.00 98.38 195 LEU A N 1
ATOM 1567 C CA . LEU A 1 195 ? 2.683 -24.745 0.997 1.00 98.38 195 LEU A CA 1
ATOM 1568 C C . LEU A 1 195 ? 1.183 -24.856 0.733 1.00 98.38 195 LEU A C 1
ATOM 1570 O O . LEU A 1 195 ? 0.406 -25.250 1.611 1.00 98.38 195 LEU A O 1
ATOM 1574 N N . ALA A 1 196 ? 0.801 -24.525 -0.500 1.00 97.19 196 ALA A N 1
ATOM 1575 C CA . ALA A 1 196 ? -0.558 -24.652 -1.016 1.00 97.19 196 ALA A CA 1
ATOM 1576 C C . ALA A 1 196 ? -1.623 -23.942 -0.160 1.00 97.19 196 ALA A C 1
ATOM 1578 O O . ALA A 1 196 ? -2.627 -24.556 0.221 1.00 97.19 196 ALA A O 1
ATOM 1579 N N . GLY A 1 197 ? -1.352 -22.688 0.217 1.00 97.12 197 GLY A N 1
ATOM 1580 C CA . GLY A 1 197 ? -2.274 -21.828 0.961 1.00 97.12 197 GLY A CA 1
ATOM 1581 C C . GLY A 1 197 ? -2.415 -22.169 2.447 1.00 97.12 197 GLY A C 1
ATOM 1582 O O . GLY A 1 197 ? -3.313 -21.676 3.117 1.00 97.12 197 GLY A O 1
ATOM 1583 N N . LYS A 1 198 ? -1.580 -23.062 2.999 1.00 97.75 198 LYS A N 1
ATOM 1584 C CA . LYS A 1 198 ? -1.788 -23.596 4.365 1.00 97.75 198 LYS A CA 1
ATOM 1585 C C . LYS A 1 198 ? -0.727 -23.199 5.369 1.00 97.75 198 LYS A C 1
ATOM 1587 O O . LYS A 1 198 ? -1.041 -22.955 6.532 1.00 97.75 198 LYS A O 1
ATOM 1592 N N . GLU A 1 199 ? 0.530 -23.198 4.955 1.00 98.06 199 GLU A N 1
ATOM 1593 C CA . GLU A 1 199 ? 1.643 -22.802 5.808 1.00 98.06 199 GLU A CA 1
ATOM 1594 C C . GLU A 1 199 ? 2.754 -22.164 4.990 1.00 98.06 199 GLU A C 1
ATOM 1596 O O . GLU A 1 199 ? 2.867 -22.395 3.790 1.00 98.06 199 GLU A O 1
ATOM 1601 N N . PHE A 1 200 ? 3.596 -21.403 5.676 1.00 98.62 200 PHE A N 1
ATOM 1602 C CA . PHE A 1 200 ? 4.818 -20.848 5.133 1.00 98.62 200 PHE A CA 1
ATOM 1603 C C . PHE A 1 200 ? 6.025 -21.438 5.854 1.00 98.62 200 PHE A C 1
ATOM 1605 O O . PHE A 1 200 ? 6.095 -21.424 7.088 1.00 98.62 200 PHE A O 1
ATOM 1612 N N . ILE A 1 201 ? 7.009 -21.896 5.083 1.00 97.81 201 ILE A N 1
ATOM 1613 C CA . ILE A 1 201 ? 8.300 -22.356 5.603 1.00 97.81 201 ILE A CA 1
ATOM 1614 C C . ILE A 1 201 ? 9.425 -21.474 5.073 1.00 97.81 201 ILE A C 1
ATOM 1616 O O . ILE A 1 201 ? 9.484 -21.158 3.890 1.00 97.81 201 ILE A O 1
ATOM 1620 N N . GLU A 1 202 ? 10.339 -21.061 5.947 1.00 97.56 202 GLU A N 1
ATOM 1621 C CA . GLU A 1 202 ? 11.517 -20.315 5.507 1.00 97.56 202 GLU A CA 1
ATOM 1622 C C . GLU A 1 202 ? 12.496 -21.254 4.794 1.00 97.56 202 GLU A C 1
ATOM 1624 O O . GLU A 1 202 ? 12.924 -22.259 5.365 1.00 97.56 202 GLU A O 1
ATOM 1629 N N . VAL A 1 203 ? 12.857 -20.914 3.557 1.00 97.44 203 VAL A N 1
ATOM 1630 C CA . VAL A 1 203 ? 13.717 -21.738 2.687 1.00 97.44 203 VAL A CA 1
ATOM 1631 C C . VAL A 1 203 ? 15.051 -21.073 2.351 1.00 97.44 203 VAL A C 1
ATOM 1633 O O . VAL A 1 203 ? 15.883 -21.708 1.708 1.00 97.44 203 VAL A O 1
ATOM 1636 N N . THR A 1 204 ? 15.290 -19.846 2.829 1.00 96.19 204 THR A N 1
ATOM 1637 C CA . THR A 1 204 ? 16.452 -18.988 2.519 1.00 96.19 204 THR A CA 1
ATOM 1638 C C . THR A 1 204 ? 17.789 -19.739 2.455 1.00 96.19 204 THR A C 1
ATOM 1640 O O . THR A 1 204 ? 18.478 -19.690 1.439 1.00 96.19 204 THR A O 1
ATOM 1643 N N . ASP A 1 205 ? 18.131 -20.495 3.505 1.00 93.00 205 ASP A N 1
ATOM 1644 C CA . ASP A 1 205 ? 19.409 -21.218 3.586 1.00 93.00 205 ASP A CA 1
ATOM 1645 C C . ASP A 1 205 ? 19.506 -22.367 2.568 1.00 93.00 205 ASP A C 1
ATOM 1647 O O . ASP A 1 205 ? 20.588 -22.696 2.087 1.00 93.00 205 ASP A O 1
ATOM 1651 N N . SER A 1 206 ? 18.377 -23.001 2.236 1.00 92.56 206 SER A N 1
ATOM 1652 C CA . SER A 1 206 ? 18.339 -24.150 1.321 1.00 92.56 206 SER A CA 1
ATOM 1653 C C . SER A 1 206 ? 18.485 -23.761 -0.151 1.00 92.56 206 SER A C 1
ATOM 1655 O O . SER A 1 206 ? 18.931 -24.582 -0.955 1.00 92.56 206 SER A O 1
ATOM 1657 N N . ILE A 1 207 ? 18.165 -22.507 -0.474 1.00 93.12 207 ILE A N 1
ATOM 1658 C CA . ILE A 1 207 ? 18.215 -21.932 -1.824 1.00 93.12 207 ILE A CA 1
ATOM 1659 C C . ILE A 1 207 ? 19.376 -20.944 -2.004 1.00 93.12 207 ILE A C 1
ATOM 1661 O O . ILE A 1 207 ? 19.480 -20.331 -3.055 1.00 93.12 207 ILE A O 1
ATOM 1665 N N . PHE A 1 208 ? 20.280 -20.821 -1.023 1.00 91.69 208 PHE A N 1
ATOM 1666 C CA . PHE A 1 208 ? 21.549 -20.079 -1.129 1.00 91.69 208 PHE A CA 1
ATOM 1667 C C . PHE A 1 208 ? 21.426 -18.565 -1.413 1.00 91.69 208 PHE A C 1
ATOM 1669 O O . PHE A 1 208 ? 22.311 -17.976 -2.027 1.00 91.69 208 PHE A O 1
ATOM 1676 N N . LEU A 1 209 ? 20.373 -17.897 -0.923 1.00 92.12 209 LEU A N 1
ATOM 1677 C CA . LEU A 1 209 ? 20.264 -16.436 -1.038 1.00 92.12 209 LEU A CA 1
ATOM 1678 C C . LEU A 1 209 ? 21.192 -15.719 -0.035 1.00 92.12 209 LEU A C 1
ATOM 1680 O O . LEU A 1 209 ? 20.874 -15.582 1.147 1.00 92.12 209 LEU A O 1
ATOM 1684 N N . GLU A 1 210 ? 22.331 -15.213 -0.508 1.00 89.44 210 GLU A N 1
ATOM 1685 C CA . GLU A 1 210 ? 23.354 -14.549 0.318 1.00 89.44 210 GLU A CA 1
ATOM 1686 C C . GLU A 1 210 ? 23.214 -13.010 0.375 1.00 89.44 210 GLU A C 1
ATOM 1688 O O . GLU A 1 210 ? 24.168 -12.281 0.113 1.00 89.44 210 GLU A O 1
ATOM 1693 N N . ALA A 1 211 ? 22.052 -12.493 0.800 1.00 85.75 211 ALA A N 1
ATOM 1694 C CA . ALA A 1 211 ? 21.774 -11.046 0.907 1.00 85.75 211 ALA A CA 1
ATOM 1695 C C . ALA A 1 211 ? 21.637 -10.522 2.365 1.00 85.75 211 ALA A C 1
ATOM 1697 O O . ALA A 1 211 ? 20.693 -9.798 2.693 1.00 85.75 211 ALA A O 1
ATOM 1698 N N . PRO A 1 212 ? 22.543 -10.844 3.309 1.00 79.94 212 PRO A N 1
ATOM 1699 C CA . PRO A 1 212 ? 22.276 -10.765 4.753 1.00 79.94 212 PRO A CA 1
ATOM 1700 C C . PRO A 1 212 ? 21.930 -9.366 5.293 1.00 79.94 212 PRO A C 1
ATOM 1702 O O . PRO A 1 212 ? 21.275 -9.265 6.330 1.00 79.94 212 PRO A O 1
ATOM 1705 N N . ASN A 1 213 ? 22.348 -8.294 4.615 1.00 85.56 213 ASN A N 1
ATOM 1706 C CA . ASN A 1 213 ? 22.126 -6.916 5.067 1.00 85.56 213 ASN A CA 1
ATOM 1707 C C . ASN A 1 213 ? 20.916 -6.231 4.421 1.00 85.56 213 ASN A C 1
ATOM 1709 O O . ASN A 1 213 ? 20.593 -5.113 4.822 1.00 85.56 213 ASN A O 1
ATOM 1713 N N . SER A 1 214 ? 20.245 -6.899 3.477 1.00 90.81 214 SER A N 1
ATOM 1714 C CA . SER A 1 214 ? 19.196 -6.263 2.694 1.00 90.81 214 SER A CA 1
ATOM 1715 C C . SER A 1 214 ? 18.003 -5.811 3.541 1.00 90.81 214 SER A C 1
ATOM 1717 O O . SER A 1 214 ? 17.644 -6.415 4.560 1.00 90.81 214 SER A O 1
ATOM 1719 N N . ASN A 1 215 ? 17.397 -4.703 3.113 1.00 91.19 215 ASN A N 1
ATOM 1720 C CA . ASN A 1 215 ? 16.241 -4.076 3.747 1.00 91.19 215 ASN A CA 1
ATOM 1721 C C . ASN A 1 215 ? 15.116 -3.756 2.735 1.00 91.19 215 ASN A C 1
ATOM 1723 O O . ASN A 1 215 ? 14.292 -2.874 2.980 1.00 91.19 215 ASN A O 1
ATOM 1727 N N . GLY A 1 216 ? 15.076 -4.472 1.611 1.00 94.62 216 GLY A N 1
ATOM 1728 C CA . GLY A 1 216 ? 14.060 -4.405 0.559 1.00 94.62 216 GLY A CA 1
ATOM 1729 C C . GLY A 1 216 ? 14.438 -5.292 -0.624 1.00 94.62 216 GLY A C 1
ATOM 1730 O O . GLY A 1 216 ? 15.620 -5.492 -0.869 1.00 94.62 216 GLY A O 1
ATOM 1731 N N . GLY A 1 217 ? 13.459 -5.829 -1.345 1.00 96.44 217 GLY A N 1
ATOM 1732 C CA . GLY A 1 217 ? 13.735 -6.537 -2.590 1.00 96.44 217 GLY A CA 1
ATOM 1733 C C . GLY A 1 217 ? 12.478 -6.874 -3.373 1.00 96.44 217 GLY A C 1
ATOM 1734 O O . GLY A 1 217 ? 11.382 -6.837 -2.809 1.00 96.44 217 GLY A O 1
ATOM 1735 N N . LEU A 1 218 ? 12.669 -7.161 -4.657 1.00 97.94 218 LEU A N 1
ATOM 1736 C CA . LEU A 1 218 ? 11.621 -7.425 -5.641 1.00 97.94 218 LEU A CA 1
ATOM 1737 C C . LEU A 1 218 ? 11.945 -8.696 -6.431 1.00 97.94 218 LEU A C 1
ATOM 1739 O O . LEU A 1 218 ? 13.118 -9.040 -6.584 1.00 97.94 218 LEU A O 1
ATOM 1743 N N . TRP A 1 219 ? 10.897 -9.338 -6.935 1.00 97.56 219 TRP A N 1
ATOM 1744 C CA . TRP A 1 219 ? 10.936 -10.443 -7.883 1.00 97.56 219 TRP A CA 1
ATOM 1745 C C . TRP A 1 219 ? 10.826 -9.925 -9.314 1.00 97.56 219 TRP A C 1
ATOM 1747 O O . TRP A 1 219 ? 9.952 -9.098 -9.587 1.00 97.56 219 TRP A O 1
ATOM 1757 N N . ALA A 1 220 ? 11.665 -10.445 -10.204 1.00 96.75 220 ALA A N 1
ATOM 1758 C CA . ALA A 1 220 ? 11.622 -10.188 -11.643 1.00 96.75 220 ALA A CA 1
ATOM 1759 C C . ALA A 1 220 ? 12.424 -11.264 -12.392 1.00 96.75 220 ALA A C 1
ATOM 1761 O O . ALA A 1 220 ? 13.304 -11.855 -11.785 1.00 96.75 220 ALA A O 1
ATOM 1762 N N . ASP A 1 221 ? 12.162 -11.525 -13.670 1.00 95.81 221 ASP A N 1
ATOM 1763 C CA . ASP A 1 221 ? 12.983 -12.428 -14.507 1.00 95.81 221 ASP A CA 1
ATOM 1764 C C . ASP A 1 221 ? 14.041 -11.606 -15.270 1.00 95.81 221 ASP A C 1
ATOM 1766 O O . ASP A 1 221 ? 13.771 -11.052 -16.335 1.00 95.81 221 ASP A O 1
ATOM 1770 N N . PHE A 1 222 ? 15.237 -11.431 -14.694 1.00 96.62 222 PHE A N 1
ATOM 1771 C CA . PHE A 1 222 ? 16.252 -10.524 -15.250 1.00 96.62 222 PHE A CA 1
ATOM 1772 C C . PHE A 1 222 ? 17.049 -11.145 -16.397 1.00 96.62 222 PHE A C 1
ATOM 1774 O O . PHE A 1 222 ? 17.653 -10.409 -17.187 1.00 96.62 222 PHE A O 1
ATOM 1781 N N . ASN A 1 223 ? 17.123 -12.474 -16.464 1.00 95.31 223 ASN A N 1
ATOM 1782 C CA . ASN A 1 223 ? 17.930 -13.197 -17.445 1.00 95.31 223 ASN A CA 1
ATOM 1783 C C . ASN A 1 223 ? 17.094 -13.949 -18.502 1.00 95.31 223 ASN A C 1
ATOM 1785 O O . ASN A 1 223 ? 17.682 -14.588 -19.382 1.00 95.31 223 ASN A O 1
ATOM 1789 N N . ASN A 1 224 ? 15.765 -13.814 -18.465 1.00 94.19 224 ASN A N 1
ATOM 1790 C CA . ASN A 1 224 ? 14.814 -14.431 -19.388 1.00 94.19 224 ASN A CA 1
ATOM 1791 C C . ASN A 1 224 ? 14.936 -15.958 -19.460 1.00 94.19 224 ASN A C 1
ATOM 1793 O O . ASN A 1 224 ? 14.686 -16.564 -20.510 1.00 94.19 224 ASN A O 1
ATOM 1797 N N . ASP A 1 225 ? 15.344 -16.602 -18.365 1.00 93.38 225 ASP A N 1
ATOM 1798 C CA . ASP A 1 225 ? 15.390 -18.064 -18.279 1.00 93.38 225 ASP A CA 1
ATOM 1799 C C . ASP A 1 225 ? 14.043 -18.674 -17.849 1.00 93.38 225 ASP A C 1
ATOM 1801 O O . ASP A 1 225 ? 13.854 -19.901 -17.859 1.00 93.38 225 ASP A O 1
ATOM 1805 N N . GLY A 1 226 ? 13.077 -17.802 -17.550 1.00 91.50 226 GLY A N 1
ATOM 1806 C CA . GLY A 1 226 ? 11.738 -18.143 -17.129 1.00 91.50 226 GLY A CA 1
ATOM 1807 C C . GLY A 1 226 ? 11.627 -18.433 -15.638 1.00 91.50 226 GLY A C 1
ATOM 1808 O O . GLY A 1 226 ? 10.569 -18.898 -15.216 1.00 91.50 226 GLY A O 1
ATOM 1809 N N . TRP A 1 227 ? 12.657 -18.237 -14.827 1.00 94.00 227 TRP A N 1
ATOM 1810 C CA . TRP A 1 227 ? 12.566 -18.277 -13.373 1.00 94.00 227 TRP A CA 1
ATOM 1811 C C . TRP A 1 227 ? 12.621 -16.871 -12.798 1.00 94.00 227 TRP A C 1
ATOM 1813 O O . TRP A 1 227 ? 13.194 -15.954 -13.368 1.00 94.00 227 TRP A O 1
ATOM 1823 N N . LEU A 1 228 ? 11.969 -16.689 -11.652 1.00 95.38 228 LEU A N 1
ATOM 1824 C CA . LEU A 1 228 ? 12.039 -15.411 -10.966 1.00 95.38 228 LEU A CA 1
ATOM 1825 C C . LEU A 1 228 ? 13.368 -15.286 -10.227 1.00 95.38 228 LEU A C 1
ATOM 1827 O O . LEU A 1 228 ? 13.732 -16.137 -9.406 1.00 95.38 228 LEU A O 1
ATOM 1831 N N . ASP A 1 229 ? 14.019 -14.169 -10.492 1.00 96.94 229 ASP A N 1
ATOM 1832 C CA . ASP A 1 229 ? 15.224 -13.666 -9.866 1.00 96.94 229 ASP A CA 1
ATOM 1833 C C . ASP A 1 229 ? 14.868 -12.622 -8.802 1.00 96.94 229 ASP A C 1
ATOM 1835 O O . ASP A 1 229 ? 13.705 -12.260 -8.593 1.00 96.94 229 ASP A O 1
ATOM 1839 N N . ILE A 1 230 ? 15.883 -12.120 -8.101 1.00 97.44 230 ILE A N 1
ATOM 1840 C CA . ILE A 1 230 ? 15.708 -11.137 -7.032 1.00 97.44 230 ILE A CA 1
ATOM 1841 C C . ILE A 1 230 ? 16.630 -9.957 -7.250 1.00 97.44 230 ILE A C 1
ATOM 1843 O O . ILE A 1 230 ? 17.836 -10.134 -7.399 1.00 97.44 230 ILE A O 1
ATOM 1847 N N . ILE A 1 231 ? 16.088 -8.749 -7.114 1.00 97.19 231 ILE A N 1
ATOM 1848 C CA . ILE A 1 231 ? 16.888 -7.574 -6.775 1.00 97.19 231 ILE A CA 1
ATOM 1849 C C . ILE A 1 231 ? 16.739 -7.267 -5.284 1.00 97.19 231 ILE A C 1
ATOM 1851 O O . ILE A 1 231 ? 15.639 -7.020 -4.794 1.00 97.19 231 ILE A O 1
ATOM 1855 N N . SER A 1 232 ? 17.846 -7.302 -4.542 1.00 95.50 232 SER A N 1
ATOM 1856 C CA . SER A 1 232 ? 17.923 -6.857 -3.147 1.00 95.50 232 SER A CA 1
ATOM 1857 C C . SER A 1 232 ? 18.331 -5.387 -3.076 1.00 95.50 232 SER A C 1
ATOM 1859 O O . SER A 1 232 ? 18.912 -4.870 -4.023 1.00 95.50 232 SER A O 1
ATOM 1861 N N . LYS A 1 233 ? 18.083 -4.724 -1.945 1.00 91.44 233 LYS A N 1
ATOM 1862 C CA . LYS A 1 233 ? 18.460 -3.326 -1.669 1.00 91.44 233 LYS A CA 1
ATOM 1863 C C . LYS A 1 233 ? 19.210 -3.204 -0.341 1.00 91.44 233 LYS A C 1
ATOM 1865 O O . LYS A 1 233 ? 18.834 -3.891 0.612 1.00 91.44 233 LYS A O 1
ATOM 1870 N N . ASP A 1 234 ? 20.193 -2.306 -0.234 1.00 86.62 234 ASP A N 1
ATOM 1871 C CA . ASP A 1 234 ? 21.106 -2.171 0.918 1.00 86.62 234 ASP A CA 1
ATOM 1872 C C . ASP A 1 234 ? 21.901 -3.467 1.244 1.00 86.62 234 ASP A C 1
ATOM 1874 O O . ASP A 1 234 ? 21.808 -3.994 2.360 1.00 86.62 234 ASP A O 1
ATOM 1878 N N . PRO A 1 235 ? 22.718 -4.011 0.321 1.00 90.81 235 PRO A N 1
ATOM 1879 C CA . PRO A 1 235 ? 23.154 -3.426 -0.956 1.00 90.81 235 PRO A CA 1
ATOM 1880 C C . PRO A 1 235 ? 22.280 -3.811 -2.165 1.00 90.81 235 PRO A C 1
ATOM 1882 O O . PRO A 1 235 ? 21.562 -4.815 -2.130 1.00 90.81 235 PRO A O 1
ATOM 1885 N N . GLU A 1 236 ? 22.382 -3.030 -3.245 1.00 93.75 236 GLU A N 1
ATOM 1886 C CA . GLU A 1 236 ? 21.695 -3.287 -4.515 1.00 93.75 236 GLU A CA 1
ATOM 1887 C C . GLU A 1 236 ? 22.392 -4.400 -5.294 1.00 93.75 236 GLU A C 1
ATOM 1889 O O . GLU A 1 236 ? 23.501 -4.239 -5.807 1.00 93.75 236 GLU A O 1
ATOM 1894 N N . GLN A 1 237 ? 21.765 -5.570 -5.343 1.00 95.75 237 GLN A N 1
ATOM 1895 C CA . GLN A 1 237 ? 22.348 -6.767 -5.941 1.00 95.75 237 GLN A CA 1
ATOM 1896 C C . GLN A 1 237 ? 21.270 -7.583 -6.635 1.00 95.75 237 GLN A C 1
ATOM 1898 O O . GLN A 1 237 ? 20.167 -7.712 -6.111 1.00 95.75 237 GLN A O 1
ATOM 1903 N N . ILE A 1 238 ? 21.616 -8.153 -7.785 1.00 97.31 238 ILE A N 1
ATOM 1904 C CA . ILE A 1 238 ? 20.738 -9.042 -8.540 1.00 97.31 238 ILE A CA 1
ATOM 1905 C C . ILE A 1 238 ? 21.216 -10.474 -8.345 1.00 97.31 238 ILE A C 1
ATOM 1907 O O . ILE A 1 238 ? 22.397 -10.770 -8.556 1.00 97.31 238 ILE A O 1
ATOM 1911 N N . TYR A 1 239 ? 20.295 -11.343 -7.952 1.00 97.50 239 TYR A N 1
ATOM 1912 C CA . TYR A 1 239 ? 20.503 -12.768 -7.762 1.00 97.50 239 TYR A CA 1
ATOM 1913 C C . TYR A 1 239 ? 19.643 -13.535 -8.751 1.00 97.50 239 TYR A C 1
ATOM 1915 O O . TYR A 1 239 ? 18.422 -13.431 -8.673 1.00 97.50 239 TYR A O 1
ATOM 1923 N N . VAL A 1 240 ? 20.276 -14.316 -9.621 1.00 97.00 240 VAL A N 1
ATOM 1924 C CA . VAL A 1 240 ? 19.564 -15.174 -10.570 1.00 97.00 240 VAL A CA 1
ATOM 1925 C C . VAL A 1 240 ? 19.278 -16.542 -9.981 1.00 97.00 240 VAL A C 1
ATOM 1927 O O . VAL A 1 240 ? 20.092 -17.059 -9.202 1.00 97.00 240 VAL A O 1
ATOM 1930 N N . GLN A 1 241 ? 18.136 -17.115 -10.346 1.00 95.75 241 GLN A N 1
ATOM 1931 C CA . GLN A 1 241 ? 17.739 -18.453 -9.937 1.00 95.75 241 GLN A CA 1
ATOM 1932 C C . GLN A 1 241 ? 18.202 -19.506 -10.954 1.00 95.75 241 GLN A C 1
ATOM 1934 O O . GLN A 1 241 ? 17.700 -19.583 -12.063 1.00 95.75 241 GLN A O 1
ATOM 1939 N N . GLU A 1 242 ? 19.085 -20.414 -10.540 1.00 94.25 242 GLU A N 1
ATOM 1940 C CA . GLU A 1 242 ? 19.517 -21.563 -11.342 1.00 94.25 242 GLU A CA 1
ATOM 1941 C C . GLU A 1 242 ? 19.329 -22.865 -10.553 1.00 94.25 242 GLU A C 1
ATOM 1943 O O . GLU A 1 242 ? 19.825 -23.017 -9.433 1.00 94.25 242 GLU A O 1
ATOM 1948 N N . ASP A 1 243 ? 18.589 -23.822 -11.125 1.00 90.38 243 ASP A N 1
ATOM 1949 C CA . ASP A 1 243 ? 18.289 -25.125 -10.508 1.00 90.38 243 ASP A CA 1
ATOM 1950 C C . ASP A 1 243 ? 17.730 -25.016 -9.067 1.00 90.38 243 ASP A C 1
ATOM 1952 O O . ASP A 1 243 ? 18.077 -25.798 -8.171 1.00 90.38 243 ASP A O 1
ATOM 1956 N N . GLY A 1 244 ? 16.862 -24.023 -8.831 1.00 90.12 244 GLY A N 1
ATOM 1957 C CA . GLY A 1 244 ? 16.230 -23.764 -7.532 1.00 90.12 244 GLY A CA 1
ATOM 1958 C C . GLY A 1 244 ? 17.154 -23.128 -6.488 1.00 90.12 244 GLY A C 1
ATOM 1959 O O . GLY A 1 244 ? 16.872 -23.202 -5.289 1.00 90.12 244 GLY A O 1
ATOM 1960 N N . LYS A 1 245 ? 18.282 -22.546 -6.911 1.00 95.38 245 LYS A N 1
ATOM 1961 C CA . LYS A 1 245 ? 19.237 -21.844 -6.046 1.00 95.38 245 LYS A CA 1
ATOM 1962 C C . LYS A 1 245 ? 19.544 -20.461 -6.591 1.00 95.38 245 LYS A C 1
ATOM 1964 O O . LYS A 1 245 ? 19.604 -20.275 -7.796 1.00 95.38 245 LYS A O 1
ATOM 1969 N N . PHE A 1 246 ? 19.812 -19.522 -5.699 1.00 96.94 246 PHE A N 1
ATOM 1970 C CA . PHE A 1 246 ? 20.164 -18.155 -6.044 1.00 96.94 246 PHE A CA 1
ATOM 1971 C C . PHE A 1 246 ? 21.677 -17.969 -6.075 1.00 96.94 246 PHE A C 1
ATOM 1973 O O . PHE A 1 246 ? 22.396 -18.429 -5.185 1.00 96.94 246 PHE A O 1
ATOM 1980 N N . GLN A 1 247 ? 22.158 -17.251 -7.085 1.00 95.75 247 GLN A N 1
ATOM 1981 C CA . GLN A 1 247 ? 23.547 -16.818 -7.178 1.00 95.75 247 GLN A CA 1
ATOM 1982 C C . GLN A 1 247 ? 23.637 -15.365 -7.625 1.00 95.75 247 GLN A C 1
ATOM 1984 O O . GLN A 1 247 ? 22.813 -14.884 -8.395 1.00 95.75 247 GLN A O 1
ATOM 1989 N N . LEU A 1 248 ? 24.650 -14.653 -7.135 1.00 95.75 248 LEU A N 1
ATOM 1990 C CA . LEU A 1 248 ? 24.863 -13.254 -7.490 1.00 95.75 248 LEU A CA 1
ATOM 1991 C C . LEU A 1 248 ? 25.192 -13.124 -8.987 1.00 95.75 248 LEU A C 1
ATOM 1993 O O . LEU A 1 248 ? 26.241 -13.597 -9.426 1.00 95.75 248 LEU A O 1
ATOM 1997 N N . LEU A 1 249 ? 24.340 -12.421 -9.732 1.00 96.00 249 LEU A N 1
ATOM 1998 C CA . LEU A 1 249 ? 24.573 -12.035 -11.124 1.00 96.00 249 LEU A CA 1
ATOM 1999 C C . LEU A 1 249 ? 25.297 -10.688 -11.201 1.00 96.00 249 LEU A C 1
ATOM 2001 O O . LEU A 1 249 ? 26.340 -10.562 -11.844 1.00 96.00 249 LEU A O 1
ATOM 2005 N N . ALA A 1 250 ? 24.748 -9.673 -10.532 1.00 95.50 250 ALA A N 1
ATOM 2006 C CA . ALA A 1 250 ? 25.222 -8.299 -10.643 1.00 95.50 250 ALA A CA 1
ATOM 2007 C C . ALA A 1 250 ? 25.254 -7.591 -9.289 1.00 95.50 250 ALA A C 1
ATOM 2009 O O . ALA A 1 250 ? 24.436 -7.833 -8.404 1.00 95.50 250 ALA A O 1
ATOM 2010 N N . ASN A 1 251 ? 26.216 -6.683 -9.142 1.00 94.00 251 ASN A N 1
ATOM 2011 C CA . ASN A 1 251 ? 26.331 -5.804 -7.989 1.00 94.00 251 ASN A CA 1
ATOM 2012 C C . ASN A 1 251 ? 26.170 -4.359 -8.465 1.00 94.00 251 ASN A C 1
ATOM 2014 O O . ASN A 1 251 ? 27.051 -3.844 -9.155 1.00 94.00 251 ASN A O 1
ATOM 2018 N N . LEU A 1 252 ? 25.041 -3.753 -8.108 1.00 92.56 252 LEU A N 1
ATOM 2019 C CA . LEU A 1 252 ? 24.670 -2.380 -8.449 1.00 92.56 252 LEU A CA 1
ATOM 2020 C C . LEU A 1 252 ? 24.919 -1.418 -7.275 1.00 92.56 252 LEU A C 1
ATOM 2022 O O . LEU A 1 252 ? 24.597 -0.238 -7.375 1.00 92.56 252 LEU A O 1
ATOM 2026 N N . ASP A 1 253 ? 25.490 -1.915 -6.168 1.00 83.06 253 ASP A N 1
ATOM 2027 C CA . ASP A 1 253 ? 25.721 -1.163 -4.936 1.00 83.06 253 ASP A CA 1
ATOM 2028 C C . ASP A 1 253 ? 26.605 0.056 -5.192 1.00 83.06 253 ASP A C 1
ATOM 2030 O O . ASP A 1 253 ? 27.838 -0.010 -5.308 1.00 83.06 253 ASP A O 1
ATOM 2034 N N . ASN A 1 254 ? 25.939 1.197 -5.216 1.00 74.50 254 ASN A N 1
ATOM 2035 C CA . ASN A 1 254 ? 26.521 2.511 -5.417 1.00 74.50 254 ASN A CA 1
ATOM 2036 C C . ASN A 1 254 ? 27.111 3.102 -4.123 1.00 74.50 254 ASN A C 1
ATOM 2038 O O . ASN A 1 254 ? 27.607 4.233 -4.119 1.00 74.50 254 ASN A O 1
ATOM 2042 N N . LYS A 1 255 ? 27.111 2.325 -3.029 1.00 79.56 255 LYS A N 1
ATOM 2043 C CA . LYS A 1 255 ? 27.572 2.692 -1.682 1.00 79.56 255 LYS A CA 1
ATOM 2044 C C . LYS A 1 255 ? 26.793 3.846 -1.068 1.00 79.56 255 LYS A C 1
ATOM 2046 O O . LYS A 1 255 ? 27.300 4.511 -0.154 1.00 79.56 255 LYS A O 1
ATOM 2051 N N . VAL A 1 256 ? 25.576 4.081 -1.543 1.00 80.44 256 VAL A N 1
ATOM 2052 C CA . VAL A 1 256 ? 24.660 5.059 -0.976 1.00 80.44 256 VAL A CA 1
ATOM 2053 C C . VAL A 1 256 ? 23.341 4.415 -0.555 1.00 80.44 256 VAL A C 1
ATOM 2055 O O . VAL A 1 256 ? 23.107 3.240 -0.789 1.00 80.44 256 VAL A O 1
ATOM 2058 N N . SER A 1 257 ? 22.520 5.158 0.188 1.00 85.81 257 SER A N 1
ATOM 2059 C CA . SER A 1 257 ? 21.233 4.639 0.650 1.00 85.81 257 SER A CA 1
ATOM 2060 C C . SER A 1 257 ? 20.220 4.737 -0.483 1.00 85.81 257 SER A C 1
ATOM 2062 O O . SER A 1 257 ? 19.873 5.849 -0.874 1.00 85.81 257 SER A O 1
ATOM 2064 N N . THR A 1 258 ? 19.710 3.603 -0.942 1.00 91.75 258 THR A N 1
ATOM 2065 C CA . THR A 1 258 ? 18.541 3.523 -1.831 1.00 91.75 258 THR A CA 1
ATOM 2066 C C . THR A 1 258 ? 17.297 3.329 -0.971 1.00 91.75 258 THR A C 1
ATOM 2068 O O . THR A 1 258 ? 17.383 2.721 0.094 1.00 91.75 258 THR A O 1
ATOM 2071 N N . GLU A 1 259 ? 16.118 3.816 -1.359 1.00 93.25 259 GLU A N 1
ATOM 2072 C CA . GLU A 1 259 ? 14.860 3.567 -0.619 1.00 93.25 259 GLU A CA 1
ATOM 2073 C C . GLU A 1 259 ? 13.739 2.956 -1.459 1.00 93.25 259 GLU A C 1
ATOM 2075 O O . GLU A 1 259 ? 12.972 2.143 -0.927 1.00 93.25 259 GLU A O 1
ATOM 2080 N N . GLY A 1 260 ? 13.721 3.245 -2.758 1.00 95.94 260 GLY A N 1
ATOM 2081 C CA . GLY A 1 260 ? 12.823 2.634 -3.731 1.00 95.94 260 GLY A CA 1
ATOM 2082 C C . GLY A 1 260 ? 13.592 1.948 -4.859 1.00 95.94 260 GLY A C 1
ATOM 2083 O O . GLY A 1 260 ? 14.620 2.455 -5.302 1.00 95.94 260 GLY A O 1
ATOM 2084 N N . VAL A 1 261 ? 13.060 0.825 -5.330 1.00 97.69 261 VAL A N 1
ATOM 2085 C CA . VAL A 1 261 ? 13.493 0.128 -6.544 1.00 97.69 261 VAL A CA 1
ATOM 2086 C C . VAL A 1 261 ? 12.256 -0.103 -7.407 1.00 97.69 261 VAL A C 1
ATOM 2088 O O . VAL A 1 261 ? 11.197 -0.422 -6.860 1.00 97.69 261 VAL A O 1
ATOM 2091 N N . ALA A 1 262 ? 12.386 0.076 -8.718 1.00 97.69 262 ALA A N 1
ATOM 2092 C CA . ALA A 1 262 ? 11.395 -0.335 -9.708 1.00 97.69 262 ALA A CA 1
ATOM 2093 C C . ALA A 1 262 ? 12.093 -1.033 -10.877 1.00 97.69 262 ALA A C 1
ATOM 2095 O O . ALA A 1 262 ? 13.245 -0.723 -11.194 1.00 97.69 262 ALA A O 1
ATOM 2096 N N . VAL A 1 263 ? 11.386 -1.981 -11.480 1.00 97.81 263 VAL A N 1
ATOM 2097 C CA . VAL A 1 263 ? 11.866 -2.846 -12.557 1.00 97.81 263 VAL A CA 1
ATOM 2098 C C . VAL A 1 263 ? 10.883 -2.786 -13.723 1.00 97.81 263 VAL A C 1
ATOM 2100 O O . VAL A 1 263 ? 9.673 -2.769 -13.500 1.00 97.81 263 VAL A O 1
ATOM 2103 N N . GLY A 1 264 ? 11.394 -2.767 -14.952 1.00 96.25 264 GLY A N 1
ATOM 2104 C CA . GLY A 1 264 ? 10.590 -2.772 -16.176 1.00 96.25 264 GLY A CA 1
ATOM 2105 C C . GLY A 1 264 ? 11.465 -2.688 -17.424 1.00 96.25 264 GLY A C 1
ATOM 2106 O O . GLY A 1 264 ? 12.580 -2.179 -17.352 1.00 96.25 264 GLY A O 1
ATOM 2107 N N . ASP A 1 265 ? 10.982 -3.186 -18.561 1.00 94.88 265 ASP A N 1
ATOM 2108 C CA . ASP A 1 265 ? 11.628 -2.967 -19.863 1.00 94.88 265 ASP A CA 1
ATOM 2109 C C . ASP A 1 265 ? 11.225 -1.581 -20.385 1.00 94.88 265 ASP A C 1
ATOM 2111 O O . ASP A 1 265 ? 10.166 -1.409 -20.983 1.00 94.88 265 ASP A O 1
ATOM 2115 N N . VAL A 1 266 ? 12.030 -0.562 -20.076 1.00 93.69 266 VAL A N 1
ATOM 2116 C CA . VAL A 1 266 ? 11.705 0.836 -20.415 1.00 93.69 266 VAL A CA 1
ATOM 2117 C C . VAL A 1 266 ? 12.235 1.255 -21.785 1.00 93.69 266 VAL A C 1
ATOM 2119 O O . VAL A 1 266 ? 11.866 2.308 -22.295 1.00 93.69 266 VAL A O 1
ATOM 2122 N N . ASN A 1 267 ? 13.127 0.464 -22.382 1.00 92.62 267 ASN A N 1
ATOM 2123 C CA . ASN A 1 267 ? 13.741 0.773 -23.674 1.00 92.62 267 ASN A CA 1
ATOM 2124 C C . ASN A 1 267 ? 13.275 -0.177 -24.800 1.00 92.62 267 ASN A C 1
ATOM 2126 O O . ASN A 1 267 ? 13.708 -0.032 -25.948 1.00 92.62 267 ASN A O 1
ATOM 2130 N N . ASN A 1 268 ? 12.364 -1.102 -24.476 1.00 90.81 268 ASN A N 1
ATOM 2131 C CA . ASN A 1 268 ? 11.761 -2.091 -25.365 1.00 90.81 268 ASN A CA 1
ATOM 2132 C C . ASN A 1 268 ? 12.790 -3.018 -26.044 1.00 90.81 268 ASN A C 1
ATOM 2134 O O . ASN A 1 268 ? 12.586 -3.446 -27.189 1.00 90.81 268 ASN A O 1
ATOM 2138 N N . ASP A 1 269 ? 13.912 -3.327 -25.378 1.00 92.19 269 ASP A N 1
ATOM 2139 C CA . ASP A 1 269 ? 14.916 -4.275 -25.886 1.00 92.19 269 ASP A CA 1
ATOM 2140 C C . ASP A 1 269 ? 14.698 -5.723 -25.427 1.00 92.19 269 ASP A C 1
ATOM 2142 O O . ASP A 1 269 ? 15.456 -6.616 -25.832 1.00 92.19 269 ASP A O 1
ATOM 2146 N N . GLY A 1 270 ? 13.616 -5.972 -24.684 1.00 91.88 270 GLY A N 1
ATOM 2147 C CA . GLY A 1 270 ? 13.240 -7.281 -24.173 1.00 91.88 270 GLY A CA 1
ATOM 2148 C C . GLY A 1 270 ? 14.059 -7.694 -22.957 1.00 91.88 270 GLY A C 1
ATOM 2149 O O . GLY A 1 270 ? 14.254 -8.888 -22.755 1.00 91.88 270 GLY A O 1
ATOM 2150 N N . TRP A 1 271 ? 14.599 -6.747 -22.191 1.00 95.00 271 TRP A N 1
ATOM 2151 C CA . TRP A 1 271 ? 15.304 -7.026 -20.945 1.00 95.00 271 TRP A CA 1
ATOM 2152 C C . TRP A 1 271 ? 14.858 -6.056 -19.862 1.00 95.00 271 TRP A C 1
ATOM 2154 O O . TRP A 1 271 ? 14.758 -4.854 -20.074 1.00 95.00 271 TRP A O 1
ATOM 2164 N N . LEU A 1 272 ? 14.609 -6.587 -18.667 1.00 96.62 272 LEU A N 1
ATOM 2165 C CA . LEU A 1 272 ? 14.178 -5.765 -17.546 1.00 96.62 272 LEU A CA 1
ATOM 2166 C C . LEU A 1 272 ? 15.316 -4.876 -17.043 1.00 96.62 272 LEU A C 1
ATOM 2168 O O . LEU A 1 272 ? 16.355 -5.378 -16.599 1.00 96.62 272 LEU A O 1
ATOM 2172 N N . ASP A 1 273 ? 15.075 -3.568 -17.060 1.00 96.94 273 ASP A N 1
ATOM 2173 C CA . ASP A 1 273 ? 15.948 -2.527 -16.532 1.00 96.94 273 ASP A CA 1
ATOM 2174 C C . ASP A 1 273 ? 15.599 -2.197 -15.073 1.00 96.94 273 ASP A C 1
ATOM 2176 O O . ASP A 1 273 ? 14.545 -2.570 -14.551 1.00 96.94 273 ASP A O 1
ATOM 2180 N N . VAL A 1 274 ? 16.499 -1.488 -14.388 1.00 97.56 274 VAL A N 1
ATOM 2181 C CA . VAL A 1 274 ? 16.373 -1.184 -12.955 1.00 97.56 274 VAL A CA 1
ATOM 2182 C C . VAL A 1 274 ? 16.514 0.310 -12.697 1.00 97.56 274 VAL A C 1
ATOM 2184 O O . VAL A 1 274 ? 17.537 0.911 -13.024 1.00 97.56 274 VAL A O 1
ATOM 2187 N N . TYR A 1 275 ? 15.536 0.890 -12.002 1.00 97.56 275 TYR A N 1
ATOM 2188 C CA . TYR A 1 275 ? 15.617 2.240 -11.444 1.00 97.56 275 TYR A CA 1
ATOM 2189 C C . TYR A 1 275 ? 15.792 2.196 -9.921 1.00 97.56 275 TYR A C 1
ATOM 2191 O O . TYR A 1 275 ? 15.052 1.510 -9.212 1.00 97.56 275 TYR A O 1
ATOM 2199 N N . LEU A 1 276 ? 16.745 2.974 -9.409 1.00 96.31 276 LEU A N 1
ATOM 2200 C CA . LEU A 1 276 ? 17.070 3.119 -7.993 1.00 96.31 276 LEU A CA 1
ATOM 2201 C C . LEU A 1 276 ? 16.793 4.554 -7.532 1.00 96.31 276 LEU A C 1
ATOM 2203 O O . LEU A 1 276 ? 17.508 5.484 -7.911 1.00 96.31 276 LEU A O 1
ATOM 2207 N N . ALA A 1 277 ? 15.790 4.720 -6.666 1.00 95.69 277 ALA A N 1
ATOM 2208 C CA . ALA A 1 277 ? 15.516 5.986 -5.993 1.00 95.69 277 ALA A CA 1
ATOM 2209 C C . ALA A 1 277 ? 16.473 6.156 -4.801 1.00 95.69 277 ALA A C 1
ATOM 2211 O O . ALA A 1 277 ? 16.288 5.540 -3.738 1.00 95.69 277 ALA A O 1
ATOM 2212 N N . ASN A 1 278 ? 17.508 6.974 -4.991 1.00 94.00 278 ASN A N 1
ATOM 2213 C CA . ASN A 1 278 ? 18.580 7.202 -4.032 1.00 94.00 278 ASN A CA 1
ATOM 2214 C C . ASN A 1 278 ? 18.193 8.306 -3.042 1.00 94.00 278 ASN A C 1
ATOM 2216 O O . ASN A 1 278 ? 17.684 9.360 -3.399 1.00 94.00 278 ASN A O 1
ATOM 2220 N N . TYR A 1 279 ? 18.455 8.064 -1.761 1.00 92.38 279 TYR A N 1
ATOM 2221 C CA . TYR A 1 279 ? 17.903 8.854 -0.667 1.00 92.38 279 TYR A CA 1
ATOM 2222 C C . TYR A 1 279 ? 18.852 9.965 -0.190 1.00 92.38 279 TYR A C 1
ATOM 2224 O O . TYR A 1 279 ? 18.941 11.044 -0.768 1.00 92.38 279 TYR A O 1
ATOM 2232 N N . GLU A 1 280 ? 19.561 9.750 0.919 1.00 89.81 280 GLU A N 1
ATOM 2233 C CA . GLU A 1 280 ? 20.470 10.744 1.483 1.00 89.81 280 GLU A CA 1
ATOM 2234 C C . GLU A 1 280 ? 21.715 10.074 2.066 1.00 89.81 280 GLU A C 1
ATOM 2236 O O . GLU A 1 280 ? 21.666 8.973 2.617 1.00 89.81 280 GLU A O 1
ATOM 2241 N N . SER A 1 281 ? 22.841 10.775 1.994 1.00 85.56 281 SER A N 1
ATOM 2242 C CA . SER A 1 281 ? 24.062 10.439 2.714 1.00 85.56 281 SER A CA 1
ATOM 2243 C C . SER A 1 281 ? 24.241 11.380 3.899 1.00 85.56 281 SER A C 1
ATOM 2245 O O . SER A 1 281 ? 23.938 12.572 3.825 1.00 85.56 281 SER A O 1
ATOM 2247 N N . ARG A 1 282 ? 24.748 10.829 5.004 1.00 82.50 282 ARG A N 1
ATOM 2248 C CA . ARG A 1 282 ? 25.087 11.556 6.236 1.00 82.50 282 ARG A CA 1
ATOM 2249 C C . ARG A 1 282 ? 26.560 11.407 6.583 1.00 82.50 282 ARG A C 1
ATOM 2251 O O . ARG A 1 282 ? 26.917 11.138 7.732 1.00 82.50 282 ARG A O 1
ATOM 2258 N N . GLN A 1 283 ? 27.422 11.512 5.579 1.00 73.00 283 GLN A N 1
ATOM 2259 C CA . GLN A 1 283 ? 28.855 11.640 5.833 1.00 73.00 283 GLN A CA 1
ATOM 2260 C C . GLN A 1 283 ? 29.104 12.958 6.576 1.00 73.00 283 GLN A C 1
ATOM 2262 O O . GLN A 1 283 ? 28.353 13.898 6.385 1.00 73.00 283 GLN A O 1
ATOM 2267 N N . ASP A 1 284 ? 30.071 12.985 7.499 1.00 74.56 284 ASP A N 1
ATOM 2268 C CA . ASP A 1 284 ? 30.511 14.171 8.268 1.00 74.56 284 ASP A CA 1
ATOM 2269 C C . ASP A 1 284 ? 29.468 14.970 9.097 1.00 74.56 284 ASP A C 1
ATOM 2271 O O . ASP A 1 284 ? 29.832 15.924 9.786 1.00 74.56 284 ASP A O 1
ATOM 2275 N N . GLY A 1 285 ? 28.203 14.539 9.132 1.00 77.50 285 GLY A N 1
ATOM 2276 C CA . GLY A 1 285 ? 27.116 15.218 9.845 1.00 77.50 285 GLY A CA 1
ATOM 2277 C C . GLY A 1 285 ? 26.309 16.195 8.984 1.00 77.50 285 GLY A C 1
ATOM 2278 O O . GLY A 1 285 ? 25.327 16.750 9.486 1.00 77.50 285 GLY A O 1
ATOM 2279 N N . THR A 1 286 ? 26.662 16.372 7.707 1.00 83.12 286 THR A N 1
ATOM 2280 C CA . THR A 1 286 ? 25.841 17.080 6.715 1.00 83.12 286 THR A CA 1
ATOM 2281 C C . THR A 1 286 ? 24.934 16.109 5.955 1.00 83.12 286 THR A C 1
ATOM 2283 O O . THR A 1 286 ? 25.274 14.946 5.752 1.00 83.12 286 THR A O 1
ATOM 2286 N N . ILE A 1 287 ? 23.729 16.559 5.586 1.00 84.62 287 ILE A N 1
ATOM 2287 C CA . ILE A 1 287 ? 22.820 15.782 4.733 1.00 84.62 287 ILE A CA 1
ATOM 2288 C C . ILE A 1 287 ? 23.130 16.151 3.286 1.00 84.62 287 ILE A C 1
ATOM 2290 O O . ILE A 1 287 ? 23.055 17.326 2.927 1.00 84.62 287 ILE A O 1
ATOM 2294 N N . LYS A 1 288 ? 23.459 15.149 2.471 1.00 89.31 288 LYS A N 1
ATOM 2295 C CA . LYS A 1 288 ? 23.633 15.285 1.025 1.00 89.31 288 LYS A CA 1
ATOM 2296 C C . LYS A 1 288 ? 22.625 14.390 0.312 1.00 89.31 288 LYS A C 1
ATOM 2298 O O . LYS A 1 288 ? 22.622 13.184 0.551 1.00 89.31 288 LYS A O 1
ATOM 2303 N N . TYR A 1 289 ? 21.802 14.977 -0.549 1.00 91.31 289 TYR A N 1
ATOM 2304 C CA . TYR A 1 289 ? 20.913 14.237 -1.445 1.00 91.31 289 TYR A CA 1
ATOM 2305 C C . TYR A 1 289 ? 21.701 13.663 -2.617 1.00 91.31 289 TYR A C 1
ATOM 2307 O O . TYR A 1 289 ? 22.788 14.148 -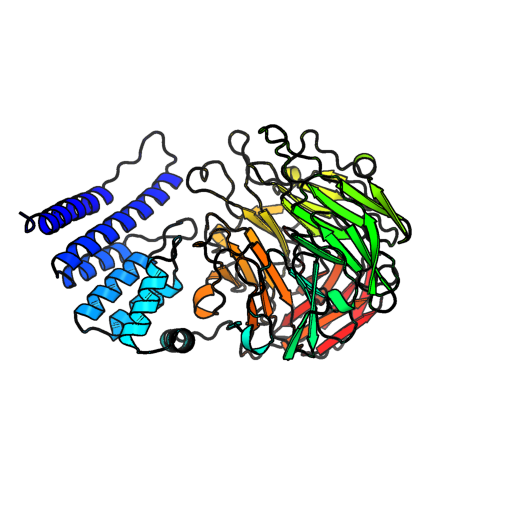2.955 1.00 91.31 289 TYR A O 1
ATOM 2315 N N . LEU A 1 290 ? 21.197 12.576 -3.178 1.00 88.56 290 LEU A N 1
ATOM 2316 C CA . LEU A 1 290 ? 21.951 11.713 -4.073 1.00 88.56 290 LEU A CA 1
ATOM 2317 C C . LEU A 1 290 ? 21.145 11.509 -5.341 1.00 88.56 290 LEU A C 1
ATOM 2319 O O . LEU A 1 290 ? 19.939 11.331 -5.270 1.00 88.56 290 LEU A O 1
ATOM 2323 N N . SER A 1 291 ? 21.805 11.591 -6.494 1.00 91.44 291 SER A N 1
ATOM 2324 C CA . SER A 1 291 ? 21.123 11.366 -7.762 1.00 91.44 291 SER A CA 1
ATOM 2325 C C . SER A 1 291 ? 20.628 9.935 -7.801 1.00 91.44 291 SER A C 1
ATOM 2327 O O . SER A 1 291 ? 21.386 9.026 -7.451 1.00 91.44 291 SER A O 1
ATOM 2329 N N . ASP A 1 292 ? 19.392 9.751 -8.242 1.00 94.56 292 ASP A N 1
ATOM 2330 C CA . ASP A 1 292 ? 18.871 8.443 -8.613 1.00 94.56 292 ASP A CA 1
ATOM 2331 C C . ASP A 1 292 ? 19.760 7.801 -9.679 1.00 94.56 292 ASP A C 1
ATOM 2333 O O . ASP A 1 292 ? 20.543 8.476 -10.356 1.00 94.56 292 ASP A O 1
ATOM 2337 N N . GLN A 1 293 ? 19.674 6.481 -9.784 1.00 93.94 293 GLN A N 1
ATOM 2338 C CA . GLN A 1 293 ? 20.431 5.733 -10.774 1.00 93.94 293 GLN A CA 1
ATOM 2339 C C . GLN A 1 293 ? 19.532 4.815 -11.576 1.00 93.94 293 GLN A C 1
ATOM 2341 O O . GLN A 1 293 ? 18.634 4.175 -11.039 1.00 93.94 293 GLN A O 1
ATOM 2346 N N . PHE A 1 294 ? 19.849 4.701 -12.852 1.00 95.69 294 PHE A N 1
ATOM 2347 C CA . PHE A 1 294 ? 19.182 3.832 -13.794 1.00 95.69 294 PHE A CA 1
ATOM 2348 C C . PHE A 1 294 ? 20.195 2.884 -14.421 1.00 95.69 294 PHE A C 1
ATOM 2350 O O . PHE A 1 294 ? 21.273 3.303 -14.848 1.00 95.69 294 PHE A O 1
ATOM 2357 N N . TYR A 1 295 ? 19.861 1.600 -14.445 1.00 97.00 295 TYR A N 1
ATOM 2358 C CA . TYR A 1 295 ? 20.710 0.539 -14.956 1.00 97.00 295 TYR A CA 1
ATOM 2359 C C . TYR A 1 295 ? 20.005 -0.184 -16.090 1.00 97.00 295 TYR A C 1
ATOM 2361 O O . TYR A 1 295 ? 18.954 -0.784 -15.877 1.00 97.00 295 TYR A O 1
ATOM 2369 N N . VAL A 1 296 ? 20.642 -0.176 -17.260 1.00 96.94 296 VAL A N 1
ATOM 2370 C CA . VAL A 1 296 ? 20.176 -0.924 -18.426 1.00 96.94 296 VAL A CA 1
ATOM 2371 C C . VAL A 1 296 ? 20.740 -2.333 -18.394 1.00 96.94 296 VAL A C 1
ATOM 2373 O O . VAL A 1 296 ? 21.961 -2.521 -18.266 1.00 96.94 296 VAL A O 1
ATOM 2376 N N . ASN A 1 297 ? 19.861 -3.313 -18.540 1.00 97.06 297 ASN A N 1
ATOM 2377 C CA . ASN A 1 297 ? 20.213 -4.712 -18.680 1.00 97.06 297 ASN A CA 1
ATOM 2378 C C . ASN A 1 297 ? 20.698 -4.995 -20.106 1.00 97.06 297 ASN A C 1
ATOM 2380 O O . ASN A 1 297 ? 20.114 -4.594 -21.107 1.00 97.06 297 ASN A O 1
ATOM 2384 N N . LYS A 1 298 ? 21.829 -5.685 -20.222 1.00 95.06 298 LYS A N 1
ATOM 2385 C CA . LYS A 1 298 ? 22.391 -6.112 -21.497 1.00 95.06 298 LYS A CA 1
ATOM 2386 C C . LYS A 1 298 ? 22.350 -7.623 -21.578 1.00 95.06 298 LYS A C 1
ATOM 2388 O O . LYS A 1 298 ? 23.295 -8.305 -21.174 1.00 95.06 298 LYS A O 1
ATOM 2393 N N . ASN A 1 299 ? 21.294 -8.110 -22.215 1.00 92.00 299 ASN A N 1
ATOM 2394 C CA . ASN A 1 299 ? 21.129 -9.509 -22.585 1.00 92.00 299 ASN A CA 1
ATOM 2395 C C . ASN A 1 299 ? 21.095 -10.481 -21.389 1.00 92.00 299 ASN A C 1
ATOM 2397 O O . ASN A 1 299 ? 21.565 -11.607 -21.526 1.00 92.00 299 ASN A O 1
ATOM 2401 N N . GLY A 1 300 ? 20.652 -10.034 -20.209 1.00 92.50 300 GLY A N 1
ATOM 2402 C CA . GLY A 1 300 ? 20.529 -10.877 -19.015 1.00 92.50 300 GLY A CA 1
ATOM 2403 C C . GLY A 1 300 ? 21.845 -11.184 -18.304 1.00 92.50 300 GLY A C 1
ATOM 2404 O O . GLY A 1 300 ? 21.864 -11.884 -17.297 1.00 92.50 300 GLY A O 1
ATOM 2405 N N . GLU A 1 301 ? 22.967 -10.667 -18.809 1.00 91.56 301 GLU A N 1
ATOM 2406 C CA . GLU A 1 301 ? 24.295 -10.988 -18.282 1.00 91.56 301 GLU A CA 1
ATOM 2407 C C . GLU A 1 301 ? 24.905 -9.846 -17.465 1.00 91.56 301 GLU A C 1
ATOM 2409 O O . GLU A 1 301 ? 25.726 -10.078 -16.573 1.00 91.56 301 GLU A O 1
ATOM 2414 N N . LYS A 1 302 ? 24.607 -8.593 -17.828 1.00 94.19 302 LYS A N 1
ATOM 2415 C CA . LYS A 1 302 ? 25.292 -7.407 -17.295 1.00 94.19 302 LYS A CA 1
ATOM 2416 C C . LYS A 1 302 ? 24.367 -6.213 -17.221 1.00 94.19 302 LYS A C 1
ATOM 2418 O O . LYS A 1 302 ? 23.564 -5.998 -18.115 1.00 94.19 302 LYS A O 1
ATOM 2423 N N . PHE A 1 303 ? 24.605 -5.375 -16.222 1.00 96.81 303 PHE A N 1
ATOM 2424 C CA . PHE A 1 303 ? 23.892 -4.124 -16.013 1.00 96.81 303 PHE A CA 1
ATOM 2425 C C . PHE A 1 303 ? 24.859 -2.949 -16.130 1.00 96.81 303 PHE A C 1
ATOM 2427 O O . PHE A 1 303 ? 25.983 -3.007 -15.617 1.00 96.81 303 PHE A O 1
ATOM 2434 N N . TYR A 1 304 ? 24.426 -1.889 -16.806 1.00 95.12 304 TYR A N 1
ATOM 2435 C CA . TYR A 1 304 ? 25.218 -0.682 -17.024 1.00 95.12 304 TYR A CA 1
ATOM 2436 C C . TYR A 1 304 ? 24.470 0.532 -16.499 1.00 95.12 304 TYR A C 1
ATOM 2438 O O . TYR A 1 304 ? 23.345 0.780 -16.914 1.00 95.12 304 TYR A O 1
ATOM 2446 N N . GLU A 1 305 ? 25.120 1.300 -15.628 1.00 94.81 305 GLU A N 1
ATOM 2447 C CA . GLU A 1 305 ? 24.611 2.601 -15.201 1.00 94.81 305 GLU A CA 1
ATOM 2448 C C . GLU A 1 305 ? 24.479 3.508 -16.437 1.00 94.81 305 GLU A C 1
ATOM 2450 O O . GLU A 1 305 ? 25.422 3.647 -17.224 1.00 94.81 305 GLU A O 1
ATOM 2455 N N . ALA A 1 306 ? 23.279 4.036 -16.650 1.00 95.56 306 ALA A N 1
ATOM 2456 C CA . ALA A 1 306 ? 22.870 4.692 -17.881 1.00 95.56 306 ALA A CA 1
ATOM 2457 C C . ALA A 1 306 ? 22.109 6.001 -17.637 1.00 95.56 306 ALA A C 1
ATOM 2459 O O . ALA A 1 306 ? 21.572 6.544 -18.597 1.00 95.56 306 ALA A O 1
ATOM 2460 N N . SER A 1 307 ? 22.077 6.546 -16.414 1.00 94.50 307 SER A N 1
ATOM 2461 C CA . SER A 1 307 ? 21.241 7.717 -16.091 1.00 94.50 307 SER A CA 1
ATOM 2462 C C . SER A 1 307 ? 21.534 8.922 -16.983 1.00 94.50 307 SER A C 1
ATOM 2464 O O . SER A 1 307 ? 20.609 9.541 -17.495 1.00 94.50 307 SER A O 1
ATOM 2466 N N . GLU A 1 308 ? 22.815 9.232 -17.233 1.00 93.19 308 GLU A N 1
ATOM 2467 C CA . GLU A 1 308 ? 23.196 10.331 -18.139 1.00 93.19 308 GLU A CA 1
ATOM 2468 C C . GLU A 1 308 ? 22.764 10.049 -19.583 1.00 93.19 308 GLU A C 1
ATOM 2470 O O . GLU A 1 308 ? 22.324 10.950 -20.287 1.00 93.19 308 GLU A O 1
ATOM 2475 N N . ARG A 1 309 ? 22.874 8.793 -20.028 1.00 93.00 309 ARG A N 1
ATOM 2476 C CA . ARG A 1 309 ? 22.486 8.398 -21.386 1.00 93.00 309 ARG A CA 1
ATOM 2477 C C . ARG A 1 309 ? 20.970 8.416 -21.575 1.00 93.00 309 ARG A C 1
ATOM 2479 O O . ARG A 1 309 ? 20.538 8.695 -22.682 1.00 93.00 309 ARG A O 1
ATOM 2486 N N . ALA A 1 310 ? 20.217 8.100 -20.530 1.00 94.81 310 ALA A N 1
ATOM 2487 C CA . ALA A 1 310 ? 18.761 8.064 -20.509 1.00 94.81 310 ALA A CA 1
ATOM 2488 C C . ALA A 1 310 ? 18.135 9.450 -20.263 1.00 94.81 310 ALA A C 1
ATOM 2490 O O . ALA A 1 310 ? 16.932 9.550 -20.066 1.00 94.81 310 ALA A O 1
ATOM 2491 N N . ASP A 1 311 ? 18.934 10.523 -20.217 1.00 94.62 311 ASP A N 1
ATOM 2492 C CA . ASP A 1 311 ? 18.472 11.884 -19.911 1.00 94.62 311 ASP A CA 1
ATOM 2493 C C . ASP A 1 311 ? 17.740 12.016 -18.551 1.00 94.62 311 ASP A C 1
ATOM 2495 O O . ASP A 1 311 ? 17.021 12.987 -18.304 1.00 94.62 311 ASP A O 1
ATOM 2499 N N . LEU A 1 312 ? 18.004 11.098 -17.608 1.00 89.31 312 LEU A N 1
ATOM 2500 C CA . LEU A 1 312 ? 17.530 11.141 -16.215 1.00 89.31 312 LEU A CA 1
ATOM 2501 C C . LEU A 1 312 ? 18.336 12.162 -15.402 1.00 89.31 312 LEU A C 1
ATOM 2503 O O . LEU A 1 312 ? 19.054 11.853 -14.447 1.00 89.31 312 LEU A O 1
ATOM 2507 N N . TYR A 1 313 ? 18.258 13.415 -15.835 1.00 78.31 313 TYR A N 1
ATOM 2508 C CA . TYR A 1 313 ? 19.003 14.523 -15.271 1.00 78.31 313 TYR A CA 1
ATOM 2509 C C . TYR A 1 313 ? 18.110 15.390 -14.384 1.00 78.31 313 TYR A C 1
ATOM 2511 O O . TYR A 1 313 ? 17.232 16.107 -14.866 1.00 78.31 313 TYR A O 1
ATOM 2519 N N . SER A 1 314 ? 18.402 15.392 -13.081 1.00 77.38 314 SER A N 1
ATOM 2520 C CA . SER A 1 314 ? 17.971 16.458 -12.175 1.00 77.38 314 SER A CA 1
ATOM 2521 C C . SER A 1 314 ? 19.147 17.400 -11.894 1.00 77.38 314 SER A C 1
ATOM 2523 O O . SER A 1 314 ? 20.189 16.925 -11.424 1.00 77.38 314 SER A O 1
ATOM 2525 N N . PRO A 1 315 ? 19.012 18.722 -12.123 1.00 75.81 315 PRO A N 1
ATOM 2526 C CA . PRO A 1 315 ? 20.054 19.693 -11.789 1.00 75.81 315 PRO A CA 1
ATOM 2527 C C . PRO A 1 315 ? 20.472 19.644 -10.315 1.00 75.81 315 PRO A C 1
ATOM 2529 O O . PRO A 1 315 ? 21.646 19.833 -10.001 1.00 75.81 315 PRO A O 1
ATOM 2532 N N . GLU A 1 316 ? 19.514 19.359 -9.429 1.00 85.12 316 GLU A N 1
ATOM 2533 C CA . GLU A 1 316 ? 19.716 19.202 -7.992 1.00 85.12 316 GLU A CA 1
ATOM 2534 C C . GLU A 1 316 ? 19.205 17.816 -7.560 1.00 85.12 316 GLU A C 1
ATOM 2536 O O . GLU A 1 316 ? 18.024 17.506 -7.747 1.00 85.12 316 GLU A O 1
ATOM 2541 N N . PRO A 1 317 ? 20.063 16.948 -7.000 1.00 89.31 317 PRO A N 1
ATOM 2542 C CA . PRO A 1 317 ? 19.627 15.666 -6.463 1.00 89.31 317 PRO A CA 1
ATOM 2543 C C . PRO A 1 317 ? 18.577 15.826 -5.360 1.00 89.31 317 PRO A C 1
ATOM 2545 O O . PRO A 1 317 ? 18.713 16.692 -4.493 1.00 89.31 317 PRO A O 1
ATOM 2548 N N . MET A 1 318 ? 17.578 14.944 -5.349 1.00 93.25 318 MET A N 1
ATOM 2549 C CA . MET A 1 318 ? 16.519 14.918 -4.336 1.00 93.25 318 MET A CA 1
ATOM 2550 C C . MET A 1 318 ? 16.658 13.692 -3.432 1.00 93.25 318 MET A C 1
ATOM 2552 O O . MET A 1 318 ? 17.481 12.813 -3.668 1.00 93.25 318 MET A O 1
ATOM 2556 N N . ALA A 1 319 ? 15.892 13.663 -2.342 1.00 94.56 319 ALA A N 1
ATOM 2557 C CA . ALA A 1 319 ? 15.893 12.543 -1.411 1.00 94.56 319 ALA A CA 1
ATOM 2558 C C . ALA A 1 319 ? 14.890 11.465 -1.852 1.00 94.56 319 ALA A C 1
ATOM 2560 O O . ALA A 1 319 ? 13.828 11.330 -1.231 1.00 94.56 319 ALA A O 1
ATOM 2561 N N . GLY A 1 320 ? 15.231 10.707 -2.897 1.00 95.81 320 GLY A N 1
ATOM 2562 C CA . GLY A 1 320 ? 14.426 9.614 -3.443 1.00 95.81 320 GLY A CA 1
ATOM 2563 C C . GLY A 1 320 ? 14.044 8.599 -2.368 1.00 95.81 320 GLY A C 1
ATOM 2564 O O . GLY A 1 320 ? 14.880 8.114 -1.602 1.00 95.81 320 GLY A O 1
ATOM 2565 N N . ARG A 1 321 ? 12.745 8.326 -2.238 1.00 95.75 321 ARG A N 1
ATOM 2566 C CA . ARG A 1 321 ? 12.190 7.513 -1.145 1.00 95.75 321 ARG A CA 1
ATOM 2567 C C . ARG A 1 321 ? 11.363 6.341 -1.636 1.00 95.75 321 ARG A C 1
ATOM 2569 O O . ARG A 1 321 ? 11.415 5.281 -1.020 1.00 95.75 321 ARG A O 1
ATOM 2576 N N . GLY A 1 322 ? 10.643 6.514 -2.731 1.00 97.44 322 GLY A N 1
ATOM 2577 C CA . GLY A 1 322 ? 9.874 5.453 -3.354 1.00 97.44 322 GLY A CA 1
ATOM 2578 C C . GLY A 1 322 ? 9.793 5.646 -4.856 1.00 97.44 322 GLY A C 1
ATOM 2579 O O . GLY A 1 322 ? 9.977 6.758 -5.344 1.00 97.44 322 GLY A O 1
ATOM 2580 N N . VAL A 1 323 ? 9.526 4.567 -5.577 1.00 98.25 323 VAL A N 1
ATOM 2581 C CA . VAL A 1 323 ? 9.403 4.576 -7.035 1.00 98.25 323 VAL A CA 1
ATOM 2582 C C . VAL A 1 323 ? 8.403 3.513 -7.475 1.00 98.25 323 VAL A C 1
ATOM 2584 O O . VAL A 1 323 ? 8.187 2.519 -6.778 1.00 98.25 323 VAL A O 1
ATOM 2587 N N . ASN A 1 324 ? 7.752 3.758 -8.602 1.00 97.38 324 ASN A N 1
ATOM 2588 C CA . ASN A 1 324 ? 6.949 2.791 -9.337 1.00 97.38 324 ASN A CA 1
ATOM 2589 C C . ASN A 1 324 ? 6.956 3.182 -10.826 1.00 97.38 324 ASN A C 1
ATOM 2591 O O . ASN A 1 324 ? 7.347 4.301 -11.172 1.00 97.38 324 ASN A O 1
ATOM 2595 N N . MET A 1 325 ? 6.539 2.248 -11.679 1.00 98.00 325 MET A N 1
ATOM 2596 C CA . MET A 1 325 ? 6.421 2.455 -13.121 1.00 98.00 325 MET A CA 1
ATOM 2597 C C . MET A 1 325 ? 4.978 2.255 -13.582 1.00 98.00 325 MET A C 1
ATOM 2599 O O . MET A 1 325 ? 4.274 1.390 -13.050 1.00 98.00 325 MET A O 1
ATOM 2603 N N . CYS A 1 326 ? 4.550 3.051 -14.556 1.00 97.44 326 CYS A N 1
ATOM 2604 C CA . CYS A 1 326 ? 3.218 3.003 -15.154 1.00 97.44 326 CYS A CA 1
ATOM 2605 C C . CYS A 1 326 ? 3.279 3.586 -16.563 1.00 97.44 326 CYS A C 1
ATOM 2607 O O . CYS A 1 326 ? 3.982 4.566 -16.757 1.00 97.44 326 CYS A O 1
ATOM 2609 N N . ASP A 1 327 ? 2.533 3.013 -17.501 1.00 97.25 327 ASP A N 1
ATOM 2610 C CA . ASP A 1 327 ? 2.248 3.661 -18.788 1.00 97.25 327 ASP A CA 1
ATOM 2611 C C . ASP A 1 327 ? 1.076 4.631 -18.563 1.00 97.25 327 ASP A C 1
ATOM 2613 O O . ASP A 1 327 ? -0.091 4.284 -18.801 1.00 97.25 327 ASP A O 1
ATOM 2617 N N . PHE A 1 328 ? 1.367 5.778 -17.930 1.00 97.12 328 PHE A N 1
ATOM 2618 C CA . PHE A 1 328 ? 0.326 6.655 -17.374 1.00 97.12 328 PHE A CA 1
ATOM 2619 C C . PHE A 1 328 ? -0.434 7.404 -18.472 1.00 97.12 328 PHE A C 1
ATOM 2621 O O . PHE A 1 328 ? -1.614 7.723 -18.286 1.00 97.12 328 PHE A O 1
ATOM 2628 N N . ASP A 1 329 ? 0.222 7.671 -19.605 1.00 96.75 329 ASP A N 1
ATOM 2629 C CA . ASP A 1 329 ? -0.355 8.392 -20.736 1.00 96.75 329 ASP A CA 1
ATOM 2630 C C . ASP A 1 329 ? -0.866 7.498 -21.879 1.00 96.75 329 ASP A C 1
ATOM 2632 O O . ASP A 1 329 ? -1.553 7.981 -22.789 1.00 96.75 329 ASP A O 1
ATOM 2636 N N . LYS A 1 330 ? -0.685 6.178 -21.735 1.00 95.25 330 LYS A N 1
ATOM 2637 C CA . LYS A 1 330 ? -1.195 5.118 -22.614 1.00 95.25 330 LYS A CA 1
ATOM 2638 C C . LYS A 1 330 ? -0.542 5.119 -23.995 1.00 95.25 330 LYS A C 1
ATOM 2640 O O . LYS A 1 330 ? -1.183 4.655 -24.952 1.00 95.25 330 LYS A O 1
ATOM 2645 N N . ASP A 1 331 ? 0.682 5.616 -24.122 1.00 95.06 331 ASP A N 1
ATOM 2646 C CA . ASP A 1 331 ? 1.427 5.611 -25.379 1.00 95.06 331 ASP A CA 1
ATOM 2647 C C . ASP A 1 331 ? 2.124 4.271 -25.679 1.00 95.06 331 ASP A C 1
ATOM 2649 O O . ASP A 1 331 ? 2.379 3.956 -26.849 1.00 95.06 331 ASP A O 1
ATOM 2653 N N . GLY A 1 332 ? 2.242 3.409 -24.666 1.00 93.25 332 GLY A N 1
ATOM 2654 C CA . GLY A 1 332 ? 2.741 2.046 -24.788 1.00 93.25 332 GLY A CA 1
ATOM 2655 C C . GLY A 1 332 ? 4.108 1.814 -24.162 1.00 93.25 332 GLY A C 1
ATOM 2656 O O . GLY A 1 332 ? 4.571 0.674 -24.233 1.00 93.25 332 GLY A O 1
ATOM 2657 N N . ASP A 1 333 ? 4.724 2.819 -23.542 1.00 94.69 333 ASP A N 1
ATOM 2658 C CA . ASP A 1 333 ? 5.954 2.650 -22.777 1.00 94.69 333 ASP A CA 1
ATOM 2659 C C . ASP A 1 333 ? 5.800 2.966 -21.286 1.00 94.69 333 ASP A C 1
ATOM 2661 O O . ASP A 1 333 ? 4.808 3.512 -20.819 1.00 94.69 333 ASP A O 1
ATOM 2665 N N . LEU A 1 334 ? 6.740 2.458 -20.487 1.00 96.94 334 LEU A N 1
ATOM 2666 C CA . LEU A 1 334 ? 6.716 2.638 -19.041 1.00 96.94 334 LEU A CA 1
ATOM 2667 C C . LEU A 1 334 ? 7.388 3.953 -18.653 1.00 96.94 334 LEU A C 1
ATOM 2669 O O . LEU A 1 334 ? 8.584 4.138 -18.891 1.00 96.94 334 LEU A O 1
ATOM 2673 N N . ASP A 1 335 ? 6.645 4.786 -17.934 1.00 98.12 335 ASP A N 1
ATOM 2674 C CA . ASP A 1 335 ? 7.143 5.981 -17.264 1.00 98.12 335 ASP A CA 1
ATOM 2675 C C . ASP A 1 335 ? 7.523 5.693 -15.814 1.00 98.12 335 ASP A C 1
ATOM 2677 O O . ASP A 1 335 ? 7.110 4.692 -15.218 1.00 98.12 335 ASP A O 1
ATOM 2681 N N . ILE A 1 336 ? 8.285 6.604 -15.204 1.00 98.56 336 ILE A N 1
ATOM 2682 C CA . ILE A 1 336 ? 8.797 6.431 -13.839 1.00 98.56 336 ILE A CA 1
ATOM 2683 C C . ILE A 1 336 ? 8.302 7.561 -12.940 1.00 98.56 336 ILE A C 1
ATOM 2685 O O . ILE A 1 336 ? 8.662 8.724 -13.127 1.00 98.56 336 ILE A O 1
ATOM 2689 N N . TYR A 1 337 ? 7.548 7.219 -11.894 1.00 98.69 337 TYR A N 1
ATOM 2690 C CA . TYR A 1 337 ? 7.164 8.173 -10.855 1.00 98.69 337 TYR A CA 1
ATOM 2691 C C . TYR A 1 337 ? 8.021 7.994 -9.600 1.00 98.69 337 TYR A C 1
ATOM 2693 O O . TYR A 1 337 ? 8.062 6.912 -9.006 1.00 98.69 337 TYR A O 1
ATOM 2701 N N . VAL A 1 338 ? 8.669 9.070 -9.151 1.00 98.50 338 VAL A N 1
ATOM 2702 C CA . VAL A 1 338 ? 9.573 9.069 -7.993 1.00 98.50 338 VAL A CA 1
ATOM 2703 C C . VAL A 1 338 ? 8.999 9.913 -6.865 1.00 98.50 338 VAL A C 1
ATOM 2705 O O . VAL A 1 338 ? 8.783 11.119 -6.979 1.00 98.50 338 VAL A O 1
ATOM 2708 N N . SER A 1 339 ? 8.798 9.260 -5.725 1.00 98.25 339 SER A N 1
ATOM 2709 C CA . SER A 1 339 ? 8.443 9.890 -4.458 1.00 98.25 339 SER A CA 1
ATOM 2710 C C . SER A 1 339 ? 9.688 10.443 -3.781 1.00 98.25 339 SER A C 1
ATOM 2712 O O . SER A 1 339 ? 10.532 9.671 -3.319 1.00 98.25 339 SER A O 1
ATOM 2714 N N . ASN A 1 340 ? 9.774 11.765 -3.672 1.00 97.56 340 ASN A N 1
ATOM 2715 C CA . ASN A 1 340 ? 10.882 12.439 -3.010 1.00 97.56 340 ASN A CA 1
ATOM 2716 C C . ASN A 1 340 ? 10.486 12.897 -1.602 1.00 97.56 340 ASN A C 1
ATOM 2718 O O . ASN A 1 340 ? 9.412 13.446 -1.351 1.00 97.56 340 ASN A O 1
ATOM 2722 N N . TYR A 1 341 ? 11.383 12.658 -0.650 1.00 95.19 341 TYR A N 1
ATOM 2723 C CA . TYR A 1 341 ? 11.217 13.070 0.738 1.00 95.19 341 TYR A CA 1
ATOM 2724 C C . TYR A 1 341 ? 11.827 14.463 0.970 1.00 95.19 341 TYR A C 1
ATOM 2726 O O . TYR A 1 341 ? 12.254 15.141 0.051 1.00 95.19 341 TYR A O 1
ATOM 2734 N N . ARG A 1 342 ? 11.933 14.889 2.237 1.00 93.31 342 ARG A N 1
ATOM 2735 C CA . ARG A 1 342 ? 12.631 16.133 2.639 1.00 93.31 342 ARG A CA 1
ATOM 2736 C C . ARG A 1 342 ? 12.073 17.457 2.085 1.00 93.31 342 ARG A C 1
ATOM 2738 O O . ARG A 1 342 ? 12.828 18.423 2.046 1.00 93.31 342 ARG A O 1
ATOM 2745 N N . LEU A 1 343 ? 10.762 17.553 1.835 1.00 94.25 343 LEU A N 1
ATOM 2746 C CA . LEU A 1 343 ? 10.127 18.765 1.285 1.00 94.25 343 LEU A CA 1
ATOM 2747 C C . LEU A 1 343 ? 10.601 19.064 -0.147 1.00 94.25 343 LEU A C 1
ATOM 2749 O O . LEU A 1 343 ? 10.621 20.225 -0.548 1.00 94.25 343 LEU A O 1
ATOM 2753 N N . CYS A 1 344 ? 10.984 18.020 -0.883 1.00 94.75 344 CYS A N 1
ATOM 2754 C CA . CYS A 1 344 ? 11.384 18.072 -2.284 1.00 94.75 344 CYS A CA 1
ATOM 2755 C C . CYS A 1 344 ? 10.195 17.751 -3.196 1.00 94.75 344 CYS A C 1
ATOM 2757 O O . CYS A 1 344 ? 9.296 17.002 -2.808 1.00 94.75 344 CYS A O 1
ATOM 2759 N N . GLU A 1 345 ? 10.208 18.309 -4.403 1.00 96.31 345 GLU A N 1
ATOM 2760 C CA . GLU A 1 345 ? 9.252 17.963 -5.456 1.00 96.31 345 GLU A CA 1
ATOM 2761 C C . GLU A 1 345 ? 9.364 16.485 -5.833 1.00 96.31 345 GLU A C 1
ATOM 2763 O O . GLU A 1 345 ? 10.461 15.924 -5.820 1.00 96.31 345 GLU A O 1
ATOM 2768 N N . ASN A 1 346 ? 8.250 15.851 -6.187 1.00 97.88 346 ASN A N 1
ATOM 2769 C CA . ASN A 1 346 ? 8.272 14.523 -6.802 1.00 97.88 346 ASN A CA 1
ATOM 2770 C C . ASN A 1 346 ? 8.682 14.618 -8.280 1.00 97.88 346 ASN A C 1
ATOM 2772 O O . ASN A 1 346 ? 8.519 15.666 -8.904 1.00 97.88 346 ASN A O 1
ATOM 2776 N N . PHE A 1 347 ? 9.174 13.516 -8.849 1.00 98.00 347 PHE A N 1
ATOM 2777 C CA . PHE A 1 347 ? 9.494 13.433 -10.277 1.00 98.00 347 PHE A CA 1
ATOM 2778 C C . PHE A 1 347 ? 8.530 12.508 -11.015 1.00 98.00 347 PHE A C 1
ATOM 2780 O O . PHE A 1 347 ? 8.059 11.518 -10.460 1.00 98.00 347 PHE A O 1
ATOM 2787 N N . LEU A 1 348 ? 8.279 12.832 -12.281 1.00 98.31 348 LEU A N 1
ATOM 2788 C CA . LEU A 1 348 ? 7.589 11.995 -13.252 1.00 98.31 348 LEU A CA 1
ATOM 2789 C C . LEU A 1 348 ? 8.433 12.034 -14.515 1.00 98.31 348 LEU A C 1
ATOM 2791 O O . LEU A 1 348 ? 8.430 13.040 -15.221 1.00 98.31 348 LEU A O 1
ATOM 2795 N N . TRP A 1 349 ? 9.191 10.978 -14.747 1.00 98.19 349 TRP A N 1
ATOM 2796 C CA . TRP A 1 349 ? 10.013 10.809 -15.930 1.00 98.19 349 TRP A CA 1
ATOM 2797 C C . TRP A 1 349 ? 9.140 10.219 -17.040 1.00 98.19 349 TRP A C 1
ATOM 2799 O O . TRP A 1 349 ? 8.896 9.017 -17.029 1.00 98.19 349 TRP A O 1
ATOM 2809 N N . GLU A 1 350 ? 8.656 11.091 -17.932 1.00 98.00 350 GLU A N 1
ATOM 2810 C CA . GLU A 1 350 ? 7.953 10.731 -19.175 1.00 98.00 350 GLU A CA 1
ATOM 2811 C C . GLU A 1 350 ? 8.989 10.109 -20.119 1.00 98.00 350 GLU A C 1
ATOM 2813 O O . GLU A 1 350 ? 10.020 10.744 -20.381 1.00 98.00 350 GLU A O 1
ATOM 2818 N N . ASN A 1 351 ? 8.760 8.871 -20.536 1.00 97.56 351 ASN A N 1
ATOM 2819 C CA . ASN A 1 351 ? 9.602 8.133 -21.471 1.00 97.56 351 ASN A CA 1
ATOM 2820 C C . ASN A 1 351 ? 9.190 8.470 -22.916 1.00 97.56 351 ASN A C 1
ATOM 2822 O O . ASN A 1 351 ? 8.085 8.930 -23.174 1.00 97.56 351 ASN A O 1
ATOM 2826 N N . ASP A 1 352 ? 10.123 8.370 -23.864 1.00 95.44 352 ASP A N 1
ATOM 2827 C CA . ASP A 1 352 ? 9.861 8.632 -25.287 1.00 95.44 352 ASP A CA 1
ATOM 2828 C C . ASP A 1 352 ? 9.757 7.345 -26.127 1.00 95.44 352 ASP A C 1
ATOM 2830 O O . ASP A 1 352 ? 9.903 7.375 -27.358 1.00 95.44 352 ASP A O 1
ATOM 2834 N N . GLY A 1 353 ? 9.583 6.206 -25.452 1.00 91.38 353 GLY A N 1
ATOM 2835 C CA . GLY A 1 353 ? 9.600 4.859 -26.015 1.00 91.38 353 GLY A CA 1
ATOM 2836 C C . GLY A 1 353 ? 10.984 4.284 -26.320 1.00 91.38 353 GLY A C 1
ATOM 2837 O O . GLY A 1 353 ? 11.085 3.109 -26.687 1.00 91.38 353 GLY A O 1
ATOM 2838 N N . SER A 1 354 ? 12.061 5.070 -26.190 1.00 91.00 354 SER A N 1
ATOM 2839 C CA . SER A 1 354 ? 13.439 4.624 -26.451 1.00 91.00 354 SER A CA 1
ATOM 2840 C C . SER A 1 354 ? 14.316 4.514 -25.198 1.00 91.00 354 SER A C 1
ATOM 2842 O O . SER A 1 354 ? 15.511 4.213 -25.308 1.00 91.00 354 SER A O 1
ATOM 2844 N N . GLY A 1 355 ? 13.733 4.724 -24.013 1.00 92.00 355 GLY A N 1
ATOM 2845 C CA . GLY A 1 355 ? 14.444 4.762 -22.735 1.00 92.00 355 GLY A CA 1
ATOM 2846 C C . GLY A 1 355 ? 15.155 6.096 -22.484 1.00 92.00 355 GLY A C 1
ATOM 2847 O O . GLY A 1 355 ? 16.112 6.142 -21.706 1.00 92.00 355 GLY A O 1
ATOM 2848 N N . HIS A 1 356 ? 14.729 7.161 -23.168 1.00 95.94 356 HIS A N 1
ATOM 2849 C CA . HIS A 1 356 ? 15.124 8.539 -22.894 1.00 95.94 356 HIS A CA 1
ATOM 2850 C C . HIS A 1 356 ? 13.980 9.256 -22.178 1.00 95.94 356 HIS A C 1
ATOM 2852 O O . HIS A 1 356 ? 12.824 9.148 -22.577 1.00 95.94 356 HIS A O 1
ATOM 2858 N N . PHE A 1 357 ? 14.306 10.005 -21.127 1.00 97.19 357 PHE A N 1
ATOM 2859 C CA . PHE A 1 357 ? 13.309 10.530 -20.204 1.00 97.19 357 PHE A CA 1
ATOM 2860 C C . PHE A 1 357 ? 13.307 12.053 -20.111 1.00 97.19 357 PHE A C 1
ATOM 2862 O O . PHE A 1 357 ? 14.336 12.725 -20.211 1.00 97.19 357 PHE A O 1
ATOM 2869 N N . GLN A 1 358 ? 12.138 12.610 -19.798 1.00 96.62 358 GLN A N 1
ATOM 2870 C CA . GLN A 1 358 ? 11.995 14.003 -19.396 1.00 96.62 358 GLN A CA 1
ATOM 2871 C C . GLN A 1 358 ? 11.156 14.129 -18.124 1.00 96.62 358 GLN A C 1
ATOM 2873 O O . GLN A 1 358 ? 10.054 13.601 -18.046 1.00 96.62 358 GLN A O 1
ATOM 2878 N N . ASN A 1 359 ? 11.616 14.911 -17.139 1.00 96.81 359 ASN A N 1
ATOM 2879 C CA . ASN A 1 359 ? 10.778 15.216 -15.978 1.00 96.81 359 ASN A CA 1
ATOM 2880 C C . ASN A 1 359 ? 9.598 16.121 -16.381 1.00 96.81 359 ASN A C 1
ATOM 2882 O O . ASN A 1 359 ? 9.791 17.260 -16.822 1.00 96.81 359 ASN A O 1
ATOM 2886 N N . LYS A 1 360 ? 8.375 15.622 -16.202 1.00 97.25 360 LYS A N 1
ATOM 2887 C CA . LYS A 1 360 ? 7.103 16.299 -16.481 1.00 97.25 360 LYS A CA 1
ATOM 2888 C C . LYS A 1 360 ? 6.219 16.463 -15.247 1.00 97.25 360 LYS A C 1
ATOM 2890 O O . LYS A 1 360 ? 5.064 16.864 -15.388 1.00 97.25 360 LYS A O 1
ATOM 2895 N N . ALA A 1 361 ? 6.739 16.218 -14.044 1.00 97.19 361 ALA A N 1
ATOM 2896 C CA . ALA A 1 361 ? 5.947 16.297 -12.817 1.00 97.19 361 ALA A CA 1
ATOM 2897 C C . ALA A 1 361 ? 5.237 17.651 -12.657 1.00 97.19 361 ALA A C 1
ATOM 2899 O O . ALA A 1 361 ? 4.044 17.689 -12.370 1.00 97.19 361 ALA A O 1
ATOM 2900 N N . GLU A 1 362 ? 5.930 18.767 -12.907 1.00 95.88 362 GLU A N 1
ATOM 2901 C CA . GLU A 1 362 ? 5.316 20.102 -12.858 1.00 95.88 362 GLU A CA 1
ATOM 2902 C C . GLU A 1 362 ? 4.266 20.311 -13.960 1.00 95.88 362 GLU A C 1
ATOM 2904 O O . GLU A 1 362 ? 3.205 20.873 -13.692 1.00 95.88 362 GLU A O 1
ATOM 2909 N N . LYS A 1 363 ? 4.532 19.836 -15.190 1.00 97.25 363 LYS A N 1
ATOM 2910 C CA . LYS A 1 363 ? 3.617 19.957 -16.346 1.00 97.25 363 LYS A CA 1
ATOM 2911 C C . LYS A 1 363 ? 2.255 19.340 -16.031 1.00 97.25 363 LYS A C 1
ATOM 2913 O O . LYS A 1 363 ? 1.240 19.934 -16.380 1.00 97.25 363 LYS A O 1
ATOM 2918 N N . PHE A 1 364 ? 2.253 18.176 -15.387 1.00 97.75 364 PHE A N 1
ATOM 2919 C CA . PHE A 1 364 ? 1.041 17.428 -15.057 1.00 97.75 364 PHE A CA 1
ATOM 2920 C C . PHE A 1 364 ? 0.513 17.699 -13.638 1.00 97.75 364 PHE A C 1
ATOM 2922 O O . PHE A 1 364 ? -0.491 17.122 -13.245 1.00 97.75 364 PHE A O 1
ATOM 2929 N N . GLY A 1 365 ? 1.156 18.571 -12.849 1.00 97.00 365 GLY A N 1
ATOM 2930 C CA . GLY A 1 365 ? 0.733 18.860 -11.469 1.00 97.00 365 GLY A CA 1
ATOM 2931 C C . GLY A 1 365 ? 1.013 17.734 -10.460 1.00 97.00 365 GLY A C 1
ATOM 2932 O O . GLY A 1 365 ? 0.467 17.728 -9.356 1.00 97.00 365 GLY A O 1
ATOM 2933 N N . LEU A 1 366 ? 1.889 16.795 -10.816 1.00 98.19 366 LEU A N 1
ATOM 2934 C CA . LEU A 1 366 ? 2.248 15.617 -10.024 1.00 98.19 366 LEU A CA 1
ATOM 2935 C C . LEU A 1 366 ? 3.509 15.818 -9.167 1.00 98.19 366 LEU A C 1
ATOM 2937 O O . LEU A 1 366 ? 3.847 14.973 -8.342 1.00 98.19 366 LEU A O 1
ATOM 2941 N N . ALA A 1 367 ? 4.180 16.967 -9.287 1.00 97.38 367 ALA A N 1
ATOM 2942 C CA . ALA A 1 367 ? 5.308 17.337 -8.426 1.00 97.38 367 ALA A CA 1
ATOM 2943 C C . ALA A 1 367 ? 4.904 17.524 -6.943 1.00 97.38 367 ALA A C 1
ATOM 2945 O O . ALA A 1 367 ? 5.744 17.411 -6.047 1.00 97.38 367 ALA A O 1
ATOM 2946 N N . GLY A 1 368 ? 3.615 17.768 -6.674 1.00 96.38 368 GLY A N 1
ATOM 2947 C CA . GLY A 1 368 ? 3.069 18.194 -5.382 1.00 96.38 368 GLY A CA 1
ATOM 2948 C C . GLY A 1 368 ? 2.541 19.632 -5.446 1.00 96.38 368 GLY A C 1
ATOM 2949 O O . GLY A 1 368 ? 2.339 20.176 -6.527 1.00 96.38 368 GLY A O 1
ATOM 2950 N N . ASN A 1 369 ? 2.323 20.265 -4.291 1.00 95.38 369 ASN A N 1
ATOM 2951 C CA . ASN A 1 369 ? 2.015 21.700 -4.226 1.00 95.38 369 ASN A CA 1
ATOM 2952 C C . ASN A 1 369 ? 3.183 22.449 -3.576 1.00 95.38 369 ASN A C 1
ATOM 2954 O O . ASN A 1 369 ? 3.491 22.211 -2.409 1.00 95.38 369 ASN A O 1
ATOM 2958 N N . GLU A 1 370 ? 3.804 23.372 -4.299 1.00 95.38 370 GLU A N 1
ATOM 2959 C CA . GLU A 1 370 ? 4.898 24.189 -3.774 1.00 95.38 370 GLU A CA 1
ATOM 2960 C C . GLU A 1 370 ? 4.377 25.291 -2.833 1.00 95.38 370 GLU A C 1
ATOM 2962 O O . GLU A 1 370 ? 3.330 25.904 -3.059 1.00 95.38 370 GLU A O 1
ATOM 2967 N N . THR A 1 371 ? 5.080 25.529 -1.726 1.00 94.12 371 THR A N 1
ATOM 2968 C CA . THR A 1 371 ? 4.844 26.664 -0.824 1.00 94.12 371 THR A CA 1
ATOM 2969 C C . THR A 1 371 ? 6.160 27.140 -0.208 1.00 94.12 371 THR A C 1
ATOM 2971 O O . THR A 1 371 ? 6.753 26.449 0.618 1.00 94.12 371 THR A O 1
ATOM 2974 N N . ASP A 1 372 ? 6.597 28.352 -0.558 1.00 91.62 372 ASP A N 1
ATOM 2975 C CA . ASP A 1 372 ? 7.823 28.997 -0.054 1.00 91.62 372 ASP A CA 1
ATOM 2976 C C . ASP A 1 372 ? 9.117 28.169 -0.263 1.00 91.62 372 ASP A C 1
ATOM 2978 O O . ASP A 1 372 ? 10.031 28.176 0.566 1.00 91.62 372 ASP A O 1
ATOM 2982 N N . GLY A 1 373 ? 9.201 27.460 -1.384 1.00 91.81 373 GLY A N 1
ATOM 2983 C CA . GLY A 1 373 ? 10.272 26.552 -1.784 1.00 91.81 373 GLY A CA 1
ATOM 2984 C C . GLY A 1 373 ? 10.140 25.140 -1.213 1.00 91.81 373 GLY A C 1
ATOM 2985 O O . GLY A 1 373 ? 11.074 24.351 -1.351 1.00 91.81 373 GLY A O 1
ATOM 2986 N N . TRP A 1 374 ? 9.025 24.822 -0.550 1.00 94.56 374 TRP A N 1
ATOM 2987 C CA . TRP A 1 374 ? 8.801 23.541 0.116 1.00 94.56 374 TRP A CA 1
ATOM 2988 C C . TRP A 1 374 ? 7.670 22.743 -0.523 1.00 94.56 374 TRP A C 1
ATOM 2990 O O . TRP A 1 374 ? 6.662 23.299 -0.951 1.00 94.56 374 TRP A O 1
ATOM 3000 N N . TRP A 1 375 ? 7.837 21.424 -0.515 1.00 95.56 375 TRP A N 1
ATOM 3001 C CA . TRP A 1 375 ? 6.888 20.453 -1.056 1.00 95.56 375 TRP A CA 1
ATOM 3002 C C . TRP A 1 375 ? 6.490 19.408 0.006 1.00 95.56 375 TRP A C 1
ATOM 3004 O O . TRP A 1 375 ? 6.452 19.669 1.213 1.00 95.56 375 TRP A O 1
ATOM 3014 N N . GLY A 1 376 ? 6.173 18.190 -0.429 1.00 94.88 376 GLY A N 1
ATOM 3015 C CA . GLY A 1 376 ? 5.831 17.049 0.407 1.00 94.88 376 GLY A CA 1
ATOM 3016 C C . GLY A 1 376 ? 7.017 16.313 1.035 1.00 94.88 376 GLY A C 1
ATOM 3017 O O . GLY A 1 376 ? 8.188 16.470 0.700 1.00 94.88 376 GLY A O 1
ATOM 3018 N N . HIS A 1 377 ? 6.685 15.456 1.989 1.00 96.31 377 HIS A N 1
ATOM 3019 C CA . HIS A 1 377 ? 7.574 14.422 2.500 1.00 96.31 377 HIS A CA 1
ATOM 3020 C C . HIS A 1 377 ? 7.084 13.076 1.962 1.00 96.31 377 HIS A C 1
ATOM 3022 O O . HIS A 1 377 ? 6.621 12.233 2.740 1.00 96.31 377 HIS A O 1
ATOM 3028 N N . THR A 1 378 ? 7.124 12.899 0.642 1.00 97.81 378 THR A N 1
ATOM 3029 C CA . THR A 1 378 ? 6.529 11.731 -0.006 1.00 97.81 378 THR A CA 1
ATOM 3030 C C . THR A 1 378 ? 7.344 10.485 0.331 1.00 97.81 378 THR A C 1
ATOM 3032 O O . THR A 1 378 ? 8.573 10.495 0.264 1.00 97.81 378 THR A O 1
ATOM 3035 N N . ILE A 1 379 ? 6.669 9.419 0.763 1.00 97.50 379 ILE A N 1
ATOM 3036 C CA . ILE A 1 379 ? 7.294 8.139 1.111 1.00 97.50 379 ILE A CA 1
ATOM 3037 C C . ILE A 1 379 ? 7.010 7.109 0.021 1.00 97.50 379 ILE A C 1
ATOM 3039 O O . ILE A 1 379 ? 7.911 6.771 -0.739 1.00 97.50 379 ILE A O 1
ATOM 3043 N N . GLY A 1 380 ? 5.773 6.624 -0.047 1.00 97.31 380 GLY A N 1
ATOM 3044 C CA . GLY A 1 380 ? 5.327 5.645 -1.027 1.00 97.31 380 GLY A CA 1
ATOM 3045 C C . GLY A 1 380 ? 4.232 6.210 -1.923 1.00 97.31 380 GLY A C 1
ATOM 3046 O O . GLY A 1 380 ? 3.475 7.103 -1.533 1.00 97.31 380 GLY A O 1
ATOM 3047 N N . SER A 1 381 ? 4.132 5.657 -3.122 1.00 98.38 381 SER A N 1
ATOM 3048 C CA . SER A 1 381 ? 3.099 5.971 -4.106 1.00 98.38 381 SER A CA 1
ATOM 3049 C C . SER A 1 381 ? 2.749 4.729 -4.917 1.00 98.38 381 SER A C 1
ATOM 3051 O O . SER A 1 381 ? 3.541 3.779 -4.963 1.00 98.38 381 SER A O 1
ATOM 3053 N N . GLN A 1 382 ? 1.558 4.722 -5.513 1.00 98.56 382 GLN A N 1
ATOM 3054 C CA . GLN A 1 382 ? 1.100 3.643 -6.387 1.00 98.56 382 GLN A CA 1
ATOM 3055 C C . GLN A 1 382 ? 0.033 4.152 -7.364 1.00 98.56 382 GLN A C 1
ATOM 3057 O O . GLN A 1 382 ? -0.909 4.821 -6.925 1.00 98.56 382 GLN A O 1
ATOM 3062 N N . TRP A 1 383 ? 0.184 3.790 -8.643 1.00 98.62 383 TRP A N 1
ATOM 3063 C CA . TRP A 1 383 ? -0.823 3.994 -9.687 1.00 98.62 383 TRP A CA 1
ATOM 3064 C C . TRP A 1 383 ? -1.934 2.949 -9.621 1.00 98.62 383 TRP A C 1
ATOM 3066 O O . TRP A 1 383 ? -1.662 1.783 -9.311 1.00 98.62 383 TRP A O 1
ATOM 3076 N N . ALA A 1 384 ? -3.158 3.365 -9.929 1.00 97.75 384 ALA A N 1
ATOM 3077 C CA . ALA A 1 384 ? -4.346 2.521 -10.021 1.00 97.75 384 ALA A CA 1
ATOM 3078 C C . ALA A 1 384 ? -5.442 3.242 -10.816 1.00 97.75 384 ALA A C 1
ATOM 3080 O O . ALA A 1 384 ? -5.445 4.458 -10.833 1.00 97.75 384 ALA A O 1
ATOM 3081 N N . ASP A 1 385 ? -6.368 2.502 -11.416 1.00 97.38 385 ASP A N 1
ATOM 3082 C CA . ASP A 1 385 ? -7.636 3.037 -11.938 1.00 97.38 385 ASP A CA 1
ATOM 3083 C C . ASP A 1 385 ? -8.676 2.964 -10.805 1.00 97.38 385 ASP A C 1
ATOM 3085 O O . ASP A 1 385 ? -9.137 1.868 -10.450 1.00 97.38 385 ASP A O 1
ATOM 3089 N N . ILE A 1 386 ? -8.939 4.088 -10.129 1.00 96.38 386 ILE A N 1
ATOM 3090 C CA . ILE A 1 386 ? -9.709 4.117 -8.869 1.00 96.38 386 ILE A CA 1
ATOM 3091 C C . ILE A 1 386 ? -11.214 4.256 -9.090 1.00 96.38 386 ILE A C 1
ATOM 3093 O O . ILE A 1 386 ? -11.990 3.925 -8.184 1.00 96.38 386 ILE A O 1
ATOM 3097 N N . ASP A 1 387 ? -11.631 4.747 -10.254 1.00 95.00 387 ASP A N 1
ATOM 3098 C CA . ASP A 1 387 ? -13.029 5.013 -10.593 1.00 95.00 387 ASP A CA 1
ATOM 3099 C C . ASP A 1 387 ? -13.545 4.179 -11.782 1.00 95.00 387 ASP A C 1
ATOM 3101 O O . ASP A 1 387 ? -14.748 4.185 -12.062 1.00 95.00 387 ASP A O 1
ATOM 3105 N N . SER A 1 388 ? -12.678 3.341 -12.366 1.00 93.81 388 SER A N 1
ATOM 3106 C CA . SER A 1 388 ? -12.982 2.434 -13.478 1.00 93.81 388 SER A CA 1
ATOM 3107 C C . SER A 1 388 ? -13.302 3.154 -14.791 1.00 93.81 388 SER A C 1
ATOM 3109 O O . SER A 1 388 ? -14.078 2.646 -15.613 1.00 93.81 388 SER A O 1
ATOM 3111 N N . ASP A 1 389 ? -12.717 4.334 -15.005 1.00 93.56 389 ASP A N 1
ATOM 3112 C CA . ASP A 1 389 ? -12.812 5.075 -16.265 1.00 93.56 389 ASP A CA 1
ATOM 3113 C C . ASP A 1 389 ? -11.742 4.648 -17.297 1.00 93.56 389 ASP A C 1
ATOM 3115 O O . ASP A 1 389 ? -11.841 4.934 -18.501 1.00 93.56 389 ASP A O 1
ATOM 3119 N N . GLY A 1 390 ? -10.776 3.849 -16.835 1.00 92.81 390 GLY A N 1
ATOM 3120 C CA . GLY A 1 390 ? -9.731 3.228 -17.623 1.00 92.81 390 GLY A CA 1
ATOM 3121 C C . GLY A 1 390 ? -8.479 4.075 -17.793 1.00 92.81 390 GLY A C 1
ATOM 3122 O O . GLY A 1 390 ? -7.616 3.659 -18.575 1.00 92.81 390 GLY A O 1
ATOM 3123 N N . ASP A 1 391 ? -8.360 5.248 -17.170 1.00 95.19 391 ASP A N 1
ATOM 3124 C CA . ASP A 1 391 ? -7.101 5.968 -16.991 1.00 95.19 391 ASP A CA 1
ATOM 3125 C C . ASP A 1 391 ? -6.418 5.680 -15.642 1.00 95.19 391 ASP A C 1
ATOM 3127 O O . ASP A 1 391 ? -6.837 4.808 -14.885 1.00 95.19 391 ASP A O 1
ATOM 3131 N N . TRP A 1 392 ? -5.207 6.216 -15.476 1.00 97.88 392 TRP A N 1
ATOM 3132 C CA . TRP A 1 392 ? -4.364 5.907 -14.326 1.00 97.88 392 TRP A CA 1
ATOM 3133 C C . TRP A 1 392 ? -4.347 7.077 -13.357 1.00 97.88 392 TRP A C 1
ATOM 3135 O O . TRP A 1 392 ? -3.786 8.131 -13.662 1.00 97.88 392 TRP A O 1
ATOM 3145 N N . ASP A 1 393 ? -4.857 6.838 -12.158 1.00 98.56 393 ASP A N 1
ATOM 3146 C CA . ASP A 1 393 ? -4.784 7.727 -11.008 1.00 98.56 393 ASP A CA 1
ATOM 3147 C C . ASP A 1 393 ? -3.558 7.433 -10.153 1.00 98.56 393 ASP A C 1
ATOM 3149 O O . ASP A 1 393 ? -2.963 6.349 -10.197 1.00 98.56 393 ASP A O 1
ATOM 3153 N N . LEU A 1 394 ? -3.208 8.378 -9.281 1.00 98.75 394 LEU A N 1
ATOM 3154 C CA . LEU A 1 394 ? -2.033 8.259 -8.425 1.00 98.75 394 LEU A CA 1
ATOM 3155 C C . LEU A 1 394 ? -2.329 8.631 -6.976 1.00 98.75 394 LEU A C 1
ATOM 3157 O O . LEU A 1 394 ? -2.747 9.745 -6.664 1.00 98.75 394 LEU A O 1
ATOM 3161 N N . LEU A 1 395 ? -1.970 7.750 -6.041 1.00 98.75 395 LEU A N 1
ATOM 3162 C CA . LEU A 1 395 ? -1.866 8.128 -4.631 1.00 98.75 395 LEU A CA 1
ATOM 3163 C C . LEU A 1 395 ? -0.414 8.402 -4.243 1.00 98.75 395 LEU A C 1
ATOM 3165 O O . LEU A 1 395 ? 0.463 7.568 -4.465 1.00 98.75 395 LEU A O 1
ATOM 3169 N N . THR A 1 396 ? -0.182 9.508 -3.533 1.00 98.62 396 THR A N 1
ATOM 3170 C CA . THR A 1 396 ? 1.095 9.810 -2.874 1.00 98.62 396 THR A CA 1
ATOM 3171 C C . THR A 1 396 ? 0.924 9.895 -1.357 1.00 98.62 396 THR A C 1
ATOM 3173 O O . THR A 1 396 ? 0.122 10.664 -0.821 1.00 98.62 396 THR A O 1
ATOM 3176 N N . CYS A 1 397 ? 1.673 9.081 -0.616 1.00 98.25 397 CYS A N 1
ATOM 3177 C CA . CYS A 1 397 ? 1.662 9.083 0.844 1.00 98.25 397 CYS A CA 1
ATOM 3178 C C . CYS A 1 397 ? 2.720 10.040 1.390 1.00 98.25 397 CYS A C 1
ATOM 3180 O O . CYS A 1 397 ? 3.908 9.856 1.141 1.00 98.25 397 CYS A O 1
ATOM 3182 N N . ASN A 1 398 ? 2.296 11.030 2.177 1.00 97.00 398 ASN A N 1
ATOM 3183 C CA . ASN A 1 398 ? 3.183 12.057 2.714 1.00 97.00 398 ASN A CA 1
ATOM 3184 C C . ASN A 1 398 ? 3.300 11.998 4.240 1.00 97.00 398 ASN A C 1
ATOM 3186 O O . ASN A 1 398 ? 2.301 11.840 4.952 1.00 97.00 398 ASN A O 1
ATOM 3190 N N . LEU A 1 399 ? 4.512 12.249 4.747 1.00 94.69 399 LEU A N 1
ATOM 3191 C CA . LEU A 1 399 ? 4.742 12.539 6.161 1.00 94.69 399 LEU A CA 1
ATOM 3192 C C . LEU A 1 399 ? 4.517 14.029 6.453 1.00 94.69 399 LEU A C 1
ATOM 3194 O O . LEU A 1 399 ? 5.438 14.839 6.513 1.00 94.69 399 LEU A O 1
ATOM 3198 N N . ALA A 1 400 ? 3.266 14.388 6.687 1.00 91.06 400 ALA A N 1
ATOM 3199 C CA . ALA A 1 400 ? 2.834 15.762 6.864 1.00 91.06 400 ALA A CA 1
ATOM 3200 C C . ALA A 1 400 ? 2.683 16.114 8.355 1.00 91.06 400 ALA A C 1
ATOM 3202 O O . ALA A 1 400 ? 1.605 16.014 8.946 1.00 91.06 400 ALA A O 1
ATOM 3203 N N . HIS A 1 401 ? 3.785 16.519 8.994 1.00 87.88 401 HIS A N 1
ATOM 3204 C CA . HIS A 1 401 ? 3.774 16.935 10.399 1.00 87.88 401 HIS A CA 1
ATOM 3205 C C . HIS A 1 401 ? 2.789 18.091 10.642 1.00 87.88 401 HIS A C 1
ATOM 3207 O O . HIS A 1 401 ? 2.870 19.094 9.938 1.00 87.88 401 HIS A O 1
ATOM 3213 N N . PRO A 1 402 ? 1.954 18.058 11.704 1.00 81.38 402 PRO A N 1
ATOM 3214 C CA . PRO A 1 402 ? 1.042 19.161 12.026 1.00 81.38 402 PRO A CA 1
ATOM 3215 C C . PRO A 1 402 ? 1.723 20.528 12.158 1.00 81.38 402 PRO A C 1
ATOM 3217 O O . PRO A 1 402 ? 1.103 21.550 11.906 1.00 81.38 402 PRO A O 1
ATOM 3220 N N . ARG A 1 403 ? 3.013 20.554 12.523 1.00 75.69 403 ARG A N 1
ATOM 3221 C CA . ARG A 1 403 ? 3.821 21.780 12.598 1.00 75.69 403 ARG A CA 1
ATOM 3222 C C . ARG A 1 403 ? 4.155 22.385 11.223 1.00 75.69 403 ARG A C 1
ATOM 3224 O O . ARG A 1 403 ? 4.478 23.565 11.162 1.00 75.69 403 ARG A O 1
ATOM 3231 N N . TYR A 1 404 ? 4.145 21.581 10.164 1.00 79.94 404 TYR A N 1
ATOM 3232 C CA . TYR A 1 404 ? 4.566 21.949 8.807 1.00 79.94 404 TYR A CA 1
ATOM 3233 C C . TYR A 1 404 ? 3.418 21.886 7.798 1.00 79.94 404 TYR A C 1
ATOM 3235 O O . TYR A 1 404 ? 3.628 22.089 6.614 1.00 79.94 404 TYR A O 1
ATOM 3243 N N . ILE A 1 405 ? 2.198 21.613 8.257 1.00 83.06 405 ILE A N 1
ATOM 3244 C CA . ILE A 1 405 ? 1.045 21.321 7.401 1.00 83.06 405 ILE A CA 1
ATOM 3245 C C . ILE A 1 405 ? 0.585 22.502 6.532 1.00 83.06 405 ILE A C 1
ATOM 3247 O O . ILE A 1 405 ? -0.197 22.309 5.605 1.00 83.06 405 ILE A O 1
ATOM 3251 N N . ASP A 1 406 ? 1.066 23.707 6.845 1.00 82.50 406 ASP A N 1
ATOM 3252 C CA . ASP A 1 406 ? 0.784 24.935 6.102 1.00 82.50 406 ASP A CA 1
ATOM 3253 C C . ASP A 1 406 ? 1.621 25.055 4.821 1.00 82.50 406 ASP A C 1
ATOM 3255 O O . ASP A 1 406 ? 1.240 25.802 3.927 1.00 82.50 406 ASP A O 1
ATOM 3259 N N . PHE A 1 407 ? 2.747 24.338 4.738 1.00 87.50 407 PHE A N 1
ATOM 3260 C CA . PHE A 1 407 ? 3.674 24.387 3.601 1.00 87.50 407 PHE A CA 1
ATOM 3261 C C . PHE A 1 407 ? 4.163 23.005 3.139 1.00 87.50 407 PHE A C 1
ATOM 3263 O O . PHE A 1 407 ? 4.900 22.908 2.169 1.00 87.50 407 PHE A O 1
ATOM 3270 N N . SER A 1 408 ? 3.780 21.927 3.830 1.00 92.62 408 SER A N 1
ATOM 3271 C CA . SER A 1 408 ? 4.110 20.551 3.467 1.00 92.62 408 SER A CA 1
ATOM 3272 C C . SER A 1 408 ? 2.873 19.821 2.968 1.00 92.62 408 SER A C 1
ATOM 3274 O O . SER A 1 408 ? 1.806 19.879 3.590 1.00 92.62 408 SER A O 1
ATOM 3276 N N . ASN A 1 409 ? 3.011 19.119 1.844 1.00 95.25 409 ASN A N 1
ATOM 3277 C CA . ASN A 1 409 ? 1.892 18.406 1.239 1.00 95.25 409 ASN A CA 1
ATOM 3278 C C . ASN A 1 409 ? 1.382 17.292 2.156 1.00 95.25 409 ASN A C 1
ATOM 3280 O O . ASN A 1 409 ? 2.150 16.563 2.780 1.00 95.25 409 ASN A O 1
ATOM 3284 N N . LYS A 1 410 ? 0.055 17.162 2.226 1.00 95.56 410 LYS A N 1
ATOM 3285 C CA . LYS A 1 410 ? -0.630 16.001 2.814 1.00 95.56 410 LYS A CA 1
ATOM 3286 C C . LYS A 1 410 ? -0.525 14.826 1.850 1.00 95.56 410 LYS A C 1
ATOM 3288 O O . LYS A 1 410 ? -0.014 14.971 0.750 1.00 95.56 410 LYS A O 1
ATOM 3293 N N . THR A 1 411 ? -1.028 13.655 2.240 1.00 97.44 411 THR A N 1
ATOM 3294 C CA . THR A 1 411 ? -1.363 12.632 1.238 1.00 97.44 411 THR A CA 1
ATOM 3295 C C . THR A 1 411 ? -2.202 13.273 0.134 1.00 97.44 411 THR A C 1
ATOM 3297 O O . THR A 1 411 ? -3.059 14.103 0.447 1.00 97.44 411 THR A O 1
ATOM 3300 N N . MET A 1 412 ? -1.939 12.911 -1.114 1.00 98.25 412 MET A N 1
ATOM 3301 C CA . MET A 1 412 ? -2.680 13.405 -2.275 1.00 98.25 412 MET A CA 1
ATOM 3302 C C . MET A 1 412 ? -3.218 12.195 -3.032 1.00 98.25 412 MET A C 1
ATOM 3304 O O . MET A 1 412 ? -2.524 11.180 -3.131 1.00 98.25 412 MET A O 1
ATOM 3308 N N . LEU A 1 413 ? -4.468 12.288 -3.476 1.00 98.75 413 LEU A N 1
ATOM 3309 C CA . LEU A 1 413 ? -5.109 11.305 -4.347 1.00 98.75 413 LEU A CA 1
ATOM 3310 C C . LEU A 1 413 ? -5.416 12.040 -5.641 1.00 98.75 413 LEU A C 1
ATOM 3312 O O . LEU A 1 413 ? -6.339 12.845 -5.657 1.00 98.75 413 LEU A O 1
ATOM 3316 N N . TYR A 1 414 ? -4.586 11.840 -6.652 1.00 98.69 414 TYR A N 1
ATOM 3317 C CA . TYR A 1 414 ? -4.716 12.486 -7.944 1.00 98.69 414 TYR A CA 1
ATOM 3318 C C . TYR A 1 414 ? -5.655 11.671 -8.819 1.00 98.69 414 TYR A C 1
ATOM 3320 O O . TYR A 1 414 ? -5.258 10.599 -9.260 1.00 98.69 414 TYR A O 1
ATOM 3328 N N . GLU A 1 415 ? -6.862 12.190 -9.023 1.00 98.44 415 GLU A N 1
ATOM 3329 C CA . GLU A 1 415 ? -7.782 11.737 -10.068 1.00 98.44 415 GLU A CA 1
ATOM 3330 C C . GLU A 1 415 ? -7.260 12.246 -11.407 1.00 98.44 415 GLU A C 1
ATOM 3332 O O . GLU A 1 415 ? -6.898 13.428 -11.503 1.00 98.44 415 GLU A O 1
ATOM 3337 N N . ASN A 1 416 ? -7.165 11.362 -12.388 1.00 98.06 416 ASN A N 1
ATOM 3338 C CA . ASN A 1 416 ? -6.801 11.688 -13.752 1.00 98.06 416 ASN A CA 1
ATOM 3339 C C . ASN A 1 416 ? -8.080 11.782 -14.590 1.00 98.06 416 ASN A C 1
ATOM 3341 O O . ASN A 1 416 ? -8.961 10.949 -14.493 1.00 98.06 416 ASN A O 1
ATOM 3345 N N . GLU A 1 417 ? -8.213 12.847 -15.376 1.00 96.31 417 GLU A N 1
ATOM 3346 C CA . GLU A 1 417 ? -9.239 12.917 -16.411 1.00 96.31 417 GLU A CA 1
ATOM 3347 C C . GLU A 1 417 ? -8.559 13.319 -17.722 1.00 96.31 417 GLU A C 1
ATOM 3349 O O . GLU A 1 417 ? -8.443 14.501 -18.055 1.00 96.31 417 GLU A O 1
ATOM 3354 N N . ASN A 1 418 ? -8.105 12.338 -18.506 1.00 93.94 418 ASN A N 1
ATOM 3355 C CA . ASN A 1 418 ? -7.405 12.579 -19.781 1.00 93.94 418 ASN A CA 1
ATOM 3356 C C . ASN A 1 418 ? -6.115 13.424 -19.643 1.00 93.94 418 ASN A C 1
ATOM 3358 O O . ASN A 1 418 ? -5.898 14.376 -20.398 1.00 93.94 418 ASN A O 1
ATOM 3362 N N . LEU A 1 419 ? -5.236 13.037 -18.716 1.00 96.75 419 LEU A N 1
ATOM 3363 C CA . LEU A 1 419 ? -3.966 13.696 -18.360 1.00 96.75 419 LEU A CA 1
ATOM 3364 C C . LEU A 1 419 ? -4.119 15.039 -17.636 1.00 96.75 419 LEU A C 1
ATOM 3366 O O . LEU A 1 419 ? -3.138 15.774 -17.472 1.00 96.75 419 LEU A O 1
ATOM 3370 N N . GLU A 1 420 ? -5.327 15.359 -17.173 1.00 97.44 420 GLU A N 1
ATOM 3371 C CA . GLU A 1 420 ? -5.572 16.445 -16.229 1.00 97.44 420 GLU A CA 1
ATOM 3372 C C . GLU A 1 420 ? -5.690 15.869 -14.814 1.00 97.44 420 GLU A C 1
ATOM 3374 O O . GLU A 1 420 ? -6.711 15.299 -14.448 1.00 97.44 420 GLU A O 1
ATOM 3379 N N . PHE A 1 421 ? -4.638 16.025 -14.005 1.00 98.31 421 PHE A N 1
ATOM 3380 C CA . PHE A 1 421 ? -4.606 15.492 -12.643 1.00 98.31 421 PHE A CA 1
ATOM 3381 C C . PHE A 1 421 ? -5.127 16.490 -11.607 1.00 98.31 421 PHE A C 1
ATOM 3383 O O . PHE A 1 421 ? -4.726 17.662 -11.578 1.00 98.31 421 PHE A O 1
ATOM 3390 N N . ARG A 1 422 ? -5.954 16.012 -10.673 1.00 97.38 422 ARG A N 1
ATOM 3391 C CA . ARG A 1 422 ? -6.503 16.815 -9.571 1.00 97.38 422 ARG A CA 1
ATOM 3392 C C . ARG A 1 422 ? -6.430 16.072 -8.244 1.00 97.38 422 ARG A C 1
ATOM 3394 O O . ARG A 1 422 ? -6.901 14.953 -8.133 1.00 97.38 422 ARG A O 1
ATOM 3401 N N . ASP A 1 423 ? -5.913 16.720 -7.196 1.00 98.12 423 ASP A N 1
ATOM 3402 C CA . ASP A 1 423 ? -6.001 16.159 -5.838 1.00 98.12 423 ASP A CA 1
ATOM 3403 C C . ASP A 1 423 ? -7.454 16.180 -5.339 1.00 98.12 423 ASP A C 1
ATOM 3405 O O . ASP A 1 423 ? -8.038 17.249 -5.139 1.00 98.12 423 ASP A O 1
ATOM 3409 N N . ILE A 1 424 ? -8.009 14.990 -5.118 1.00 98.19 424 ILE A N 1
ATOM 3410 C CA . ILE A 1 424 ? -9.370 14.744 -4.637 1.00 98.19 424 ILE A CA 1
ATOM 3411 C C . ILE A 1 424 ? -9.406 14.152 -3.230 1.00 98.19 424 ILE A C 1
ATOM 3413 O O . ILE A 1 424 ? -10.464 13.721 -2.771 1.00 98.19 424 ILE A O 1
ATOM 3417 N N . ARG A 1 425 ? -8.275 14.079 -2.507 1.00 98.12 425 ARG A N 1
ATOM 3418 C CA . ARG A 1 425 ? -8.191 13.327 -1.238 1.00 98.12 425 ARG A CA 1
ATOM 3419 C C . ARG A 1 425 ? -9.320 13.686 -0.264 1.00 98.12 425 ARG A C 1
ATOM 3421 O O . ARG A 1 425 ? -9.878 12.809 0.402 1.00 98.12 425 ARG A O 1
ATOM 3428 N N . ALA A 1 426 ? -9.596 14.980 -0.094 1.00 96.75 426 ALA A N 1
ATOM 3429 C CA . ALA A 1 426 ? -10.574 15.433 0.891 1.00 96.75 426 ALA A CA 1
ATOM 3430 C C . ALA A 1 426 ? -12.012 15.112 0.457 1.00 96.75 426 ALA A C 1
ATOM 3432 O O . ALA A 1 426 ? -12.811 14.682 1.292 1.00 96.75 426 ALA A O 1
ATOM 3433 N N . GLU A 1 427 ? -12.316 15.313 -0.823 1.00 97.94 427 GLU A N 1
ATOM 3434 C CA . GLU A 1 427 ? -13.583 15.001 -1.482 1.00 97.94 427 GLU A CA 1
ATOM 3435 C C . GLU A 1 427 ? -13.869 13.498 -1.421 1.00 97.94 427 GLU A C 1
ATOM 3437 O O . GLU A 1 427 ? -14.960 13.095 -1.021 1.00 97.94 427 GLU A O 1
ATOM 3442 N N . ALA A 1 428 ? -12.844 12.685 -1.679 1.00 98.19 428 ALA A N 1
ATOM 3443 C CA . ALA A 1 428 ? -12.890 11.231 -1.660 1.00 98.19 428 ALA A CA 1
ATOM 3444 C C . ALA A 1 428 ? -13.004 10.634 -0.246 1.00 98.19 428 ALA A C 1
ATOM 3446 O O . ALA A 1 428 ? -13.166 9.431 -0.081 1.00 98.19 428 ALA A O 1
ATOM 3447 N N . GLY A 1 429 ? -12.922 11.436 0.819 1.00 97.50 429 GLY A N 1
ATOM 3448 C CA . GLY A 1 429 ? -13.096 10.937 2.188 1.00 97.50 429 GLY A CA 1
ATOM 3449 C C . GLY A 1 429 ? -11.826 10.384 2.852 1.00 97.50 429 GLY A C 1
ATOM 3450 O O . GLY A 1 429 ? -11.879 9.937 4.005 1.00 97.50 429 GLY A O 1
ATOM 3451 N N . ILE A 1 430 ? -10.668 10.453 2.187 1.00 98.06 430 ILE A N 1
ATOM 3452 C CA . ILE A 1 430 ? -9.398 9.948 2.723 1.00 98.06 430 ILE A CA 1
ATOM 3453 C C . ILE A 1 430 ? -8.894 10.887 3.826 1.00 98.06 430 ILE A C 1
ATOM 3455 O O . ILE A 1 430 ? -8.585 12.067 3.612 1.00 98.06 430 ILE A O 1
ATOM 3459 N N . LYS A 1 431 ? -8.808 10.370 5.056 1.00 95.56 431 LYS A N 1
ATOM 3460 C CA . LYS A 1 431 ? -8.449 11.176 6.229 1.00 95.56 431 LYS A CA 1
ATOM 3461 C C . LYS A 1 431 ? -6.991 11.605 6.175 1.00 95.56 431 LYS A C 1
ATOM 3463 O O . LYS A 1 431 ? -6.109 10.854 5.777 1.00 95.56 431 LYS A O 1
ATOM 3468 N N . PHE A 1 432 ? -6.730 12.802 6.673 1.00 93.94 432 PHE A N 1
ATOM 3469 C CA . PHE A 1 432 ? -5.398 13.237 7.030 1.00 93.94 432 PHE A CA 1
ATOM 3470 C C . PHE A 1 432 ? -4.855 12.356 8.161 1.00 93.94 432 PHE A C 1
ATOM 3472 O O . PHE A 1 432 ? -5.460 12.239 9.230 1.00 93.94 432 PHE A O 1
ATOM 3479 N N . ALA A 1 433 ? -3.672 11.795 7.939 1.00 93.38 433 ALA A N 1
ATOM 3480 C CA . ALA A 1 433 ? -2.827 11.241 8.978 1.00 93.38 433 ALA A CA 1
ATOM 3481 C C . ALA A 1 433 ? -1.409 11.775 8.781 1.00 93.38 433 ALA A C 1
ATOM 3483 O O . ALA A 1 433 ? -0.914 11.843 7.661 1.00 93.38 433 ALA A O 1
ATOM 3484 N N . GLU A 1 434 ? -0.746 12.126 9.881 1.00 92.06 434 GLU A N 1
ATOM 3485 C CA . GLU A 1 434 ? 0.604 12.704 9.875 1.00 92.06 434 GLU A CA 1
ATOM 3486 C C . GLU A 1 434 ? 1.646 11.847 9.138 1.00 92.06 434 GLU A C 1
ATOM 3488 O O . GLU A 1 434 ? 2.662 12.365 8.694 1.00 92.06 434 GLU A O 1
ATOM 3493 N N . THR A 1 435 ? 1.446 10.532 9.084 1.00 95.06 435 THR A N 1
ATOM 3494 C CA . THR A 1 435 ? 2.511 9.566 8.790 1.00 95.06 435 THR A CA 1
ATOM 3495 C C . THR A 1 435 ? 2.092 8.484 7.810 1.00 95.06 435 THR A C 1
ATOM 3497 O O . THR A 1 435 ? 2.542 7.348 7.965 1.00 95.06 435 THR A O 1
ATOM 3500 N N . HIS A 1 436 ? 1.202 8.786 6.863 1.00 97.12 436 HIS A N 1
ATOM 3501 C CA . HIS A 1 436 ? 0.944 7.848 5.771 1.00 97.12 436 HIS A CA 1
ATOM 3502 C C . HIS A 1 436 ? 2.265 7.501 5.075 1.00 97.12 436 HIS A C 1
ATOM 3504 O O . HIS A 1 436 ? 3.088 8.382 4.835 1.00 97.12 436 HIS A O 1
ATOM 3510 N N . SER A 1 437 ? 2.481 6.212 4.812 1.00 96.56 437 SER A N 1
ATOM 3511 C CA . SER A 1 437 ? 3.767 5.701 4.330 1.00 96.56 437 SER A CA 1
ATOM 3512 C C . SER A 1 437 ? 3.616 4.936 3.026 1.00 96.56 437 SER A C 1
ATOM 3514 O O . SER A 1 437 ? 3.997 5.452 1.988 1.00 96.56 437 SER A O 1
ATOM 3516 N N . GLU A 1 438 ? 3.057 3.728 3.075 1.00 97.81 438 GLU A N 1
ATOM 3517 C CA . GLU A 1 438 ? 2.914 2.856 1.904 1.00 97.81 438 GLU A CA 1
ATOM 3518 C C . GLU A 1 438 ? 1.442 2.589 1.593 1.00 97.81 438 GLU A C 1
ATOM 3520 O O . GLU A 1 438 ? 0.736 2.127 2.506 1.00 97.81 438 GLU A O 1
ATOM 3525 N N . PRO A 1 439 ? 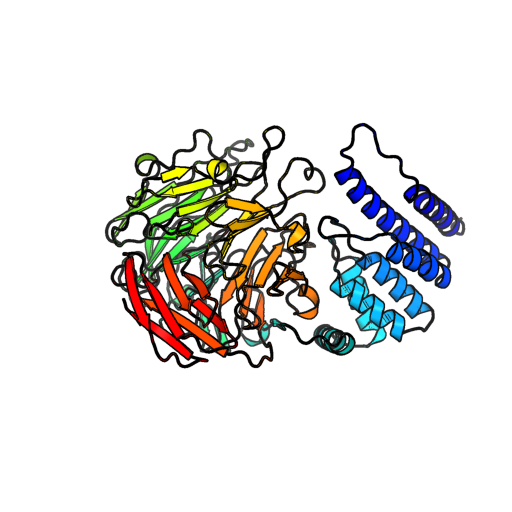1.002 2.830 0.345 1.00 98.25 439 PRO A N 1
ATOM 3526 C CA . PRO A 1 439 ? -0.307 2.420 -0.139 1.00 98.25 439 PRO A CA 1
ATOM 3527 C C . PRO A 1 439 ? -0.321 1.008 -0.730 1.00 98.25 439 PRO A C 1
ATOM 3529 O O . PRO A 1 439 ? 0.714 0.457 -1.110 1.00 98.25 439 PRO A O 1
ATOM 3532 N N . CYS A 1 440 ? -1.511 0.424 -0.788 1.00 98.62 440 CYS A N 1
ATOM 3533 C CA . CYS A 1 440 ? -1.809 -0.846 -1.432 1.00 98.62 440 CYS A CA 1
ATOM 3534 C C . CYS A 1 440 ? -3.232 -0.779 -1.986 1.00 98.62 440 CYS A C 1
ATOM 3536 O O . CYS A 1 440 ? -4.181 -0.710 -1.200 1.00 98.62 440 CYS A O 1
ATOM 3538 N N . TRP A 1 441 ? -3.348 -0.785 -3.311 1.00 98.75 441 TRP A N 1
ATOM 3539 C CA . TRP A 1 441 ? -4.618 -0.931 -4.017 1.00 98.75 441 TRP A CA 1
ATOM 3540 C C . TRP A 1 441 ? -4.929 -2.409 -4.266 1.00 98.75 441 TRP A C 1
ATOM 3542 O O . TRP A 1 441 ? -4.048 -3.148 -4.713 1.00 98.75 441 TRP A O 1
ATOM 3552 N N . ALA A 1 442 ? -6.155 -2.831 -3.957 1.00 98.44 442 ALA A N 1
ATOM 3553 C CA . ALA A 1 442 ? -6.702 -4.153 -4.273 1.00 98.44 442 ALA A CA 1
ATOM 3554 C C . ALA A 1 442 ? -8.233 -4.125 -4.166 1.00 98.44 442 ALA A C 1
ATOM 3556 O O . ALA A 1 442 ? -8.769 -3.317 -3.421 1.00 98.44 442 ALA A O 1
ATOM 3557 N N . ASP A 1 443 ? -8.928 -5.002 -4.879 1.00 98.44 443 ASP A N 1
ATOM 3558 C CA . ASP A 1 443 ? -10.376 -5.195 -4.736 1.00 98.44 443 ASP A CA 1
ATOM 3559 C C . ASP A 1 443 ? -10.610 -6.226 -3.618 1.00 98.44 443 ASP A C 1
ATOM 3561 O O . ASP A 1 443 ? -10.428 -7.420 -3.835 1.00 98.44 443 ASP A O 1
ATOM 3565 N N . PHE A 1 444 ? -10.877 -5.784 -2.381 1.00 98.69 444 PHE A N 1
ATOM 3566 C CA . PHE A 1 444 ? -10.940 -6.701 -1.229 1.00 98.69 444 PHE A CA 1
ATOM 3567 C C . PHE A 1 444 ? -12.336 -7.285 -0.992 1.00 98.69 444 PHE A C 1
ATOM 3569 O O . PHE A 1 444 ? -12.505 -8.162 -0.140 1.00 98.69 444 PHE A O 1
ATOM 3576 N N . ASN A 1 445 ? -13.360 -6.763 -1.659 1.00 97.88 445 ASN A N 1
ATOM 3577 C CA . ASN A 1 445 ? -14.741 -7.226 -1.542 1.00 97.88 445 ASN A CA 1
ATOM 3578 C C . ASN A 1 445 ? -15.312 -7.744 -2.868 1.00 97.88 445 ASN A C 1
ATOM 3580 O O . ASN A 1 445 ? -16.513 -8.020 -2.916 1.00 97.88 445 ASN A O 1
ATOM 3584 N N . ASN A 1 446 ? -14.463 -7.891 -3.886 1.00 98.00 446 ASN A N 1
ATOM 3585 C CA . ASN A 1 446 ? -14.751 -8.378 -5.229 1.00 98.00 446 ASN A CA 1
ATOM 3586 C C . ASN A 1 446 ? -15.849 -7.591 -5.962 1.00 98.00 446 ASN A C 1
ATOM 3588 O O . ASN A 1 446 ? -16.531 -8.134 -6.835 1.00 98.00 446 ASN A O 1
ATOM 3592 N N . ASP A 1 447 ? -16.050 -6.316 -5.618 1.00 96.44 447 ASP A N 1
ATOM 3593 C CA . ASP A 1 447 ? -17.105 -5.504 -6.230 1.00 96.44 447 ASP A CA 1
ATOM 3594 C C . ASP A 1 447 ? -16.690 -4.850 -7.560 1.00 96.44 447 ASP A C 1
ATOM 3596 O O . ASP A 1 447 ? -17.544 -4.308 -8.271 1.00 96.44 447 ASP A O 1
ATOM 3600 N N . GLY A 1 448 ? -15.417 -4.993 -7.939 1.00 95.69 448 GLY A N 1
ATOM 3601 C CA . GLY A 1 448 ? -14.810 -4.473 -9.159 1.00 95.69 448 GLY A CA 1
ATOM 3602 C C . GLY A 1 448 ? -14.065 -3.156 -8.981 1.00 95.69 448 GLY A C 1
ATOM 3603 O O . GLY A 1 448 ? -13.284 -2.788 -9.866 1.00 95.69 448 GLY A O 1
ATOM 3604 N N . TYR A 1 449 ? -14.249 -2.472 -7.851 1.00 97.12 449 TYR A N 1
ATOM 3605 C CA . TYR A 1 449 ? -13.586 -1.210 -7.545 1.00 97.12 449 TYR A CA 1
ATOM 3606 C C . TYR A 1 449 ? -12.383 -1.437 -6.628 1.00 97.12 449 TYR A C 1
ATOM 3608 O O . TYR A 1 449 ? -12.417 -2.224 -5.687 1.00 97.12 449 TYR A O 1
ATOM 3616 N N . LEU A 1 450 ? -11.282 -0.729 -6.891 1.00 98.44 450 LEU A N 1
ATOM 3617 C CA . LEU A 1 450 ? -10.094 -0.837 -6.046 1.00 98.44 450 LEU A CA 1
ATOM 3618 C C . LEU A 1 450 ? -10.308 -0.131 -4.702 1.00 98.44 450 LEU A C 1
ATOM 3620 O O . LEU A 1 450 ? -10.607 1.065 -4.640 1.00 98.44 450 LEU A O 1
ATOM 3624 N N . ASP A 1 451 ? -10.075 -0.870 -3.622 1.00 98.81 451 ASP A N 1
ATOM 3625 C CA . ASP A 1 451 ? -9.993 -0.387 -2.251 1.00 98.81 451 ASP A CA 1
ATOM 3626 C C . ASP A 1 451 ? -8.566 0.028 -1.890 1.00 98.81 451 ASP A C 1
ATOM 3628 O O . ASP A 1 451 ? -7.581 -0.430 -2.476 1.00 98.81 451 ASP A O 1
ATOM 3632 N N . LEU A 1 452 ? -8.437 0.854 -0.849 1.00 98.88 452 LEU A N 1
ATOM 3633 C CA . LEU A 1 452 ? -7.156 1.417 -0.437 1.00 98.88 452 LEU A CA 1
ATOM 3634 C C . LEU A 1 452 ? -6.763 1.016 0.982 1.00 98.88 452 LEU A C 1
ATOM 3636 O O . LEU A 1 452 ? -7.384 1.429 1.967 1.00 98.88 452 LEU A O 1
ATOM 3640 N N . TYR A 1 453 ? -5.637 0.320 1.114 1.00 98.94 453 TYR A N 1
ATOM 3641 C CA . TYR A 1 453 ? -4.952 0.171 2.393 1.00 98.94 453 TYR A CA 1
ATOM 3642 C C . TYR A 1 453 ? -3.729 1.091 2.477 1.00 98.94 453 TYR A C 1
ATOM 3644 O O . TYR A 1 453 ? -2.877 1.090 1.595 1.00 98.94 453 TYR A O 1
ATOM 3652 N N . ILE A 1 454 ? -3.596 1.847 3.571 1.00 98.69 454 ILE A N 1
ATOM 3653 C CA . ILE A 1 454 ? -2.453 2.737 3.818 1.00 98.69 454 ILE A CA 1
ATOM 3654 C C . ILE A 1 454 ? -1.808 2.407 5.162 1.00 98.69 454 ILE A C 1
ATOM 3656 O O . ILE A 1 454 ? -2.447 2.436 6.220 1.00 98.69 454 ILE A O 1
ATOM 3660 N N . THR A 1 455 ? -0.505 2.142 5.150 1.00 98.31 455 THR A N 1
ATOM 3661 C CA . THR A 1 455 ? 0.286 2.000 6.380 1.00 98.31 455 THR A CA 1
ATOM 3662 C C . THR A 1 455 ? 0.645 3.356 6.987 1.00 98.31 455 THR A C 1
ATOM 3664 O O . THR A 1 455 ? 0.700 4.379 6.307 1.00 98.31 455 THR A O 1
ATOM 3667 N N . CYS A 1 456 ? 0.933 3.365 8.291 1.00 96.94 456 CYS A N 1
ATOM 3668 C CA . CYS A 1 456 ? 1.512 4.527 8.956 1.00 96.94 456 CYS A CA 1
ATOM 3669 C C . CYS A 1 456 ? 2.753 4.174 9.770 1.00 96.94 456 CYS A C 1
ATOM 3671 O O . CYS A 1 456 ? 2.745 3.188 10.513 1.00 96.94 456 CYS A O 1
ATOM 3673 N N . VAL A 1 457 ? 3.764 5.043 9.718 1.00 94.94 457 VAL A N 1
ATOM 3674 C CA . VAL A 1 457 ? 5.007 4.897 10.491 1.00 94.94 457 VAL A CA 1
ATOM 3675 C C . VAL A 1 457 ? 4.905 5.513 11.890 1.00 94.94 457 VAL A C 1
ATOM 3677 O O . VAL A 1 457 ? 4.140 6.438 12.125 1.00 94.94 457 VAL A O 1
ATOM 3680 N N . TYR A 1 458 ? 5.728 5.011 12.814 1.00 92.94 458 TYR A N 1
ATOM 3681 C CA . TYR A 1 458 ? 5.786 5.261 14.266 1.00 92.94 458 TYR A CA 1
ATOM 3682 C C . TYR A 1 458 ? 4.898 4.351 15.142 1.00 92.94 458 TYR A C 1
ATOM 3684 O O . TYR A 1 458 ? 3.765 4.040 14.780 1.00 92.94 458 TYR A O 1
ATOM 3692 N N . PRO A 1 459 ? 5.367 3.962 16.356 1.00 89.81 459 PRO A N 1
ATOM 3693 C CA . PRO A 1 459 ? 4.733 2.947 17.218 1.00 89.81 459 PRO A CA 1
ATOM 3694 C C . PRO A 1 459 ? 3.244 3.116 17.546 1.00 89.81 459 PRO A C 1
ATOM 3696 O O . PRO A 1 459 ? 2.592 2.140 17.902 1.00 89.81 459 PRO A O 1
ATOM 3699 N N . GLN A 1 460 ? 2.712 4.338 17.492 1.00 90.25 460 GLN A N 1
ATOM 3700 C CA . GLN A 1 460 ? 1.326 4.647 17.865 1.00 90.25 460 GLN A CA 1
ATOM 3701 C C . GLN A 1 460 ? 0.446 5.031 16.674 1.00 90.25 460 GLN A C 1
ATOM 3703 O O . GLN A 1 460 ? -0.744 5.278 16.857 1.00 90.25 460 GLN A O 1
ATOM 3708 N N . ARG A 1 461 ? 1.007 5.092 15.464 1.00 93.69 461 ARG A N 1
ATOM 3709 C CA . ARG A 1 461 ? 0.273 5.498 14.268 1.00 93.69 461 ARG A CA 1
ATOM 3710 C C . ARG A 1 461 ? -0.330 4.267 13.611 1.00 93.69 461 ARG A C 1
ATOM 3712 O O . ARG A 1 461 ? 0.382 3.299 13.342 1.00 93.69 461 ARG A O 1
ATOM 3719 N N . ARG A 1 462 ? -1.652 4.293 13.446 1.00 95.50 462 ARG A N 1
ATOM 3720 C CA . ARG A 1 462 ? -2.431 3.182 12.897 1.00 95.50 462 ARG A CA 1
ATOM 3721 C C . ARG A 1 462 ? -2.478 3.231 11.374 1.00 95.50 462 ARG A C 1
ATOM 3723 O O . ARG A 1 462 ? -2.465 4.322 10.820 1.00 95.50 462 ARG A O 1
ATOM 3730 N N . SER A 1 463 ? -2.610 2.078 10.736 1.00 97.81 463 SER A N 1
ATOM 3731 C CA . SER A 1 463 ? -3.014 1.964 9.338 1.00 97.81 463 SER A CA 1
ATOM 3732 C C . SER A 1 463 ? -4.473 2.376 9.121 1.00 97.81 463 SER A C 1
ATOM 3734 O O . SER A 1 463 ? -5.229 2.619 10.078 1.00 97.81 463 SER A O 1
ATOM 3736 N N . PHE A 1 464 ? -4.849 2.441 7.846 1.00 98.50 464 PHE A N 1
ATOM 3737 C CA . PHE A 1 464 ? -6.206 2.670 7.383 1.00 98.50 464 PHE A CA 1
ATOM 3738 C C . PHE A 1 464 ? -6.558 1.671 6.278 1.00 98.50 464 PHE A C 1
ATOM 3740 O O . PHE A 1 464 ? -5.752 1.480 5.375 1.00 98.50 464 PHE A O 1
ATOM 3747 N N . LEU A 1 465 ? -7.743 1.063 6.351 1.00 98.88 465 LEU A N 1
ATOM 3748 C CA . LEU A 1 465 ? -8.396 0.403 5.222 1.00 98.88 465 LEU A CA 1
ATOM 3749 C C . LEU A 1 465 ? -9.620 1.229 4.834 1.00 98.88 465 LEU A C 1
ATOM 3751 O O . LEU A 1 465 ? -10.497 1.469 5.674 1.00 98.88 465 LEU A O 1
ATOM 3755 N N . TYR A 1 466 ? -9.649 1.652 3.582 1.00 98.88 466 TYR A N 1
ATOM 3756 C CA . TYR A 1 466 ? -10.685 2.452 2.960 1.00 98.88 466 TYR A CA 1
ATOM 3757 C C . TYR A 1 466 ? -11.379 1.613 1.895 1.00 98.88 466 TYR A C 1
ATOM 3759 O O . TYR A 1 466 ? -10.738 1.244 0.919 1.00 98.88 466 TYR A O 1
ATOM 3767 N N . LEU A 1 467 ? -12.667 1.324 2.093 1.00 98.62 467 LEU A N 1
ATOM 3768 C CA . LEU A 1 467 ? -13.470 0.654 1.073 1.00 98.62 467 LEU A CA 1
ATOM 3769 C C . LEU A 1 467 ? -13.992 1.693 0.079 1.00 98.62 467 LEU A C 1
ATOM 3771 O O . LEU A 1 467 ? -14.550 2.708 0.527 1.00 98.62 467 LEU A O 1
ATOM 3775 N N . ASN A 1 468 ? -13.819 1.449 -1.214 1.00 98.50 468 ASN A N 1
ATOM 3776 C CA . ASN A 1 468 ? -14.406 2.260 -2.271 1.00 98.50 468 ASN A CA 1
ATOM 3777 C C . ASN A 1 468 ? -15.935 2.109 -2.221 1.00 98.50 468 ASN A C 1
ATOM 3779 O O . ASN A 1 468 ? -16.463 1.038 -1.922 1.00 98.50 468 ASN A O 1
ATOM 3783 N N . ASN A 1 469 ? -16.673 3.206 -2.388 1.00 98.00 469 ASN A N 1
ATOM 3784 C CA . ASN A 1 469 ? -18.139 3.170 -2.392 1.00 98.00 469 ASN A CA 1
ATOM 3785 C C . ASN A 1 469 ? -18.720 3.210 -3.817 1.00 98.00 469 ASN A C 1
ATOM 3787 O O . ASN A 1 469 ? -19.940 3.322 -3.944 1.00 98.00 469 ASN A O 1
ATOM 3791 N N . ALA A 1 470 ? -17.872 3.129 -4.853 1.00 95.06 470 ALA A N 1
ATOM 3792 C CA . ALA A 1 470 ? -18.251 3.208 -6.268 1.00 95.06 470 ALA A CA 1
ATOM 3793 C C . ALA A 1 470 ? -18.939 4.534 -6.657 1.00 95.06 470 ALA A C 1
ATOM 3795 O O . ALA A 1 470 ? -19.744 4.594 -7.586 1.00 95.06 470 ALA A O 1
ATOM 3796 N N . ASP A 1 471 ? -18.663 5.605 -5.910 1.00 96.19 471 ASP A N 1
ATOM 3797 C CA . ASP A 1 471 ? -19.244 6.940 -6.108 1.00 96.19 471 ASP A CA 1
ATOM 3798 C C . ASP A 1 471 ? -18.204 8.070 -5.987 1.00 96.19 471 ASP A C 1
ATOM 3800 O O . ASP A 1 471 ? -18.555 9.221 -5.718 1.00 96.19 471 ASP A O 1
ATOM 3804 N N . GLY A 1 472 ? -16.919 7.728 -6.140 1.00 95.12 472 GLY A N 1
ATOM 3805 C CA . GLY A 1 472 ? -15.787 8.635 -5.936 1.00 95.12 472 GLY A CA 1
ATOM 3806 C C . GLY A 1 472 ? -15.429 8.869 -4.463 1.00 95.12 472 GLY A C 1
ATOM 3807 O O . GLY A 1 472 ? -14.553 9.678 -4.162 1.00 95.12 472 GLY A O 1
ATOM 3808 N N . THR A 1 473 ? -16.090 8.189 -3.514 1.00 98.44 473 THR A N 1
ATOM 3809 C CA . THR A 1 473 ? -15.803 8.320 -2.078 1.00 98.44 473 THR A CA 1
ATOM 3810 C C . THR A 1 473 ? -15.381 7.012 -1.421 1.00 98.44 473 THR A C 1
ATOM 3812 O O . THR A 1 473 ? -15.759 5.913 -1.822 1.00 98.44 473 THR A O 1
ATOM 3815 N N . PHE A 1 474 ? -14.676 7.128 -0.297 1.00 98.69 474 PHE A N 1
ATOM 3816 C CA . PHE A 1 474 ? -14.149 6.013 0.474 1.00 98.69 474 PHE A CA 1
ATOM 3817 C C . PHE A 1 474 ? -14.619 6.014 1.932 1.00 98.69 474 PHE A C 1
ATOM 3819 O O . PHE A 1 474 ? -14.726 7.047 2.602 1.00 98.69 474 PHE A O 1
ATOM 3826 N N . SER A 1 475 ? -14.812 4.811 2.469 1.00 97.94 475 SER A N 1
ATOM 3827 C CA . SER A 1 475 ? -15.198 4.569 3.859 1.00 97.94 475 SER A CA 1
ATOM 3828 C C . SER A 1 475 ? -14.057 3.957 4.677 1.00 97.94 475 SER A C 1
ATOM 3830 O O . SER A 1 475 ? -13.634 2.842 4.399 1.00 97.94 475 SER A O 1
ATOM 3832 N N . ASP A 1 476 ? -13.616 4.614 5.759 1.00 97.75 476 ASP A N 1
ATOM 3833 C CA . ASP A 1 476 ? -12.673 4.020 6.733 1.00 97.75 476 ASP A CA 1
ATOM 3834 C C . ASP A 1 476 ? -13.338 2.855 7.493 1.00 97.75 476 ASP A C 1
ATOM 3836 O O . ASP A 1 476 ? -14.145 3.074 8.404 1.00 97.75 476 ASP A O 1
ATOM 3840 N N . VAL A 1 477 ? -12.974 1.620 7.139 1.00 98.31 477 VAL A N 1
ATOM 3841 C CA . VAL A 1 477 ? -13.481 0.373 7.742 1.00 98.31 477 VAL A CA 1
ATOM 3842 C C . VAL A 1 477 ? -12.460 -0.323 8.652 1.00 98.31 477 VAL A C 1
ATOM 3844 O O . VAL A 1 477 ? -12.785 -1.323 9.289 1.00 98.31 477 VAL A O 1
ATOM 3847 N N . THR A 1 478 ? -11.262 0.252 8.800 1.00 98.12 478 THR A N 1
ATOM 3848 C CA . THR A 1 478 ? -10.060 -0.322 9.447 1.00 98.12 478 THR A CA 1
ATOM 3849 C C . THR A 1 478 ? -10.301 -1.150 10.713 1.00 98.12 478 THR A C 1
ATOM 3851 O O . THR A 1 478 ? -9.676 -2.188 10.926 1.00 98.12 478 THR A O 1
ATOM 3854 N N . TYR A 1 479 ? -11.129 -0.651 11.637 1.00 97.38 479 TYR A N 1
ATOM 3855 C CA . TYR A 1 479 ? -11.351 -1.349 12.905 1.00 97.38 479 TYR A CA 1
ATOM 3856 C C . TYR A 1 479 ? -12.198 -2.600 12.718 1.00 97.38 479 TYR A C 1
ATOM 3858 O O . TYR A 1 479 ? -11.837 -3.658 13.217 1.00 97.38 479 TYR A O 1
ATOM 3866 N N . LEU A 1 480 ? -13.328 -2.464 12.021 1.00 97.62 480 LEU A N 1
ATOM 3867 C CA . LEU A 1 480 ? -14.292 -3.546 11.856 1.00 97.62 480 LEU A CA 1
ATOM 3868 C C . LEU A 1 480 ? -13.825 -4.567 10.823 1.00 97.62 480 LEU A C 1
ATOM 3870 O O . LEU A 1 480 ? -14.160 -5.738 10.966 1.00 97.62 480 LEU A O 1
ATOM 3874 N N . SER A 1 481 ? -13.009 -4.171 9.847 1.00 98.06 481 SER A N 1
ATOM 3875 C CA . SER A 1 481 ? -12.342 -5.119 8.956 1.00 98.06 481 SER A CA 1
ATOM 3876 C C . SER A 1 481 ? -11.355 -6.009 9.711 1.00 98.06 481 SER A C 1
ATOM 3878 O O . SER A 1 481 ? -11.185 -7.159 9.341 1.00 98.06 481 SER A O 1
ATOM 3880 N N . GLY A 1 482 ? -10.776 -5.541 10.822 1.00 97.44 482 GLY A N 1
ATOM 3881 C CA . GLY A 1 482 ? -9.772 -6.286 11.591 1.00 97.44 482 GLY A CA 1
ATOM 3882 C C . GLY A 1 482 ? -8.331 -6.047 11.131 1.00 97.44 482 GLY A C 1
ATOM 3883 O O . GLY A 1 482 ? -7.424 -6.723 11.608 1.00 97.44 482 GLY A O 1
ATOM 3884 N N . THR A 1 483 ? -8.098 -5.062 10.258 1.00 97.75 483 THR A N 1
ATOM 3885 C CA . THR A 1 483 ? -6.787 -4.799 9.631 1.00 97.75 483 THR A CA 1
ATOM 3886 C C . THR A 1 483 ? -5.994 -3.668 10.292 1.00 97.75 483 THR A C 1
ATOM 3888 O O . THR A 1 483 ? -4.981 -3.202 9.768 1.00 97.75 483 THR A O 1
ATOM 3891 N N . ARG A 1 484 ? -6.417 -3.203 11.475 1.00 96.38 484 ARG A N 1
ATOM 3892 C CA . ARG A 1 484 ? -5.696 -2.165 12.225 1.00 96.38 484 ARG A CA 1
ATOM 3893 C C . ARG A 1 484 ? -4.295 -2.639 12.614 1.00 96.38 484 ARG A C 1
ATOM 3895 O O . ARG A 1 484 ? -4.115 -3.441 13.527 1.00 96.38 484 ARG A O 1
ATOM 3902 N N . TYR A 1 485 ? -3.294 -2.021 12.008 1.00 96.50 485 TYR A N 1
ATOM 3903 C CA . TYR A 1 485 ? -1.882 -2.267 12.260 1.00 96.50 485 TYR A CA 1
ATOM 3904 C C . TYR A 1 485 ? -1.191 -0.990 12.753 1.00 96.50 485 TYR A C 1
ATOM 3906 O O . TYR A 1 485 ? -1.637 0.108 12.443 1.00 96.50 485 TYR A O 1
ATOM 3914 N N . PHE A 1 486 ? -0.102 -1.105 13.518 1.00 96.00 486 PHE A N 1
ATOM 3915 C CA . PHE A 1 486 ? 0.652 0.044 14.038 1.00 96.00 486 PHE A CA 1
ATOM 3916 C C . PHE A 1 486 ? 2.122 -0.013 13.621 1.00 96.00 486 PHE A C 1
ATOM 3918 O O . PHE A 1 486 ? 2.749 -1.064 13.756 1.00 96.00 486 PHE A O 1
ATOM 3925 N N . ASN A 1 487 ? 2.694 1.128 13.216 1.00 96.19 487 ASN A N 1
ATOM 3926 C CA . ASN A 1 487 ? 4.077 1.240 12.726 1.00 96.19 487 ASN A CA 1
ATOM 3927 C C . ASN A 1 487 ? 4.356 0.357 11.496 1.00 96.19 487 ASN A C 1
ATOM 3929 O O . ASN A 1 487 ? 5.276 -0.466 11.513 1.00 96.19 487 ASN A O 1
ATOM 3933 N N . GLY A 1 488 ? 3.514 0.490 10.471 1.00 96.56 488 GLY A N 1
ATOM 3934 C CA . GLY A 1 488 ? 3.669 -0.179 9.181 1.00 96.56 488 GLY A CA 1
ATOM 3935 C C . GLY A 1 488 ? 4.664 0.559 8.294 1.00 96.56 488 GLY A C 1
ATOM 3936 O O . GLY A 1 488 ? 4.633 1.784 8.227 1.00 96.56 488 GLY A O 1
ATOM 3937 N N . TRP A 1 489 ? 5.542 -0.206 7.656 1.00 96.19 489 TRP A N 1
ATOM 3938 C CA . TRP A 1 489 ? 6.607 0.265 6.769 1.00 96.19 489 TRP A CA 1
ATOM 3939 C C . TRP A 1 489 ? 6.508 -0.316 5.359 1.00 96.19 489 TRP A C 1
ATOM 3941 O O . TRP A 1 489 ? 7.107 0.249 4.453 1.00 96.19 489 TRP A O 1
ATOM 3951 N N . GLY A 1 490 ? 5.795 -1.429 5.193 1.00 97.38 490 GLY A N 1
ATOM 3952 C CA . GLY A 1 490 ? 5.616 -2.124 3.925 1.00 97.38 490 GLY A CA 1
ATOM 3953 C C . GLY A 1 490 ? 4.260 -2.808 3.896 1.00 97.38 490 GLY A C 1
ATOM 3954 O O . GLY A 1 490 ? 3.728 -3.178 4.950 1.00 97.38 490 GLY A O 1
ATOM 3955 N N . VAL A 1 491 ? 3.686 -2.935 2.709 1.00 98.69 491 VAL A N 1
ATOM 3956 C CA . VAL A 1 491 ? 2.420 -3.632 2.495 1.00 98.69 491 VAL A CA 1
ATOM 3957 C C . VAL A 1 491 ? 2.324 -4.130 1.060 1.00 98.69 491 VAL A C 1
ATOM 3959 O O . VAL A 1 491 ? 2.739 -3.422 0.139 1.00 98.69 491 VAL A O 1
ATOM 3962 N N . ALA A 1 492 ? 1.760 -5.319 0.891 1.00 98.69 492 ALA A N 1
ATOM 3963 C CA . ALA A 1 492 ? 1.451 -5.897 -0.405 1.00 98.69 492 ALA A CA 1
ATOM 3964 C C . ALA A 1 492 ? 0.251 -6.851 -0.320 1.00 98.69 492 ALA A C 1
ATOM 3966 O O . ALA A 1 492 ? -0.002 -7.423 0.747 1.00 98.69 492 ALA A O 1
ATOM 3967 N N . SER A 1 493 ? -0.450 -7.036 -1.435 1.00 98.75 493 SER A N 1
ATOM 3968 C CA . SER A 1 493 ? -1.595 -7.944 -1.568 1.00 98.75 493 SER A CA 1
ATOM 3969 C C . SER A 1 493 ? -1.321 -9.113 -2.518 1.00 98.75 493 SER A C 1
ATOM 3971 O O . SER A 1 493 ? -0.518 -8.990 -3.446 1.00 98.75 493 SER A O 1
ATOM 3973 N N . SER A 1 494 ? -1.985 -10.237 -2.253 1.00 98.69 494 SER A N 1
ATOM 3974 C CA . SER A 1 494 ? -2.037 -11.457 -3.071 1.00 98.69 494 SER A CA 1
ATOM 3975 C C . SER A 1 494 ? -3.218 -12.302 -2.583 1.00 98.69 494 SER A C 1
ATOM 3977 O O . SER A 1 494 ? -3.486 -12.275 -1.388 1.00 98.69 494 SER A O 1
ATOM 3979 N N . ASP A 1 495 ? -3.908 -13.024 -3.463 1.00 98.62 495 ASP A N 1
ATOM 3980 C CA . ASP A 1 495 ? -4.729 -14.185 -3.085 1.00 98.62 495 ASP A CA 1
ATOM 3981 C C . ASP A 1 495 ? -3.765 -15.360 -2.828 1.00 98.62 495 ASP A C 1
ATOM 3983 O O . ASP A 1 495 ? -3.275 -15.994 -3.777 1.00 98.62 495 ASP A O 1
ATOM 3987 N N . PHE A 1 496 ? -3.363 -15.553 -1.562 1.00 98.38 496 PHE A N 1
ATOM 3988 C CA . PHE A 1 496 ? -2.242 -16.451 -1.232 1.00 98.38 496 PHE A CA 1
ATOM 3989 C C . PHE A 1 496 ? -2.657 -17.923 -1.173 1.00 98.38 496 PHE A C 1
ATOM 3991 O O . PHE A 1 496 ? -1.783 -18.797 -1.231 1.00 98.38 496 PHE A O 1
ATOM 3998 N N . ASP A 1 497 ? -3.945 -18.218 -1.001 1.00 98.19 497 ASP A N 1
ATOM 3999 C CA . ASP A 1 497 ? -4.484 -19.578 -0.957 1.00 98.19 497 ASP A CA 1
ATOM 4000 C C . ASP A 1 497 ? -5.348 -19.942 -2.176 1.00 98.19 497 ASP A C 1
ATOM 4002 O O . ASP A 1 497 ? -5.775 -21.098 -2.291 1.00 98.19 497 ASP A O 1
ATOM 4006 N N . ASN A 1 498 ? -5.443 -19.025 -3.147 1.00 97.88 498 ASN A N 1
ATOM 4007 C CA . ASN A 1 498 ? -6.157 -19.163 -4.414 1.00 97.88 498 ASN A CA 1
ATOM 4008 C C . ASN A 1 498 ? -7.662 -19.416 -4.208 1.00 97.88 498 ASN A C 1
ATOM 4010 O O . ASN A 1 498 ? -8.262 -20.228 -4.930 1.00 97.88 498 ASN A O 1
ATOM 4014 N N . ASP A 1 499 ? -8.262 -18.784 -3.196 1.00 97.31 499 ASP A N 1
ATOM 4015 C CA . ASP A 1 499 ? -9.687 -18.914 -2.883 1.00 97.31 499 ASP A CA 1
ATOM 4016 C C . ASP A 1 499 ? -10.566 -17.821 -3.520 1.00 97.31 499 ASP A C 1
ATOM 4018 O O . ASP A 1 499 ? -11.794 -17.977 -3.595 1.00 97.31 499 ASP A O 1
ATOM 4022 N N . GLY A 1 500 ? -9.936 -16.791 -4.091 1.00 97.31 500 GLY A N 1
ATOM 4023 C CA . GLY A 1 500 ? -10.585 -15.665 -4.741 1.00 97.31 500 GLY A CA 1
ATOM 4024 C C . GLY A 1 500 ? -10.832 -14.450 -3.862 1.00 97.31 500 GLY A C 1
ATOM 4025 O O . GLY A 1 500 ? -11.407 -13.481 -4.358 1.00 97.31 500 GLY A O 1
ATOM 4026 N N . ASP A 1 501 ? -10.432 -14.467 -2.593 1.00 97.88 501 ASP A N 1
ATOM 4027 C CA . ASP A 1 501 ? -10.481 -13.306 -1.714 1.00 97.88 501 ASP A CA 1
ATOM 4028 C C . ASP A 1 501 ? -9.063 -12.729 -1.549 1.00 97.88 501 ASP A C 1
ATOM 4030 O O . ASP A 1 501 ? -8.197 -13.304 -0.904 1.00 97.88 501 ASP A O 1
ATOM 4034 N N . VAL A 1 502 ? -8.802 -11.533 -2.087 1.00 98.62 502 VAL A N 1
ATOM 4035 C CA . VAL A 1 502 ? -7.451 -10.942 -2.015 1.00 98.62 502 VAL A CA 1
ATOM 4036 C C . VAL A 1 502 ? -7.017 -10.681 -0.565 1.00 98.62 502 VAL A C 1
ATOM 4038 O O . VAL A 1 502 ? -7.686 -9.950 0.174 1.00 98.62 502 VAL A O 1
ATOM 4041 N N . ASP A 1 503 ? -5.843 -11.185 -0.180 1.00 98.81 503 ASP A N 1
ATOM 4042 C CA . ASP A 1 503 ? -5.272 -11.048 1.160 1.00 98.81 503 ASP A CA 1
ATOM 4043 C C . ASP A 1 503 ? -4.280 -9.892 1.291 1.00 98.81 503 ASP A C 1
ATOM 4045 O O . ASP A 1 503 ? -3.835 -9.265 0.324 1.00 98.81 503 ASP A O 1
ATOM 4049 N N . LEU A 1 504 ? -3.902 -9.595 2.539 1.00 98.69 504 LEU A N 1
ATOM 4050 C CA . LEU A 1 504 ? -3.061 -8.449 2.867 1.00 98.69 504 LEU A CA 1
ATOM 4051 C C . LEU A 1 504 ? -1.887 -8.820 3.778 1.00 98.69 504 LEU A C 1
ATOM 4053 O O . LEU A 1 504 ? -2.062 -9.193 4.942 1.00 98.69 504 LEU A O 1
ATOM 4057 N N . LEU A 1 505 ? -0.664 -8.588 3.301 1.00 98.81 505 LEU A N 1
ATOM 4058 C CA . LEU A 1 505 ? 0.564 -8.743 4.077 1.00 98.81 505 LEU A CA 1
ATOM 4059 C C . LEU A 1 505 ? 1.122 -7.381 4.485 1.00 98.81 505 LEU A C 1
ATOM 4061 O O . LEU A 1 505 ? 1.475 -6.557 3.647 1.00 98.81 505 LEU A O 1
ATOM 4065 N N . VAL A 1 506 ? 1.251 -7.147 5.791 1.00 98.69 506 VAL A N 1
ATOM 4066 C CA . VAL A 1 506 ? 1.747 -5.880 6.347 1.00 98.69 506 VAL A CA 1
ATOM 4067 C C . VAL A 1 506 ? 3.058 -6.098 7.092 1.00 98.69 506 VAL A C 1
ATOM 4069 O O . VAL A 1 506 ? 3.160 -6.935 7.991 1.00 98.69 506 VAL A O 1
ATOM 4072 N N . ALA A 1 507 ? 4.061 -5.293 6.758 1.00 97.56 507 ALA A N 1
ATOM 4073 C CA . ALA A 1 507 ? 5.389 -5.301 7.352 1.00 97.56 507 ALA A CA 1
ATOM 4074 C C . ALA A 1 507 ? 5.599 -4.088 8.273 1.00 97.56 507 ALA A C 1
ATOM 4076 O O . ALA A 1 507 ? 5.154 -2.973 8.002 1.00 97.56 507 ALA A O 1
ATOM 4077 N N . GLY A 1 508 ? 6.306 -4.286 9.384 1.00 95.19 508 GLY A N 1
ATOM 4078 C CA . GLY A 1 508 ? 6.761 -3.222 10.277 1.00 95.19 508 GLY A CA 1
ATOM 4079 C C . GLY A 1 508 ? 7.464 -3.787 11.512 1.00 95.19 508 GLY A C 1
ATOM 4080 O O . GLY A 1 508 ? 8.455 -4.508 11.429 1.00 95.19 508 GLY A O 1
ATOM 4081 N N . ASN A 1 509 ? 6.935 -3.507 12.705 1.00 89.31 509 ASN A N 1
ATOM 4082 C CA . ASN A 1 509 ? 7.454 -4.140 13.927 1.00 89.31 509 ASN A CA 1
ATOM 4083 C C . ASN A 1 509 ? 7.287 -5.668 13.941 1.00 89.31 509 ASN A C 1
ATOM 4085 O O . ASN A 1 509 ? 8.082 -6.356 14.582 1.00 89.31 509 ASN A O 1
ATOM 4089 N N . LYS A 1 510 ? 6.246 -6.176 13.279 1.00 93.44 510 LYS A N 1
ATOM 4090 C CA . LYS A 1 510 ? 5.973 -7.597 13.068 1.00 93.44 510 LYS A CA 1
ATOM 4091 C C . LYS A 1 510 ? 5.398 -7.778 11.663 1.00 93.44 510 LYS A C 1
ATOM 4093 O O . LYS A 1 510 ? 4.585 -6.971 11.238 1.00 93.44 510 LYS A O 1
ATOM 4098 N N . LEU A 1 511 ? 5.790 -8.820 10.948 1.00 97.69 511 LEU A N 1
ATOM 4099 C CA . LEU A 1 511 ? 5.060 -9.228 9.751 1.00 97.69 511 LEU A CA 1
ATOM 4100 C C . LEU A 1 511 ? 3.650 -9.661 10.175 1.00 97.69 511 LEU A C 1
ATOM 4102 O O . LEU A 1 511 ? 3.489 -10.256 11.242 1.00 97.69 511 LEU A O 1
ATOM 4106 N N . THR A 1 512 ? 2.610 -9.330 9.421 1.00 98.31 512 THR A N 1
ATOM 4107 C CA . THR A 1 512 ? 1.239 -9.784 9.687 1.00 98.31 512 THR A CA 1
ATOM 4108 C C . THR A 1 512 ? 0.533 -10.086 8.377 1.00 98.31 512 THR A C 1
ATOM 4110 O O . THR A 1 512 ? 0.352 -9.171 7.582 1.00 98.31 512 THR A O 1
ATOM 4113 N N . LEU A 1 513 ? 0.144 -11.347 8.188 1.00 98.75 513 LEU A N 1
ATOM 4114 C CA . LEU A 1 513 ? -0.745 -11.794 7.126 1.00 98.75 513 LEU A CA 1
ATOM 4115 C C . LEU A 1 513 ? -2.186 -11.737 7.643 1.00 98.75 513 LEU A C 1
ATOM 4117 O O . LEU A 1 513 ? -2.526 -12.358 8.660 1.00 98.75 513 LEU A O 1
ATOM 4121 N N . TYR A 1 514 ? -2.992 -10.932 6.967 1.00 98.75 514 TYR A N 1
ATOM 4122 C CA . TYR A 1 514 ? -4.426 -10.829 7.157 1.00 98.75 514 TYR A CA 1
ATOM 4123 C C . TYR A 1 514 ? -5.107 -11.610 6.038 1.00 98.75 514 TYR A C 1
ATOM 4125 O O . TYR A 1 514 ? -5.092 -11.153 4.901 1.00 98.75 514 TYR A O 1
ATOM 4133 N N . GLU A 1 515 ? -5.689 -12.751 6.394 1.00 98.75 515 GLU A N 1
ATOM 4134 C CA . GLU A 1 515 ? -6.516 -13.559 5.498 1.00 98.75 515 GLU A CA 1
ATOM 4135 C C . GLU A 1 515 ? -7.874 -12.884 5.339 1.00 98.75 515 GLU A C 1
ATOM 4137 O O . GLU A 1 515 ? -8.518 -12.554 6.352 1.00 98.75 515 GLU A O 1
ATOM 4142 N N . ASN A 1 516 ? -8.277 -12.639 4.103 1.00 98.62 516 ASN A N 1
ATOM 4143 C CA . ASN A 1 516 ? -9.587 -12.124 3.764 1.00 98.62 516 ASN A CA 1
ATOM 4144 C C . ASN A 1 516 ? -10.617 -13.254 3.881 1.00 98.62 516 ASN A C 1
ATOM 4146 O O . ASN A 1 516 ? -10.350 -14.406 3.587 1.00 98.62 516 ASN A O 1
ATOM 4150 N N . ARG A 1 517 ? -11.781 -12.957 4.457 1.00 95.88 517 ARG A N 1
ATOM 4151 C CA . ARG A 1 517 ? -12.860 -13.942 4.669 1.00 95.88 517 ARG A CA 1
ATOM 4152 C C . ARG A 1 517 ? -14.207 -13.337 4.324 1.00 95.88 517 ARG A C 1
ATOM 4154 O O . ARG A 1 517 ? -15.197 -13.513 5.054 1.00 95.88 517 ARG A O 1
ATOM 4161 N N . THR A 1 518 ? -14.210 -12.476 3.319 1.00 95.88 518 THR A N 1
ATOM 4162 C CA . THR A 1 518 ? -15.341 -11.609 3.030 1.00 95.88 518 THR A CA 1
ATOM 4163 C C . THR A 1 518 ? -16.419 -12.409 2.332 1.00 95.88 518 THR A C 1
ATOM 4165 O O . THR A 1 518 ? -16.390 -12.616 1.133 1.00 95.88 518 THR A O 1
ATOM 4168 N N . ALA A 1 519 ? -17.446 -12.803 3.082 1.00 91.31 519 ALA A N 1
ATOM 4169 C CA . ALA A 1 519 ? -18.605 -13.457 2.493 1.00 91.31 519 ALA A CA 1
ATOM 4170 C C . ALA A 1 519 ? -19.349 -12.495 1.548 1.00 91.31 519 ALA A C 1
ATOM 4172 O O . ALA A 1 519 ? -20.021 -11.564 2.006 1.00 91.31 519 ALA A O 1
ATOM 4173 N N . ASN A 1 520 ? -19.245 -12.744 0.246 1.00 89.69 520 ASN A N 1
ATOM 4174 C CA . ASN A 1 520 ? -19.937 -12.013 -0.806 1.00 89.69 520 ASN A CA 1
ATOM 4175 C C . ASN A 1 520 ? -20.366 -12.974 -1.937 1.00 89.69 520 ASN A C 1
ATOM 4177 O O . ASN A 1 520 ? -19.906 -14.111 -1.993 1.00 89.69 520 ASN A O 1
ATOM 4181 N N . ASP A 1 521 ? -21.300 -12.532 -2.783 1.00 92.19 521 ASP A N 1
ATOM 4182 C CA . ASP A 1 521 ? -21.813 -13.306 -3.928 1.00 92.19 521 ASP A CA 1
ATOM 4183 C C . ASP A 1 521 ? -21.212 -12.817 -5.263 1.00 92.19 521 ASP A C 1
ATOM 4185 O O . ASP A 1 521 ? -21.733 -13.138 -6.337 1.00 92.19 521 ASP A O 1
ATOM 4189 N N . TYR A 1 522 ? -20.165 -11.985 -5.211 1.00 96.12 522 TYR A N 1
ATOM 4190 C CA . TYR A 1 522 ? -19.485 -11.527 -6.413 1.00 96.12 522 TYR A CA 1
ATOM 4191 C C . TYR A 1 522 ? -18.617 -12.642 -6.985 1.00 96.12 522 TYR A C 1
ATOM 4193 O O . TYR A 1 522 ? -18.279 -13.619 -6.317 1.00 96.12 522 TYR A O 1
ATOM 4201 N N . ASN A 1 523 ? -18.295 -12.505 -8.265 1.00 97.00 523 ASN A N 1
ATOM 4202 C CA . ASN A 1 523 ? -17.334 -13.383 -8.899 1.00 97.00 523 ASN A CA 1
ATOM 4203 C C . ASN A 1 523 ? -15.971 -12.712 -8.926 1.00 97.00 523 ASN A C 1
ATOM 4205 O O . ASN A 1 523 ? -15.869 -11.489 -8.863 1.00 97.00 523 ASN A O 1
ATOM 4209 N N . TRP A 1 524 ? -14.951 -13.527 -9.122 1.00 97.81 524 TRP A N 1
ATOM 4210 C CA . TRP A 1 524 ? -13.587 -13.070 -9.306 1.00 97.81 524 TRP A CA 1
ATOM 4211 C C . TRP A 1 524 ? -12.944 -13.744 -10.515 1.00 97.81 524 TRP A C 1
ATOM 4213 O O . TRP A 1 524 ? -13.463 -14.714 -11.076 1.00 97.81 524 TRP A O 1
ATOM 4223 N N . ILE A 1 525 ? -11.809 -13.220 -10.949 1.00 98.31 525 ILE A N 1
ATOM 4224 C CA . ILE A 1 525 ? -10.909 -13.869 -11.899 1.00 98.31 525 ILE A CA 1
ATOM 4225 C C . ILE A 1 525 ? -9.491 -13.366 -11.657 1.00 98.31 525 ILE A C 1
ATOM 4227 O O . ILE A 1 525 ? -9.293 -12.180 -11.389 1.00 98.31 525 ILE A O 1
ATOM 4231 N N . GLU A 1 526 ? -8.511 -14.252 -11.798 1.00 98.38 526 GLU A N 1
ATOM 4232 C CA . GLU A 1 526 ? -7.102 -13.863 -11.788 1.00 98.38 526 GLU A CA 1
ATOM 4233 C C . GLU A 1 526 ? -6.413 -14.220 -13.099 1.00 98.38 526 GLU A C 1
ATOM 4235 O O . GLU A 1 526 ? -6.742 -15.215 -13.751 1.00 98.38 526 GLU A O 1
ATOM 4240 N N . PHE A 1 527 ? -5.415 -13.420 -13.465 1.00 98.19 527 PHE A N 1
ATOM 4241 C CA . PHE A 1 527 ? -4.574 -13.670 -14.628 1.00 98.19 527 PHE A CA 1
ATOM 4242 C C . PHE A 1 527 ? -3.103 -13.725 -14.240 1.00 98.19 527 PHE A C 1
ATOM 4244 O O . PHE A 1 527 ? -2.577 -12.789 -13.634 1.00 98.19 527 PHE A O 1
ATOM 4251 N N . ARG A 1 528 ? -2.438 -14.794 -14.678 1.00 97.00 528 ARG A N 1
ATOM 4252 C CA . ARG A 1 528 ? -0.984 -14.900 -14.779 1.00 97.00 528 ARG A CA 1
ATOM 4253 C C . ARG A 1 528 ? -0.602 -14.666 -16.226 1.00 97.00 528 ARG A C 1
ATOM 4255 O O . ARG A 1 528 ? -1.057 -15.386 -17.115 1.00 97.00 528 ARG A O 1
ATOM 4262 N N . ILE A 1 529 ? 0.182 -13.626 -16.469 1.00 96.50 529 ILE A N 1
ATOM 4263 C CA . ILE A 1 529 ? 0.600 -13.251 -17.816 1.00 96.50 529 ILE A CA 1
ATOM 4264 C C . ILE A 1 529 ? 2.056 -13.649 -18.000 1.00 96.50 529 ILE A C 1
ATOM 4266 O O . ILE A 1 529 ? 2.876 -13.398 -17.125 1.00 96.50 529 ILE A O 1
ATOM 4270 N N . TYR A 1 530 ? 2.346 -14.257 -19.145 1.00 94.81 530 TYR A N 1
ATOM 4271 C CA . TYR A 1 530 ? 3.652 -14.783 -19.501 1.00 94.81 530 TYR A CA 1
ATOM 4272 C C . TYR A 1 530 ? 4.134 -14.172 -20.820 1.00 94.81 530 TYR A C 1
ATOM 4274 O O . TYR A 1 530 ? 3.528 -14.410 -21.870 1.00 94.81 530 TYR A O 1
ATOM 4282 N N . GLY A 1 531 ? 5.206 -13.377 -20.760 1.00 91.12 531 GLY A N 1
ATOM 4283 C CA . GLY A 1 531 ? 5.845 -12.748 -21.923 1.00 91.12 531 GLY A CA 1
ATOM 4284 C C . GLY A 1 531 ? 6.870 -13.652 -22.622 1.00 91.12 531 GLY A C 1
ATOM 4285 O O . GLY A 1 531 ? 7.327 -14.641 -22.053 1.00 91.12 531 GLY A O 1
ATOM 4286 N N . GLU A 1 532 ? 7.249 -13.311 -23.860 1.00 86.25 532 GLU A N 1
ATOM 4287 C CA . GLU A 1 532 ? 8.314 -13.997 -24.619 1.00 86.25 532 GLU A CA 1
ATOM 4288 C C . GLU A 1 532 ? 9.728 -13.582 -24.173 1.00 86.25 532 GLU A C 1
ATOM 4290 O O . GLU A 1 532 ? 10.615 -14.431 -24.134 1.00 86.25 532 GLU A O 1
ATOM 4295 N N . ASN A 1 533 ? 9.935 -12.297 -23.850 1.00 73.50 533 ASN A N 1
ATOM 4296 C CA . ASN A 1 533 ? 11.249 -11.712 -23.530 1.00 73.50 533 ASN A CA 1
ATOM 4297 C C . ASN A 1 533 ? 11.355 -11.199 -22.080 1.00 73.50 533 ASN A C 1
ATOM 4299 O O . ASN A 1 533 ? 12.248 -10.428 -21.790 1.00 73.50 533 ASN A O 1
ATOM 4303 N N . HIS A 1 534 ? 10.416 -11.546 -21.202 1.00 81.75 534 HIS A N 1
ATOM 4304 C CA . HIS A 1 534 ? 10.548 -11.518 -19.739 1.00 81.75 534 HIS A CA 1
ATOM 4305 C C . HIS A 1 534 ? 9.269 -12.143 -19.177 1.00 81.75 534 HIS A C 1
ATOM 4307 O O . HIS A 1 534 ? 8.150 -11.694 -19.463 1.00 81.75 534 HIS A O 1
ATOM 4313 N N . LEU A 1 535 ? 9.415 -13.277 -18.484 1.00 83.50 535 LEU A N 1
ATOM 4314 C CA . LEU A 1 535 ? 8.284 -14.166 -18.218 1.00 83.50 535 LEU A CA 1
ATOM 4315 C C . LEU A 1 535 ? 7.237 -13.521 -17.303 1.00 83.50 535 LEU A C 1
ATOM 4317 O O . LEU A 1 535 ? 6.057 -13.821 -17.422 1.00 83.50 535 LEU A O 1
ATOM 4321 N N . ASP A 1 536 ? 7.653 -12.625 -16.420 1.00 87.88 536 ASP A N 1
ATOM 4322 C CA . ASP A 1 536 ? 6.780 -11.873 -15.517 1.00 87.88 536 ASP A CA 1
ATOM 4323 C C . ASP A 1 536 ? 5.897 -10.822 -16.213 1.00 87.88 536 ASP A C 1
ATOM 4325 O O . ASP A 1 536 ? 4.974 -10.294 -15.590 1.00 87.88 536 ASP A O 1
ATOM 4329 N N . ALA A 1 537 ? 6.158 -10.524 -17.493 1.00 94.44 537 ALA A N 1
ATOM 4330 C CA . ALA A 1 537 ? 5.369 -9.634 -18.339 1.00 94.44 537 ALA A CA 1
ATOM 4331 C C . ALA A 1 537 ? 5.073 -8.255 -17.705 1.00 94.44 537 ALA A C 1
ATOM 4333 O O . ALA A 1 537 ? 4.022 -7.658 -17.975 1.00 94.44 537 ALA A O 1
ATOM 4334 N N . ILE A 1 538 ? 5.988 -7.748 -16.867 1.00 96.56 538 ILE A N 1
ATOM 4335 C CA . ILE A 1 538 ? 5.898 -6.431 -16.220 1.00 96.56 538 ILE A CA 1
ATOM 4336 C C . ILE A 1 538 ? 5.595 -5.339 -17.257 1.00 96.56 538 ILE A C 1
ATOM 4338 O O . ILE A 1 538 ? 6.231 -5.263 -18.299 1.00 96.56 538 ILE A O 1
ATOM 4342 N N . GLY A 1 539 ? 4.599 -4.500 -16.972 1.00 96.25 539 GLY A N 1
ATOM 4343 C CA . GLY A 1 539 ? 4.072 -3.492 -17.897 1.00 96.25 539 GLY A CA 1
ATOM 4344 C C . GLY A 1 539 ? 2.850 -3.944 -18.700 1.00 96.25 539 GLY A C 1
ATOM 4345 O O . GLY A 1 539 ? 2.154 -3.105 -19.268 1.00 96.25 539 GLY A O 1
ATOM 4346 N N . SER A 1 540 ? 2.506 -5.238 -18.693 1.00 97.44 540 SER A N 1
ATOM 4347 C CA . SER A 1 540 ? 1.278 -5.711 -19.343 1.00 97.44 540 SER A CA 1
ATOM 4348 C C . SER A 1 540 ? 0.037 -5.074 -18.730 1.00 97.44 540 SER A C 1
ATOM 4350 O O . SER A 1 540 ? -0.103 -5.024 -17.505 1.00 97.44 540 SER A O 1
ATOM 4352 N N . LYS A 1 541 ? -0.906 -4.681 -19.588 1.00 98.00 541 LYS A N 1
ATOM 4353 C CA . LYS A 1 541 ? -2.218 -4.144 -19.210 1.00 98.00 541 LYS A CA 1
ATOM 4354 C C . LYS A 1 541 ? -3.307 -5.168 -19.491 1.00 98.00 541 LYS A C 1
ATOM 4356 O O . LYS A 1 541 ? -3.384 -5.722 -20.589 1.00 98.00 541 LYS A O 1
ATOM 4361 N N . ILE A 1 542 ? -4.182 -5.387 -18.518 1.00 98.44 542 ILE A N 1
ATOM 4362 C CA . ILE A 1 542 ? -5.333 -6.283 -18.629 1.00 98.44 542 ILE A CA 1
ATOM 4363 C C . ILE A 1 542 ? -6.591 -5.444 -18.479 1.00 98.44 542 ILE A C 1
ATOM 4365 O O . ILE A 1 542 ? -6.772 -4.771 -17.469 1.00 98.44 542 ILE A O 1
ATOM 4369 N N . ILE A 1 543 ? -7.448 -5.493 -19.493 1.00 98.25 543 ILE A N 1
ATOM 4370 C CA . ILE A 1 543 ? -8.700 -4.747 -19.559 1.00 98.25 543 ILE A CA 1
ATOM 4371 C C . ILE A 1 543 ? -9.853 -5.748 -19.554 1.00 98.25 543 ILE A C 1
ATOM 4373 O O . ILE A 1 543 ? -10.025 -6.519 -20.506 1.00 98.25 543 ILE A O 1
ATOM 4377 N N . LEU A 1 544 ? -10.662 -5.715 -18.499 1.00 97.56 544 LEU A N 1
ATOM 4378 C CA . LEU A 1 544 ? -11.927 -6.438 -18.410 1.00 97.56 544 LEU A CA 1
ATOM 4379 C C . LEU A 1 544 ? -13.036 -5.552 -18.956 1.00 97.56 544 LEU A C 1
ATOM 4381 O O . LEU A 1 544 ? -13.412 -4.567 -18.328 1.00 97.56 544 LEU A O 1
ATOM 4385 N N . GLN A 1 545 ? -13.570 -5.901 -20.127 1.00 96.81 545 GLN A N 1
ATOM 4386 C CA . GLN A 1 545 ? -14.653 -5.139 -20.735 1.00 96.81 545 GLN A CA 1
ATOM 4387 C C . GLN A 1 545 ? -16.011 -5.697 -20.315 1.00 96.81 545 GLN A C 1
ATOM 4389 O O . GLN A 1 545 ? -16.384 -6.812 -20.691 1.00 96.81 545 GLN A O 1
ATOM 4394 N N . HIS A 1 546 ? -16.806 -4.871 -19.646 1.00 92.69 546 HIS A N 1
ATOM 4395 C CA . HIS A 1 546 ? -18.187 -5.170 -19.283 1.00 92.69 546 HIS A CA 1
ATOM 4396 C C . HIS A 1 546 ? -19.174 -4.545 -20.275 1.00 92.69 546 HIS A C 1
ATOM 4398 O O . HIS A 1 546 ? -18.837 -4.167 -21.405 1.00 92.69 546 HIS A O 1
ATOM 4404 N N . ALA A 1 547 ? -20.455 -4.511 -19.906 1.00 88.81 547 ALA A N 1
ATOM 4405 C CA . ALA A 1 547 ? -21.492 -3.989 -20.780 1.00 88.81 547 ALA A CA 1
ATOM 4406 C C . ALA A 1 547 ? -21.358 -2.484 -21.034 1.00 88.81 547 ALA A C 1
ATOM 4408 O O . ALA A 1 547 ? -21.501 -2.087 -22.196 1.00 88.81 547 ALA A O 1
ATOM 4409 N N . ASN A 1 548 ? -21.095 -1.715 -19.974 1.00 86.94 548 ASN A N 1
ATOM 4410 C CA . ASN A 1 548 ? -21.139 -0.250 -19.958 1.00 86.94 548 ASN A CA 1
ATOM 4411 C C . ASN A 1 548 ? -19.855 0.395 -19.410 1.00 86.94 548 ASN A C 1
ATOM 4413 O O . ASN A 1 548 ? -19.707 1.605 -19.506 1.00 86.94 548 ASN A O 1
ATOM 4417 N N . ASP A 1 549 ? -18.971 -0.410 -18.843 1.00 90.00 549 ASP A N 1
ATOM 4418 C CA . ASP A 1 549 ? -17.810 -0.040 -18.047 1.00 90.00 549 ASP A CA 1
ATOM 4419 C C . ASP A 1 549 ? -16.655 -1.016 -18.323 1.00 90.00 549 ASP A C 1
ATOM 4421 O O . ASP A 1 549 ? -16.807 -2.016 -19.044 1.00 90.00 549 ASP A O 1
ATOM 4425 N N . SER A 1 550 ? -15.480 -0.708 -17.786 1.00 94.62 550 SER A N 1
ATOM 4426 C CA . SER A 1 550 ? -14.300 -1.562 -17.863 1.00 94.62 550 SER A CA 1
ATOM 4427 C C . SER A 1 550 ? -13.469 -1.443 -16.600 1.00 94.62 550 SER A C 1
ATOM 4429 O O . SER A 1 550 ? -13.528 -0.432 -15.926 1.00 94.62 550 SER A O 1
ATOM 4431 N N . GLN A 1 551 ? -12.672 -2.463 -16.313 1.00 96.75 551 GLN A N 1
ATOM 4432 C CA . GLN A 1 551 ? -11.650 -2.406 -15.273 1.00 96.75 551 GLN A CA 1
ATOM 4433 C C . GLN A 1 551 ? -10.290 -2.587 -15.945 1.00 96.75 551 GLN A C 1
ATOM 4435 O O . GLN A 1 551 ? -10.163 -3.462 -16.810 1.00 96.75 551 GLN A O 1
ATOM 4440 N N . ILE A 1 552 ? -9.276 -1.816 -15.548 1.00 97.56 552 ILE A N 1
ATOM 4441 C CA . ILE A 1 552 ? -7.891 -2.016 -15.997 1.00 97.56 552 ILE A CA 1
ATOM 4442 C C . ILE A 1 552 ? -6.955 -2.322 -14.824 1.00 97.56 552 ILE A C 1
ATOM 4444 O O . ILE A 1 552 ? -7.111 -1.807 -13.715 1.00 97.56 552 ILE A O 1
ATOM 4448 N N . ARG A 1 553 ? -5.973 -3.197 -15.057 1.00 97.62 553 ARG A N 1
ATOM 4449 C CA . ARG A 1 553 ? -4.840 -3.451 -14.151 1.00 97.62 553 ARG A CA 1
ATOM 4450 C C . ARG A 1 553 ? -3.551 -3.539 -14.957 1.00 97.62 553 ARG A C 1
ATOM 4452 O O . ARG A 1 553 ? -3.578 -3.981 -16.107 1.00 97.62 553 ARG A O 1
ATOM 4459 N N . GLN A 1 554 ? -2.442 -3.136 -14.346 1.00 97.75 554 GLN A N 1
ATOM 4460 C CA . GLN A 1 554 ? -1.102 -3.243 -14.914 1.00 97.75 554 GLN A CA 1
ATOM 4461 C C . GLN A 1 554 ? -0.225 -4.074 -13.984 1.00 97.75 554 GLN A C 1
ATOM 4463 O O . GLN A 1 554 ? -0.241 -3.877 -12.768 1.00 97.75 554 GLN A O 1
ATOM 4468 N N . ILE A 1 555 ? 0.582 -4.961 -14.563 1.00 97.69 555 ILE A N 1
ATOM 4469 C CA . ILE A 1 555 ? 1.624 -5.670 -13.819 1.00 97.69 555 ILE A CA 1
ATOM 4470 C C . ILE A 1 555 ? 2.746 -4.677 -13.488 1.00 97.69 555 ILE A C 1
ATOM 4472 O O . ILE A 1 555 ? 3.446 -4.203 -14.382 1.00 97.69 555 ILE A O 1
ATOM 4476 N N . GLN A 1 556 ? 2.906 -4.339 -12.208 1.00 97.06 556 GLN A N 1
ATOM 4477 C CA . GLN A 1 556 ? 3.892 -3.362 -11.727 1.00 97.06 556 GLN A CA 1
ATOM 4478 C C . GLN A 1 556 ? 5.141 -4.062 -11.166 1.00 97.06 556 GLN A C 1
ATOM 4480 O O . GLN A 1 556 ? 5.042 -4.869 -10.240 1.00 97.06 556 GLN A O 1
ATOM 4485 N N . GLY A 1 557 ? 6.327 -3.694 -11.661 1.00 96.25 557 GLY A N 1
ATOM 4486 C CA . GLY A 1 557 ? 7.627 -4.193 -11.193 1.00 96.25 557 GLY A CA 1
ATOM 4487 C C . GLY A 1 557 ? 8.122 -3.508 -9.917 1.00 96.25 557 GLY A C 1
ATOM 4488 O O . GLY A 1 557 ? 9.231 -2.980 -9.872 1.00 96.25 557 GLY A O 1
ATOM 4489 N N . GLY A 1 558 ? 7.282 -3.483 -8.881 1.00 96.56 558 GLY A N 1
ATOM 4490 C CA . GLY A 1 558 ? 7.555 -2.828 -7.601 1.00 96.56 558 GLY A CA 1
ATOM 4491 C C . GLY A 1 558 ? 6.807 -1.509 -7.396 1.00 96.56 558 GLY A C 1
ATOM 4492 O O . GLY A 1 558 ? 6.356 -0.853 -8.335 1.00 96.56 558 GLY A O 1
ATOM 4493 N N . LYS A 1 559 ? 6.637 -1.136 -6.124 1.00 96.50 559 LYS A N 1
ATOM 4494 C CA . LYS A 1 559 ? 5.950 0.087 -5.703 1.00 96.50 559 LYS A CA 1
ATOM 4495 C C . LYS A 1 559 ? 6.501 0.692 -4.419 1.00 96.50 559 LYS A C 1
ATOM 4497 O O . LYS A 1 559 ? 6.998 -0.013 -3.529 1.00 96.50 559 LYS A O 1
ATOM 4502 N N . GLY A 1 560 ? 6.305 2.005 -4.295 1.00 95.06 560 GLY A N 1
ATOM 4503 C CA . GLY A 1 560 ? 6.637 2.783 -3.107 1.00 95.06 560 GLY A CA 1
ATOM 4504 C C . GLY A 1 560 ? 8.067 2.519 -2.640 1.00 95.06 560 GLY A C 1
ATOM 4505 O O . GLY A 1 560 ? 9.004 2.562 -3.434 1.00 95.06 560 GLY A O 1
ATOM 4506 N N . THR A 1 561 ? 8.256 2.225 -1.355 1.00 95.75 561 THR A N 1
ATOM 4507 C CA . THR A 1 561 ? 9.599 1.995 -0.790 1.00 95.75 561 THR A CA 1
ATOM 4508 C C . THR A 1 561 ? 10.164 0.587 -1.050 1.00 95.75 561 THR A C 1
ATOM 4510 O O . THR A 1 561 ? 10.739 -0.003 -0.145 1.00 95.75 561 THR A O 1
ATOM 4513 N N . THR A 1 562 ? 10.078 0.021 -2.260 1.00 97.56 562 THR A N 1
ATOM 4514 C CA . THR A 1 562 ? 10.521 -1.368 -2.563 1.00 97.56 562 THR A CA 1
ATOM 4515 C C . THR A 1 562 ? 9.598 -2.434 -1.944 1.00 97.56 562 THR A C 1
ATOM 4517 O O . THR A 1 562 ? 10.030 -3.283 -1.162 1.00 97.56 562 THR A O 1
ATOM 4520 N N . ASN A 1 563 ? 8.299 -2.356 -2.235 1.00 98.19 563 ASN A N 1
ATOM 4521 C CA . ASN A 1 563 ? 7.324 -3.422 -1.966 1.00 98.19 563 ASN A CA 1
ATOM 4522 C C . ASN A 1 563 ? 6.749 -3.934 -3.295 1.00 98.19 563 ASN A C 1
ATOM 4524 O O . ASN A 1 563 ? 6.815 -3.220 -4.290 1.00 98.19 563 ASN A O 1
ATOM 4528 N N . GLN A 1 564 ? 6.136 -5.118 -3.316 1.00 98.31 564 GLN A N 1
ATOM 4529 C CA . GLN A 1 564 ? 5.560 -5.686 -4.543 1.00 98.31 564 GLN A CA 1
ATOM 4530 C C . GLN A 1 564 ? 4.273 -6.447 -4.238 1.00 98.31 564 GLN A C 1
ATOM 4532 O O . GLN A 1 564 ? 4.287 -7.375 -3.429 1.00 98.31 564 GLN A O 1
ATOM 4537 N N . ASN A 1 565 ? 3.173 -6.036 -4.871 1.00 98.50 565 ASN A N 1
ATOM 4538 C CA . ASN A 1 565 ? 1.954 -6.847 -4.923 1.00 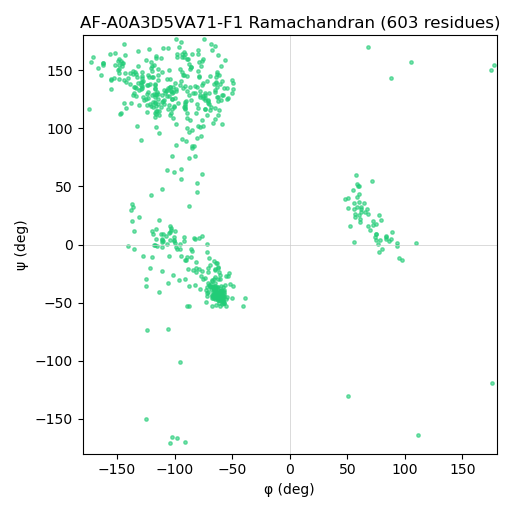98.50 565 ASN A CA 1
ATOM 4539 C C . ASN A 1 565 ? 2.206 -8.104 -5.762 1.00 98.50 565 ASN A C 1
ATOM 4541 O O . ASN A 1 565 ? 3.203 -8.169 -6.473 1.00 98.50 565 ASN A O 1
ATOM 4545 N N . SER A 1 566 ? 1.297 -9.074 -5.703 1.00 98.19 566 SER A N 1
ATOM 4546 C CA . SER A 1 566 ? 1.334 -10.201 -6.632 1.00 98.19 566 SER A CA 1
ATOM 4547 C C . SER A 1 566 ? 1.461 -9.727 -8.084 1.00 98.19 566 SER A C 1
ATOM 4549 O O . SER A 1 566 ? 0.854 -8.728 -8.487 1.00 98.19 566 SER A O 1
ATOM 4551 N N . LEU A 1 567 ? 2.240 -10.465 -8.875 1.00 97.12 567 LEU A N 1
ATOM 4552 C CA . LEU A 1 567 ? 2.244 -10.310 -10.328 1.00 97.12 567 LEU A CA 1
ATOM 4553 C C . LEU A 1 567 ? 0.943 -10.853 -10.950 1.00 97.12 567 LEU A C 1
ATOM 4555 O O . LEU A 1 567 ? 0.566 -10.415 -12.040 1.00 97.12 567 LEU A O 1
ATOM 4559 N N . LYS A 1 568 ? 0.207 -11.724 -10.237 1.00 96.94 568 LYS A N 1
ATOM 4560 C CA . LYS A 1 568 ? -1.161 -12.124 -10.591 1.00 96.94 568 LYS A CA 1
ATOM 4561 C C . LYS A 1 568 ? -2.088 -10.913 -10.492 1.00 96.94 568 LYS A C 1
ATOM 4563 O O . LYS A 1 568 ? -2.085 -10.203 -9.489 1.00 96.94 568 LYS A O 1
ATOM 4568 N N . GLN A 1 569 ? -2.897 -10.681 -11.522 1.00 98.00 569 GLN A N 1
ATOM 4569 C CA . GLN A 1 569 ? -3.843 -9.562 -11.533 1.00 98.00 569 GLN A CA 1
ATOM 4570 C C . GLN A 1 569 ? -5.259 -10.046 -11.244 1.00 98.00 569 GLN A C 1
ATOM 4572 O O . GLN A 1 569 ? -5.827 -10.805 -12.031 1.00 98.00 569 GLN A O 1
ATOM 4577 N N . HIS A 1 570 ? -5.805 -9.579 -10.122 1.00 98.44 570 HIS A N 1
ATOM 4578 C CA . HIS A 1 570 ? -7.128 -9.926 -9.617 1.00 98.44 570 HIS A CA 1
ATOM 4579 C C . HIS A 1 570 ? -8.197 -8.920 -10.062 1.00 98.44 570 HIS A C 1
ATOM 4581 O O . HIS A 1 570 ? -7.972 -7.703 -10.041 1.00 98.44 570 HIS A O 1
ATOM 4587 N N . PHE A 1 571 ? -9.381 -9.430 -10.402 1.00 98.38 571 PHE A N 1
ATOM 4588 C CA . PHE A 1 571 ? -10.565 -8.633 -10.706 1.00 98.38 571 PHE A CA 1
ATOM 4589 C C . PHE A 1 571 ? -11.820 -9.245 -10.078 1.00 98.38 571 PHE A C 1
ATOM 4591 O O . PHE A 1 571 ? -12.195 -10.365 -10.436 1.00 98.38 571 PHE A O 1
ATOM 4598 N N . GLY A 1 572 ? -12.512 -8.484 -9.230 1.00 97.62 572 GLY A N 1
ATOM 4599 C CA . GLY A 1 572 ? -13.877 -8.773 -8.815 1.00 97.62 572 GLY A CA 1
ATOM 4600 C C . GLY A 1 572 ? -14.907 -8.213 -9.795 1.00 97.62 572 GLY A C 1
ATOM 4601 O O . GLY A 1 572 ? -14.659 -7.262 -10.541 1.00 97.62 572 GLY A O 1
ATOM 4602 N N . PHE A 1 573 ? -16.078 -8.838 -9.867 1.00 96.00 573 PHE A N 1
ATOM 4603 C CA . PHE A 1 573 ? -17.184 -8.346 -10.681 1.00 96.00 573 PHE A CA 1
ATOM 4604 C C . PHE A 1 573 ? -18.512 -9.027 -10.352 1.00 96.00 573 PHE A C 1
ATOM 4606 O O . PHE A 1 573 ? -18.609 -10.209 -10.016 1.00 96.00 573 PHE A O 1
ATOM 4613 N N . ASN A 1 574 ? -19.596 -8.292 -10.589 1.00 92.88 574 ASN A N 1
ATOM 4614 C CA . ASN A 1 574 ? -20.953 -8.824 -10.470 1.00 92.88 574 ASN A CA 1
ATOM 4615 C C . ASN A 1 574 ? -21.489 -9.404 -11.791 1.00 92.88 574 ASN A C 1
ATOM 4617 O O . ASN A 1 574 ? -22.296 -10.332 -11.808 1.00 92.88 574 ASN A O 1
ATOM 4621 N N . THR A 1 575 ? -21.040 -8.868 -12.927 1.00 92.19 575 THR A N 1
ATOM 4622 C CA . THR A 1 575 ? -21.463 -9.315 -14.259 1.00 92.19 575 THR A CA 1
ATOM 4623 C C . THR A 1 575 ? -20.291 -9.877 -15.032 1.00 92.19 575 THR A C 1
ATOM 4625 O O . THR A 1 575 ? -19.237 -9.257 -15.075 1.00 92.19 575 THR A O 1
ATOM 4628 N N . VAL A 1 576 ? -20.481 -11.034 -15.669 1.00 92.56 576 VAL A N 1
ATOM 4629 C CA . VAL A 1 576 ? -19.433 -11.661 -16.483 1.00 92.56 576 VAL A CA 1
ATOM 4630 C C . VAL A 1 576 ? -18.984 -10.694 -17.591 1.00 92.56 576 VAL A C 1
ATOM 4632 O O . VAL A 1 576 ? -19.850 -10.197 -18.324 1.00 92.56 576 VAL A O 1
ATOM 4635 N N . PRO A 1 577 ? -17.670 -10.439 -17.741 1.00 95.25 577 PRO A N 1
ATOM 4636 C CA . PRO A 1 577 ? -17.165 -9.551 -18.779 1.00 95.25 577 PRO A CA 1
ATOM 4637 C C . PRO A 1 577 ? -17.468 -10.108 -20.175 1.00 95.25 577 PRO A C 1
ATOM 4639 O O . PRO A 1 577 ? -17.486 -11.320 -20.403 1.00 95.25 577 PRO A O 1
ATOM 4642 N N . LYS A 1 578 ? -17.684 -9.212 -21.143 1.00 96.12 578 LYS A N 1
ATOM 4643 C CA . LYS A 1 578 ? -17.881 -9.568 -22.557 1.00 96.12 578 LYS A CA 1
ATOM 4644 C C . LYS A 1 578 ? -16.623 -10.202 -23.143 1.00 96.12 578 LYS A C 1
ATOM 4646 O O . LYS A 1 578 ? -16.710 -11.197 -23.859 1.00 96.12 578 LYS A O 1
ATOM 4651 N N . TYR A 1 579 ? -15.477 -9.594 -22.859 1.00 97.50 579 TYR A N 1
ATOM 4652 C CA . TYR A 1 579 ? -14.163 -10.081 -23.245 1.00 97.50 579 TYR A CA 1
ATOM 4653 C C . TYR A 1 579 ? -13.101 -9.523 -22.300 1.00 97.50 579 TYR A C 1
ATOM 4655 O O . TYR A 1 579 ? -13.324 -8.535 -21.597 1.00 97.50 579 TYR A O 1
ATOM 4663 N N . VAL A 1 580 ? -11.927 -10.143 -22.336 1.00 98.25 580 VAL A N 1
ATOM 4664 C CA . VAL A 1 580 ? -10.715 -9.651 -21.677 1.00 98.25 580 VAL A CA 1
ATOM 4665 C C . VAL A 1 580 ? -9.695 -9.340 -22.753 1.00 98.25 580 VAL A C 1
ATOM 4667 O O . VAL A 1 580 ? -9.449 -10.170 -23.629 1.00 98.25 580 VAL A O 1
ATOM 4670 N N . LYS A 1 581 ? -9.119 -8.141 -22.709 1.00 98.25 581 LYS A N 1
ATOM 4671 C CA . LYS A 1 581 ? -8.041 -7.725 -23.602 1.00 98.25 581 LYS A CA 1
ATOM 4672 C C . LYS A 1 581 ? -6.750 -7.613 -22.802 1.00 98.25 581 LYS A C 1
ATOM 4674 O O . LYS A 1 581 ? -6.690 -6.845 -21.851 1.00 98.25 581 LYS A O 1
ATOM 4679 N N . ILE A 1 582 ? -5.727 -8.344 -23.224 1.00 98.19 582 ILE A N 1
ATOM 4680 C CA . ILE A 1 582 ? -4.362 -8.237 -22.714 1.00 98.19 582 ILE A CA 1
ATOM 4681 C C . ILE A 1 582 ? -3.540 -7.461 -23.740 1.00 98.19 582 ILE A C 1
ATOM 4683 O O . ILE A 1 582 ? -3.612 -7.753 -24.938 1.00 98.19 582 ILE A O 1
ATOM 4687 N N . ILE A 1 583 ? -2.792 -6.468 -23.272 1.00 97.19 583 ILE A N 1
ATOM 4688 C CA . ILE A 1 583 ? -1.796 -5.718 -24.038 1.00 97.19 583 ILE A CA 1
ATOM 4689 C C . ILE A 1 583 ? -0.450 -6.003 -23.377 1.00 97.19 583 ILE A C 1
ATOM 4691 O O . ILE A 1 583 ? -0.269 -5.664 -22.210 1.00 97.19 583 ILE A O 1
ATOM 4695 N N . PHE A 1 584 ? 0.444 -6.665 -24.104 1.00 95.62 584 PHE A N 1
ATOM 4696 C CA . PHE A 1 584 ? 1.791 -6.997 -23.642 1.00 95.62 584 PHE A CA 1
ATOM 4697 C C . PHE A 1 584 ? 2.722 -5.780 -23.762 1.00 95.62 584 PHE A C 1
ATOM 4699 O O . PHE A 1 584 ? 2.382 -4.852 -24.502 1.00 95.62 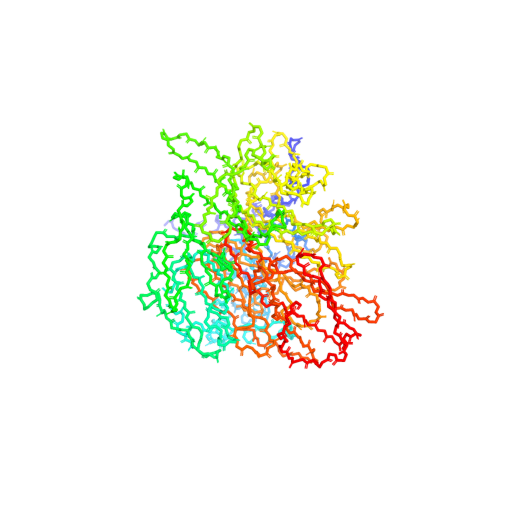584 PHE A O 1
ATOM 4706 N N . PRO A 1 585 ? 3.890 -5.782 -23.091 1.00 91.50 585 PRO A N 1
ATOM 4707 C CA . PRO A 1 585 ? 4.814 -4.645 -23.097 1.00 91.50 585 PRO A CA 1
ATOM 4708 C C . PRO A 1 585 ? 5.308 -4.294 -24.505 1.00 91.50 585 PRO A C 1
ATOM 4710 O O . PRO A 1 585 ? 5.363 -3.133 -24.871 1.00 91.50 585 PRO A O 1
ATOM 4713 N N . ASP A 1 586 ? 5.516 -5.295 -25.368 1.00 90.00 586 ASP A N 1
ATOM 4714 C CA . ASP A 1 586 ? 5.897 -5.084 -26.776 1.00 90.00 586 ASP A CA 1
ATOM 4715 C C . ASP A 1 586 ? 4.739 -4.621 -27.695 1.00 90.00 586 ASP A C 1
ATOM 4717 O O . ASP A 1 586 ? 4.865 -4.600 -28.925 1.00 90.00 586 ASP A O 1
ATOM 4721 N N . GLY A 1 587 ? 3.572 -4.322 -27.121 1.00 91.38 587 GLY A N 1
ATOM 4722 C CA . GLY A 1 587 ? 2.374 -3.876 -27.825 1.00 91.38 587 GLY A CA 1
ATOM 4723 C C . GLY A 1 587 ? 1.544 -4.984 -28.485 1.00 91.38 587 GLY A C 1
ATOM 4724 O O . GLY A 1 587 ? 0.460 -4.687 -29.012 1.00 91.38 587 GLY A O 1
ATOM 4725 N N . LYS A 1 588 ? 1.973 -6.259 -28.459 1.00 94.31 588 LYS A N 1
ATOM 4726 C CA . LYS A 1 588 ? 1.122 -7.379 -28.905 1.00 94.31 588 LYS A CA 1
ATOM 4727 C C . LYS A 1 588 ? -0.148 -7.442 -28.059 1.00 94.31 588 LYS A C 1
ATOM 4729 O O . LYS A 1 588 ? -0.196 -7.002 -26.913 1.00 94.31 588 LYS A O 1
ATOM 4734 N N . GLN A 1 589 ? -1.212 -7.993 -28.638 1.00 96.56 589 GLN A N 1
ATOM 4735 C CA . GLN A 1 589 ? -2.519 -8.045 -27.989 1.00 96.56 589 GLN A CA 1
ATOM 4736 C C . GLN A 1 589 ? -3.136 -9.429 -28.088 1.00 96.56 589 GLN A C 1
ATOM 4738 O O . GLN A 1 589 ? -3.070 -10.082 -29.131 1.00 96.56 589 GLN A O 1
ATOM 4743 N N . ARG A 1 590 ? -3.835 -9.820 -27.024 1.00 97.19 590 ARG A N 1
ATOM 4744 C CA . ARG A 1 590 ? -4.648 -11.032 -26.978 1.00 97.19 590 ARG A CA 1
ATOM 4745 C C . ARG A 1 590 ? -6.039 -10.698 -26.464 1.00 97.19 590 ARG A C 1
ATOM 4747 O O . ARG A 1 590 ? -6.193 -9.928 -25.522 1.00 97.19 590 ARG A O 1
ATOM 4754 N N . VAL A 1 591 ? -7.057 -11.273 -27.097 1.00 97.94 591 VAL A N 1
ATOM 4755 C CA . VAL A 1 591 ? -8.455 -11.123 -26.683 1.00 97.94 591 VAL A CA 1
ATOM 4756 C C . VAL A 1 591 ? -9.003 -12.491 -26.318 1.00 97.94 591 VAL A C 1
ATOM 4758 O O . VAL A 1 591 ? -8.865 -13.447 -27.082 1.00 97.94 591 VAL A O 1
ATOM 4761 N N . LEU A 1 592 ? -9.606 -12.577 -25.139 1.00 97.38 592 LEU A N 1
ATOM 4762 C CA . LEU A 1 592 ? -10.256 -13.771 -24.624 1.00 97.38 592 LEU A CA 1
ATOM 4763 C C . LEU A 1 592 ? -11.764 -13.532 -24.580 1.00 97.38 592 LEU A C 1
ATOM 4765 O O . LEU A 1 592 ? -12.232 -12.546 -24.012 1.00 97.38 592 LEU A O 1
ATOM 4769 N N . GLU A 1 593 ? -12.517 -14.458 -25.159 1.00 94.69 593 GLU A N 1
ATOM 4770 C CA . GLU A 1 593 ? -13.978 -14.490 -25.114 1.00 94.69 593 GLU A CA 1
ATOM 4771 C C . GLU A 1 593 ? -14.443 -15.685 -24.275 1.00 94.69 593 GLU A C 1
ATOM 4773 O O . GLU A 1 593 ? -13.709 -16.661 -24.116 1.00 94.69 593 GLU A O 1
ATOM 4778 N N . ASN A 1 594 ? -15.693 -15.655 -23.803 1.00 91.19 594 ASN A N 1
ATOM 4779 C CA . ASN A 1 594 ? -16.310 -16.746 -23.030 1.00 91.19 594 ASN A CA 1
ATOM 4780 C C . ASN A 1 594 ? -15.566 -17.070 -21.723 1.00 91.19 594 ASN A C 1
ATOM 4782 O O . ASN A 1 594 ? -15.369 -18.235 -21.378 1.00 91.19 594 ASN A O 1
ATOM 4786 N N . ILE A 1 595 ? -15.166 -16.024 -21.001 1.00 93.50 595 ILE A N 1
ATOM 4787 C CA . ILE A 1 595 ? -14.530 -16.138 -19.692 1.00 93.50 595 ILE A CA 1
ATOM 4788 C C . ILE A 1 595 ? -15.450 -16.866 -18.709 1.00 93.50 595 ILE A C 1
ATOM 4790 O O . ILE A 1 595 ? -16.614 -16.501 -18.531 1.00 93.50 595 ILE A O 1
ATOM 4794 N N . ILE A 1 596 ? -14.902 -17.886 -18.056 1.00 95.94 596 ILE A N 1
ATOM 4795 C CA . ILE A 1 596 ? -15.530 -18.588 -16.939 1.00 95.94 596 ILE A CA 1
ATOM 4796 C C . ILE A 1 596 ? -15.077 -17.897 -15.643 1.00 95.94 596 ILE A C 1
ATOM 4798 O O . ILE A 1 596 ? -13.872 -17.897 -15.376 1.00 95.94 596 ILE A O 1
ATOM 4802 N N . PRO A 1 597 ? -16.000 -17.314 -14.855 1.00 96.62 597 PRO A N 1
ATOM 4803 C CA . PRO A 1 597 ? -15.680 -16.700 -13.567 1.00 96.62 597 PRO A CA 1
ATOM 4804 C C . PRO A 1 597 ? -15.130 -17.697 -12.540 1.00 96.62 597 PRO A C 1
ATOM 4806 O O . PRO A 1 597 ? -15.335 -18.903 -12.683 1.00 96.62 597 PRO A O 1
ATOM 4809 N N . ASN A 1 598 ? -14.505 -17.184 -11.483 1.00 97.00 598 ASN A N 1
ATOM 4810 C CA . ASN A 1 598 ? -13.935 -17.908 -10.341 1.00 97.00 598 ASN A CA 1
ATOM 4811 C C . ASN A 1 598 ? -12.849 -18.903 -10.766 1.00 97.00 598 ASN A C 1
ATOM 4813 O O . ASN A 1 598 ? -12.927 -20.101 -10.487 1.00 97.00 598 ASN A O 1
ATOM 4817 N N . ASN A 1 599 ? -11.898 -18.409 -11.560 1.00 96.94 599 ASN A N 1
ATOM 4818 C CA . ASN A 1 599 ? -10.798 -19.182 -12.127 1.00 96.94 599 ASN A CA 1
ATOM 4819 C C . ASN A 1 599 ? -9.530 -18.324 -12.216 1.00 96.94 599 ASN A C 1
ATOM 4821 O O . ASN A 1 599 ? -9.600 -17.101 -12.341 1.00 96.94 599 ASN A O 1
ATOM 4825 N N . ILE A 1 600 ? -8.383 -19.000 -12.243 1.00 97.81 600 ILE A N 1
ATOM 4826 C CA . ILE A 1 600 ? -7.076 -18.415 -12.548 1.00 97.81 600 ILE A CA 1
ATOM 4827 C C . ILE A 1 600 ? -6.715 -18.799 -13.987 1.00 97.81 600 ILE A C 1
ATOM 4829 O O . ILE A 1 600 ? -6.851 -19.963 -14.370 1.00 97.81 600 ILE A O 1
ATOM 4833 N N . TYR A 1 601 ? -6.288 -17.828 -14.792 1.00 97.62 601 TYR A N 1
ATOM 4834 C CA . TYR A 1 601 ? -5.916 -18.032 -16.192 1.00 97.62 601 TYR A CA 1
ATOM 4835 C C . TYR A 1 601 ? -4.430 -17.785 -16.419 1.00 97.62 601 TYR A C 1
ATOM 4837 O O . TYR A 1 601 ? -3.943 -16.679 -16.195 1.00 97.62 601 TYR A O 1
ATOM 4845 N N . ASP A 1 602 ? -3.761 -18.783 -16.989 1.00 96.19 602 ASP A N 1
ATOM 4846 C CA . ASP A 1 602 ? -2.401 -18.664 -17.506 1.00 96.19 602 ASP A CA 1
ATOM 4847 C C . ASP A 1 602 ? -2.441 -18.220 -18.972 1.00 96.19 602 ASP A C 1
ATOM 4849 O O . ASP A 1 602 ? -2.915 -18.945 -19.859 1.00 96.19 602 ASP A O 1
ATOM 4853 N N . ILE A 1 603 ? -1.957 -17.009 -19.239 1.00 96.56 603 ILE A N 1
ATOM 4854 C CA . ILE A 1 603 ? -1.989 -16.388 -20.561 1.00 96.56 603 ILE A CA 1
ATOM 4855 C C . ILE A 1 603 ? -0.571 -16.149 -21.053 1.00 96.56 603 ILE A C 1
ATOM 4857 O O . ILE A 1 603 ? 0.144 -15.293 -20.551 1.00 96.56 603 ILE A O 1
ATOM 4861 N N . TYR A 1 604 ? -0.208 -16.869 -22.105 1.00 94.50 604 TYR A N 1
ATOM 4862 C CA . TYR A 1 604 ? 1.045 -16.683 -22.830 1.00 94.50 604 TYR A CA 1
ATOM 4863 C C . TYR A 1 604 ? 0.849 -15.699 -23.990 1.00 94.50 604 TYR A C 1
ATOM 4865 O O . TYR A 1 604 ? -0.241 -15.657 -24.578 1.00 94.50 604 TYR A O 1
ATOM 4873 N N . GLN A 1 605 ? 1.875 -14.909 -24.288 1.00 91.44 605 GLN A N 1
ATOM 4874 C CA . GLN A 1 605 ? 1.901 -13.945 -25.392 1.00 91.44 605 GLN A CA 1
ATOM 4875 C C . GLN A 1 605 ? 1.580 -14.537 -26.768 1.00 91.44 605 GLN A C 1
ATOM 4877 O O . GLN A 1 605 ? 1.907 -15.722 -27.013 1.00 91.44 605 GLN A O 1
#

Radius of gyration: 25.27 Å; Cα contacts (8 Å, |Δi|>4): 1632; chains: 1; bounding box: 56×63×82 Å

pLDDT: mean 94.09, std 6.42, range [39.38, 98.94]